Protein 3K3P (pdb70)

Secondary structure (DSSP, 8-state):
-EEEEEEEE-SSTTHHHHHHHHHHHHHHS-TTTEEEEEEEEPTTS-EEEEEEESS----PPP-TTS--GGGEE-GGGG--TT-EEEEE--STTTSSSHHHHHHHHTT--BSS--HHHHHHHH-HHHHHHHHHHH----B--EEEEETTS-HHHHHHHHHHH--SSEEEEE---EEESSHHHHHHHHHHHHHH-SEEEEEE---SEEEEEEEEESSS-EEPPPEEE--EESS----HHHHHHHHHHHHHHHHHTT--EEEEEEEEE-TT--EEEEEEESS-----HHHHHHHHTT--HHHHHHHHHHHHHHHHHHHH-/-EEEEEEEE-SSTTHHHHHHHHHHHHHHS-TTTEEEEEEEEPTTS-EEEEEEESS----PPP-TTS--GGGEE-GGGG--TT-EEEEE--STTTSSSHHHHHHHHTT--BSS--HHHHHHHH-HHHHHHHHHHH----B--EEEEETTS-HHHHHHHHHHH--S-EEEEE----EEESSHHHHHHHHHHHHHH-SEEEEEE---SEEEEEEEEESSS-EEPPPEEE--EESS----HHHHHHHHHHHHHHHHHHT--EEEEEEEEE-TT--EEEEEEESS-----HHHHHHHHTT--HHHHHHHHHHHHHHHHHHHH-

Organism: Streptococcus mutans serotype c (strain ATCC 700610 / UA159) (NCBI:txid210007)

B-factor: mean 29.11, std 8.46, range [9.97, 63.52]

Nearest PDB structures (foldseek):
  3k3p-assembly1_A  TM=1.003E+00  e=4.060E-70  Streptococcus mutans
  3k3p-assembly1_B  TM=1.003E+00  e=1.455E-66  Streptococcus mutans
  7u56-assembly1_B  TM=8.523E-01  e=1.657E-36  Klebsiella pneumoniae subsp. pneumoniae HS11286
  4me6-assembly1_A-2  TM=8.414E-01  e=1.488E-33  Xanthomonas oryzae pv. oryzae KACC 10331
  4eg0-assembly1_A  TM=8.359E-01  e=5.388E-23  Burkholderia ambifaria MC40-6

Solvent-accessible surface area: 26352 Å² total; per-residue (Å²): 222,50,22,0,0,0,0,0,2,5,62,11,88,73,46,97,66,0,11,103,0,0,16,26,0,0,99,26,7,51,25,118,60,5,60,0,36,0,9,3,10,5,88,51,7,50,1,3,63,9,64,80,18,114,71,122,4,122,90,170,4,17,48,54,141,75,68,83,83,107,70,119,36,90,28,6,54,2,96,55,139,155,0,1,0,0,1,0,2,13,9,60,32,2,17,22,0,0,1,9,0,0,0,15,13,10,66,2,11,6,2,9,4,44,7,31,0,1,4,4,8,50,1,26,4,5,7,3,10,5,0,89,64,52,22,122,6,48,13,6,44,34,2,21,3,26,69,68,62,100,80,149,70,22,11,57,44,1,62,148,119,8,138,60,46,1,68,1,42,34,20,94,158,40,106,0,86,69,123,75,43,0,89,119,7,3,61,101,5,44,170,122,26,42,11,0,7,0,15,33,25,54,155,27,92,74,0,15,0,0,0,12,6,19,100,90,23,112,16,0,59,1,0,15,48,129,137,83,48,48,66,8,159,26,82,105,97,25,26,130,79,0,70,77,27,0,11,36,0,0,82,9,8,15,7,6,4,0,0,31,0,16,2,24,7,34,191,118,33,118,6,63,2,29,77,7,34,7,8,0,15,0,72,35,4,0,5,77,0,14,80,62,72,70,37,44,36,28,70,0,0,42,71,2,2,59,15,3,74,72,29,37,92,90,79,58,131,231,49,21,0,0,0,0,0,1,5,54,10,90,72,48,98,68,0,13,98,0,0,17,24,0,0,102,28,7,51,26,119,61,7,62,0,33,0,11,2,11,6,92,50,6,55,1,3,68,9,62,78,18,110,68,125,9,114,84,163,7,19,51,55,143,76,68,84,83,107,66,119,35,91,27,6,54,2,91,53,130,155,0,1,0,0,1,0,2,12,6,59,32,3,20,30,0,0,1,9,0,0,0,14,11,10,67,1,11,4,0,7,3,46,8,22,0,0,4,4,11,61,7,18,4,5,8,2,10,5,0,88,66,51,22,121,5,49,13,6,43,32,2,21,4,25,74,66,65,99,80,148,71,18,10,58,47,2,60,148,121,9,139,61,49,0,80,0,59,14,19,112,39,126,36,100,0,84,68,125,77,44,0,93,118,6,2,60,87,0,42,167,108,22,41,12,0,1,0,26,37,23,53,156,27,97,70,0,15,0,0,0,10,5,17,87,104,25,127,16,0,59,2,0,15,44,135,137,78,50,45,67,9,157,27,84,106,102,25,23,110,71,0,67,65,26,0,10,36,0,0,86,10,7,16,7,6,4,0,0,34,0,11,2,23,6,36,193,101,33,112,4,63,2,32,65,8,28,6,10,1,14,1,85,34,5,0,8,79,1,14,79,64,72,73,37,44,38,28,69,0,0,46,72,2,4,57,14,3,85,68,28,37,91,93,74,57,121

Radius of gyration: 24.54 Å; Cα contacts (8 Å, |Δi|>4): 1480; chains: 2; bounding box: 57×68×54 Å

CATH classification: 3.40.50.20 (+2 more: 3.30.470.20, 3.30.1490.20)

InterPro domains:
  IPR000291 D-alanine--D-alanine ligase/VANA/B/C, conserved site [PS00843] (94-105)
  IPR000291 D-alanine--D-alanine ligase/VANA/B/C, conserved site [PS00844] (280-308)
  IPR005905 D-alanine--D-alanine ligase [MF_00047] (4-338)
  IPR005905 D-alanine--D-alanine ligase [PIRSF039102] (2-343)
  IPR005905 D-alanine--D-alanine ligase [TIGR01205] (6-337)
  IPR011095 D-alanine--D-alanine ligase, C-terminal [PF07478] (138-334)
  IPR011127 D-alanine--D-alanine ligase, N-terminal domain [PF01820] (6-116)
  IPR011761 ATP-grasp fold [PS50975] (133-335)
  IPR013815 ATP-grasp fold, subdomain 1 [G3DSA:3.30.1490.20] (143-212)
  IPR016185 Pre-ATP-grasp domain superfamily [SSF52440] (3-126)

Foldseek 3Di:
DAEEEEEAAEQDPCRVLLQLLSLLLQQQADLVVYWYWYWYQYNVGWIFGDDIDSHHDPDGDDYNVRGDVVRTDDVLVSDDPRYEYEYSYFAPPRQQQPVLVVVVVSLHQYFWWHNQLSNCQLQLVNLQVLDVVPHDAAAQFKQKAAQPPDDPVSLVVCVVGEAPFKFKAQRNTFTDRDSVSVVVGVVVSCVVHRMMMIGHDDDFWKKKWKWAFQPDIDIFQIWTDPVIRVRDPDDPVLSVVQRVSLRVSCVSSNIGHIWMWIWGAHPVGDIHTYGIGTNDRNSDPHQVRVVSVVQHSNNSVVRSRVRSVVVSVVVVD/DAEEEEEAAEQDPCRVLRQLLSLLLLQQADLVVYFYWYWYQYNVGWIFGDDTDSHHDPDGDDDNVRDDVVRTDDVLVSDDPRHEYEYSYFPPVRQQQVVLVVVVVSLHQYFWWHRQLSNCQLQLVNLQVLDVVPHDAAAFFKDKAAQPPDDPVSLVVCVVGEAPFKWKAQRSQIDTDRDSVSVVVSVVVRVVVHRMMMIGYDDDAWKKKKKWAFQVPIDIFFIWTDPVIRVNDDDDPVLRVVVRVSVSVSCVSSNIGRIWMWIWGAHPVGDIHTHGIGTNDRNSDPHQVRVVSVVQHSNNSVVRSRVRSVVVSVVVVD

Structure (mmCIF, N/CA/C/O backbone):
data_3K3P
#
_entry.id   3K3P
#
_cell.length_a   79.502
_cell.length_b   79.502
_cell.length_c   109.400
_cell.angle_alpha   90.000
_cell.angle_beta   90.000
_cell.angle_gamma   120.000
#
_symmetry.space_group_name_H-M   'P 32'
#
loop_
_entity.id
_entity.type
_entity.pdbx_description
1 polymer 'D-alanine--D-alanine ligase'
2 water water
#
loop_
_atom_site.group_PDB
_atom_site.id
_atom_site.type_symbol
_atom_site.label_atom_id
_atom_site.label_alt_id
_atom_site.label_comp_id
_atom_site.label_asym_id
_atom_site.label_entity_id
_atom_site.label_seq_id
_atom_site.pdbx_PDB_ins_code
_atom_site.Cartn_x
_atom_site.Cartn_y
_atom_site.Cartn_z
_atom_site.occupancy
_atom_site.B_iso_or_equiv
_atom_site.auth_seq_id
_atom_site.auth_comp_id
_atom_site.auth_asym_id
_atom_site.auth_atom_id
_atom_site.pdbx_PDB_model_num
ATOM 1 N N . LYS A 1 37 ? 16.118 62.555 17.213 1.00 50.12 3 LYS A N 1
ATOM 2 C CA . LYS A 1 37 ? 16.019 61.183 16.581 1.00 49.97 3 LYS A CA 1
ATOM 3 C C . LYS A 1 37 ? 16.728 60.042 17.359 1.00 49.84 3 LYS A C 1
ATOM 4 O O . LYS A 1 37 ? 16.430 58.845 17.144 1.00 50.22 3 LYS A O 1
ATOM 10 N N . GLU A 1 38 ? 17.664 60.377 18.251 1.00 48.61 4 GLU A N 1
ATOM 11 C CA . GLU A 1 38 ? 18.187 59.347 19.196 1.00 46.61 4 GLU A CA 1
ATOM 12 C C . GLU A 1 38 ? 17.785 59.515 20.657 1.00 44.11 4 GLU A C 1
ATOM 13 O O . GLU A 1 38 ? 17.777 60.647 21.143 1.00 43.16 4 GLU A O 1
ATOM 19 N N . THR A 1 39 ? 17.449 58.401 21.339 1.00 42.00 5 THR A N 1
ATOM 20 C CA . THR A 1 39 ? 17.309 58.421 22.832 1.00 40.44 5 THR A CA 1
ATOM 21 C C . THR A 1 39 ? 18.609 58.301 23.627 1.00 37.96 5 THR A C 1
ATOM 22 O O . THR A 1 39 ? 19.266 57.250 23.600 1.00 37.75 5 THR A O 1
ATOM 26 N N . LEU A 1 40 ? 18.933 59.379 24.343 1.00 34.94 6 LEU A N 1
ATOM 27 C CA . LEU A 1 40 ? 19.970 59.400 25.340 1.00 32.47 6 LEU A CA 1
ATOM 28 C C . LEU A 1 40 ? 19.393 59.204 26.745 1.00 30.49 6 LEU A C 1
ATOM 29 O O . LEU A 1 40 ? 18.526 59.965 27.152 1.00 30.63 6 LEU A O 1
ATOM 34 N N . VAL A 1 41 ? 19.905 58.232 27.507 1.00 28.13 7 VAL A N 1
ATOM 35 C CA . VAL A 1 41 ? 19.497 58.042 28.915 1.00 25.44 7 VAL A CA 1
ATOM 36 C C . VAL A 1 41 ? 20.593 58.673 29.740 1.00 25.64 7 VAL A C 1
ATOM 37 O O . VAL A 1 41 ? 21.738 58.298 29.659 1.00 25.39 7 VAL A O 1
ATOM 41 N N . LEU A 1 42 ? 20.254 59.699 30.505 1.00 26.01 8 LEU A N 1
ATOM 42 C CA . LEU A 1 42 ? 21.268 60.452 31.210 1.00 25.63 8 LEU A CA 1
ATOM 43 C C . LEU A 1 42 ? 21.097 60.110 32.704 1.00 24.39 8 LEU A C 1
ATOM 44 O O . LEU A 1 42 ? 20.143 60.570 33.326 1.00 26.81 8 LEU A O 1
ATOM 49 N N . LEU A 1 43 ? 21.988 59.267 33.235 1.00 24.13 9 LEU A N 1
ATOM 50 C CA . LEU A 1 43 ? 21.992 58.847 34.649 1.00 23.59 9 LEU A CA 1
ATOM 51 C C . LEU A 1 43 ? 22.867 59.804 35.349 1.00 22.97 9 LEU A C 1
ATOM 52 O O . LEU A 1 43 ? 23.998 60.069 34.904 1.00 25.40 9 LEU A O 1
ATOM 57 N N . TYR A 1 44 ? 22.402 60.275 36.469 1.00 22.94 10 TYR A N 1
ATOM 58 C CA . TYR A 1 44 ? 23.093 61.290 37.226 1.00 23.36 10 TYR A CA 1
ATOM 59 C C . TYR A 1 44 ? 22.820 61.074 38.696 1.00 23.26 10 TYR A C 1
ATOM 60 O O . TYR A 1 44 ? 21.873 60.369 39.088 1.00 24.46 10 TYR A O 1
ATOM 69 N N . GLY A 1 45 ? 23.635 61.703 39.514 1.00 24.07 11 GLY A N 1
ATOM 70 C CA . GLY A 1 45 ? 23.525 61.541 40.944 1.00 24.80 11 GLY A CA 1
ATOM 71 C C . GLY A 1 45 ? 24.558 60.576 41.458 1.00 24.63 11 GLY A C 1
ATOM 72 O O . GLY A 1 45 ? 25.767 60.894 41.455 1.00 24.88 11 GLY A O 1
ATOM 73 N N . GLY A 1 46 ? 24.092 59.415 41.907 1.00 25.06 12 GLY A N 1
ATOM 74 C CA . GLY A 1 46 ? 24.981 58.352 42.419 1.00 24.94 12 GLY A CA 1
ATOM 75 C C . GLY A 1 46 ? 25.191 58.308 43.926 1.00 27.04 12 GLY A C 1
ATOM 76 O O . GLY A 1 46 ? 24.624 59.087 44.675 1.00 27.32 12 GLY A O 1
ATOM 77 N N . ARG A 1 47 ? 26.026 57.382 44.386 1.00 29.35 13 ARG A N 1
ATOM 78 C CA . ARG A 1 47 ? 26.127 57.095 45.797 1.00 31.79 13 ARG A CA 1
ATOM 79 C C . ARG A 1 47 ? 27.412 57.620 46.381 1.00 33.78 13 ARG A C 1
ATOM 80 O O . ARG A 1 47 ? 27.490 57.786 47.603 1.00 35.30 13 ARG A O 1
ATOM 88 N N . SER A 1 48 ? 28.387 57.936 45.502 1.00 36.09 14 SER A N 1
ATOM 89 C CA . SER A 1 48 ? 29.725 58.474 45.877 1.00 37.33 14 SER A CA 1
ATOM 90 C C . SER A 1 48 ? 29.713 59.892 46.549 1.00 37.96 14 SER A C 1
ATOM 91 O O . SER A 1 48 ? 28.704 60.598 46.558 1.00 37.94 14 SER A O 1
ATOM 94 N N . ALA A 1 49 ? 30.855 60.313 47.089 1.00 39.98 15 ALA A N 1
ATOM 95 C CA . ALA A 1 49 ? 30.968 61.655 47.662 1.00 40.77 15 ALA A CA 1
ATOM 96 C C . ALA A 1 49 ? 30.865 62.733 46.561 1.00 41.24 15 ALA A C 1
ATOM 97 O O . ALA A 1 49 ? 30.570 63.883 46.860 1.00 42.06 15 ALA A O 1
ATOM 99 N N . GLU A 1 50 ? 31.040 62.324 45.290 1.00 41.68 16 GLU A N 1
ATOM 100 C CA . GLU A 1 50 ? 31.146 63.244 44.121 1.00 40.59 16 GLU A CA 1
ATOM 101 C C . GLU A 1 50 ? 29.797 63.468 43.418 1.00 40.28 16 GLU A C 1
ATOM 102 O O . GLU A 1 50 ? 29.729 64.035 42.312 1.00 39.42 16 GLU A O 1
ATOM 108 N N . ARG A 1 51 ? 28.740 63.037 44.110 1.00 39.66 17 ARG A N 1
ATOM 109 C CA . ARG A 1 51 ? 27.379 62.945 43.610 1.00 39.17 17 ARG A CA 1
ATOM 110 C C . ARG A 1 51 ? 26.663 64.309 43.412 1.00 39.83 17 ARG A C 1
ATOM 111 O O . ARG A 1 51 ? 25.767 64.413 42.562 1.00 39.38 17 ARG A O 1
ATOM 119 N N . ASP A 1 52 ? 27.056 65.345 44.171 1.00 39.51 18 ASP A N 1
ATOM 120 C CA . ASP A 1 52 ? 26.466 66.686 43.999 1.00 39.97 18 ASP A CA 1
ATOM 121 C C . ASP A 1 52 ? 27.024 67.374 42.737 1.00 39.88 18 ASP A C 1
ATOM 122 O O . ASP A 1 52 ? 26.255 67.973 41.966 1.00 40.70 18 ASP A O 1
ATOM 127 N N . VAL A 1 53 ? 28.353 67.255 42.533 1.00 39.36 19 VAL A N 1
ATOM 128 C CA . VAL A 1 53 ? 29.056 67.557 41.244 1.00 37.47 19 VAL A CA 1
ATOM 129 C C . VAL A 1 53 ? 28.439 66.811 40.029 1.00 37.17 19 VAL A C 1
ATOM 130 O O . VAL A 1 53 ? 28.333 67.376 38.894 1.00 37.66 19 VAL A O 1
ATOM 134 N N . SER A 1 54 ? 28.019 65.552 40.248 1.00 35.23 20 SER A N 1
ATOM 135 C CA . SER A 1 54 ? 27.422 64.769 39.164 1.00 33.14 20 SER A CA 1
ATOM 136 C C . SER A 1 54 ? 26.149 65.451 38.624 1.00 32.45 20 SER A C 1
ATOM 137 O O . SER A 1 54 ? 25.972 65.516 37.413 1.00 29.99 20 SER A O 1
ATOM 140 N N . VAL A 1 55 ? 25.299 65.955 39.537 1.00 31.35 21 VAL A N 1
ATOM 141 C CA . VAL A 1 55 ? 24.060 66.663 39.188 1.00 31.75 21 VAL A CA 1
ATOM 142 C C . VAL A 1 55 ? 24.399 67.925 38.374 1.00 32.67 21 VAL A C 1
ATOM 143 O O . VAL A 1 55 ? 23.792 68.168 37.328 1.00 32.64 21 VAL A O 1
ATOM 147 N N . LEU A 1 56 ? 25.429 68.660 38.812 1.00 32.93 22 LEU A N 1
ATOM 148 C CA . LEU A 1 56 ? 25.925 69.801 38.057 1.00 33.57 22 LEU A CA 1
ATOM 149 C C . LEU A 1 56 ? 26.397 69.437 36.643 1.00 33.65 22 LEU A C 1
ATOM 150 O O . LEU A 1 56 ? 25.965 70.032 35.709 1.00 34.86 22 LEU A O 1
ATOM 155 N N . SER A 1 57 ? 27.251 68.432 36.479 1.00 34.09 23 SER A N 1
ATOM 156 C CA . SER A 1 57 ? 27.628 67.951 35.114 1.00 33.14 23 SER A CA 1
ATOM 157 C C . SER A 1 57 ? 26.455 67.520 34.253 1.00 32.47 23 SER A C 1
ATOM 158 O O . SER A 1 57 ? 26.464 67.733 33.020 1.00 32.25 23 SER A O 1
ATOM 161 N N . ALA A 1 58 ? 25.461 66.879 34.881 1.00 31.54 24 ALA A N 1
ATOM 162 C CA . ALA A 1 58 ? 24.338 66.350 34.134 1.00 31.37 24 ALA A CA 1
ATOM 163 C C . ALA A 1 58 ? 23.431 67.473 33.643 1.00 31.52 24 ALA A C 1
ATOM 164 O O . ALA A 1 58 ? 22.830 67.396 32.574 1.00 32.08 24 ALA A O 1
ATOM 166 N N . GLU A 1 59 ? 23.311 68.496 34.482 1.00 33.05 25 GLU A N 1
ATOM 167 C CA . GLU A 1 59 ? 22.644 69.766 34.141 1.00 34.15 25 GLU A CA 1
ATOM 168 C C . GLU A 1 59 ? 23.394 70.506 33.006 1.00 34.13 25 GLU A C 1
ATOM 169 O O . GLU A 1 59 ? 22.769 70.959 32.051 1.00 33.93 25 GLU A O 1
ATOM 175 N N . SER A 1 60 ? 24.718 70.561 33.076 1.00 34.32 26 SER A N 1
ATOM 176 C CA . SER A 1 60 ? 25.459 71.200 31.993 1.00 35.07 26 SER A CA 1
ATOM 177 C C . SER A 1 60 ? 25.362 70.329 30.711 1.00 36.35 26 SER A C 1
ATOM 178 O O . SER A 1 60 ? 25.160 70.854 29.621 1.00 36.75 26 SER A O 1
ATOM 181 N N . VAL A 1 61 ? 25.444 68.994 30.831 1.00 37.49 27 VAL A N 1
ATOM 182 C CA . VAL A 1 61 ? 25.297 68.117 29.649 1.00 37.66 27 VAL A CA 1
ATOM 183 C C . VAL A 1 61 ? 23.932 68.299 29.010 1.00 38.69 27 VAL A C 1
ATOM 184 O O . VAL A 1 61 ? 23.809 68.246 27.774 1.00 39.12 27 VAL A O 1
ATOM 188 N N . MET A 1 62 ? 22.889 68.468 29.833 1.00 39.97 28 MET A N 1
ATOM 189 C CA . MET A 1 62 ? 21.517 68.509 29.267 1.00 40.94 28 MET A CA 1
ATOM 190 C C . MET A 1 62 ? 21.188 69.856 28.593 1.00 41.26 28 MET A C 1
ATOM 191 O O . MET A 1 62 ? 20.366 69.904 27.698 1.00 42.35 28 MET A O 1
ATOM 196 N N . ARG A 1 63 ? 21.843 70.930 29.023 1.00 42.11 29 ARG A N 1
ATOM 197 C CA . ARG A 1 63 ? 21.706 72.229 28.367 1.00 42.37 29 ARG A CA 1
ATOM 198 C C . ARG A 1 63 ? 22.639 72.370 27.150 1.00 41.96 29 ARG A C 1
ATOM 199 O O . ARG A 1 63 ? 22.370 73.180 26.270 1.00 43.81 29 ARG A O 1
ATOM 207 N N . ALA A 1 64 ? 23.724 71.598 27.083 1.00 41.28 30 ALA A N 1
ATOM 208 C CA . ALA A 1 64 ? 24.673 71.660 25.946 1.00 39.24 30 ALA A CA 1
ATOM 209 C C . ALA A 1 64 ? 24.290 70.717 24.820 1.00 38.38 30 ALA A C 1
ATOM 210 O O . ALA A 1 64 ? 24.731 70.891 23.707 1.00 37.22 30 ALA A O 1
ATOM 212 N N . ILE A 1 65 ? 23.470 69.721 25.091 1.00 37.21 31 ILE A N 1
ATOM 213 C CA . ILE A 1 65 ? 23.168 68.794 24.047 1.00 38.68 31 ILE A CA 1
ATOM 214 C C . ILE A 1 65 ? 22.373 69.431 22.881 1.00 38.70 31 ILE A C 1
ATOM 215 O O . ILE A 1 65 ? 21.524 70.310 23.081 1.00 38.55 31 ILE A O 1
ATOM 220 N N . ASN A 1 66 ? 22.663 69.009 21.665 1.00 38.45 32 ASN A N 1
ATOM 221 C CA . ASN A 1 66 ? 21.778 69.380 20.555 1.00 38.92 32 ASN A CA 1
ATOM 222 C C . ASN A 1 66 ? 20.541 68.481 20.511 1.00 38.05 32 ASN A C 1
ATOM 223 O O . ASN A 1 66 ? 20.614 67.336 20.067 1.00 35.96 32 ASN A O 1
ATOM 228 N N . TYR A 1 67 ? 19.393 69.052 20.843 1.00 38.43 33 TYR A N 1
ATOM 229 C CA . TYR A 1 67 ? 18.146 68.315 20.737 1.00 39.22 33 TYR A CA 1
ATOM 230 C C . TYR A 1 67 ? 17.697 68.017 19.302 1.00 39.32 33 TYR A C 1
ATOM 231 O O . TYR A 1 67 ? 16.909 67.094 19.094 1.00 39.10 33 TYR A O 1
ATOM 240 N N . ASP A 1 68 ? 18.193 68.755 18.307 1.00 39.17 34 ASP A N 1
ATOM 241 C CA . ASP A 1 68 ? 17.944 68.304 16.925 1.00 40.02 34 ASP A CA 1
ATOM 242 C C . ASP A 1 68 ? 18.174 66.798 16.816 1.00 40.14 34 ASP A C 1
ATOM 243 O O . ASP A 1 68 ? 17.510 66.087 16.039 1.00 39.53 34 ASP A O 1
ATOM 248 N N . ASN A 1 69 ? 19.157 66.306 17.577 1.00 40.31 35 ASN A N 1
ATOM 249 C CA . ASN A 1 69 ? 19.631 64.944 17.346 1.00 39.45 35 ASN A CA 1
ATOM 250 C C . ASN A 1 69 ? 19.202 63.979 18.451 1.00 38.12 35 ASN A C 1
ATOM 251 O O . ASN A 1 69 ? 19.227 62.760 18.238 1.00 37.53 35 ASN A O 1
ATOM 256 N N . PHE A 1 70 ? 18.782 64.522 19.607 1.00 36.46 36 PHE A N 1
ATOM 257 C CA . PHE A 1 70 ? 18.434 63.650 20.746 1.00 36.23 36 PHE A CA 1
ATOM 258 C C . PHE A 1 70 ? 17.102 63.973 21.442 1.00 36.33 36 PHE A C 1
ATOM 259 O O . PHE A 1 70 ? 16.771 65.129 21.629 1.00 36.17 36 PHE A O 1
ATOM 267 N N . LEU A 1 71 ? 16.372 62.916 21.817 1.00 36.54 37 LEU A N 1
ATOM 268 C CA . LEU A 1 71 ? 15.452 62.912 22.966 1.00 36.76 37 LEU A CA 1
ATOM 269 C C . LEU A 1 71 ? 16.270 62.484 24.221 1.00 36.96 37 LEU A C 1
ATOM 270 O O . LEU A 1 71 ? 16.968 61.485 24.162 1.00 38.44 37 LEU A O 1
ATOM 275 N N . VAL A 1 72 ? 16.223 63.252 25.313 1.00 36.09 38 VAL A N 1
ATOM 276 C CA . VAL A 1 72 ? 16.997 62.972 26.531 1.00 34.76 38 VAL A CA 1
ATOM 277 C C . VAL A 1 72 ? 16.093 62.508 27.675 1.00 33.80 38 VAL A C 1
ATOM 278 O O . VAL A 1 72 ? 15.261 63.271 28.125 1.00 34.80 38 VAL A O 1
ATOM 282 N N . LYS A 1 73 ? 16.222 61.261 28.128 1.00 31.91 39 LYS A N 1
ATOM 283 C CA . LYS A 1 73 ? 15.473 60.770 29.321 1.00 29.65 39 LYS A CA 1
ATOM 284 C C . LYS A 1 73 ? 16.391 60.741 30.560 1.00 28.33 39 LYS A C 1
ATOM 285 O O . LYS A 1 73 ? 17.401 60.116 30.527 1.00 29.86 39 LYS A O 1
ATOM 291 N N . THR A 1 74 ? 16.079 61.471 31.613 1.00 27.52 40 THR A N 1
ATOM 292 C CA . THR A 1 74 ? 16.937 61.536 32.758 1.00 27.13 40 THR A CA 1
ATOM 293 C C . THR A 1 74 ? 16.434 60.657 33.911 1.00 27.24 40 THR A C 1
ATOM 294 O O . THR A 1 74 ? 15.213 60.401 34.053 1.00 27.83 40 THR A O 1
ATOM 298 N N . TYR A 1 75 ? 17.381 60.143 34.699 1.00 25.82 41 TYR A N 1
ATOM 299 C CA . TYR A 1 75 ? 17.117 59.271 35.830 1.00 23.13 41 TYR A CA 1
ATOM 300 C C . TYR A 1 75 ? 18.117 59.637 36.910 1.00 23.23 41 TYR A C 1
ATOM 301 O O . TYR A 1 75 ? 19.347 59.700 36.672 1.00 21.22 41 TYR A O 1
ATOM 310 N N . PHE A 1 76 ? 17.580 59.923 38.090 1.00 21.29 42 PHE A N 1
ATOM 311 C CA . PHE A 1 76 ? 18.407 60.271 39.256 1.00 21.63 42 PHE A CA 1
ATOM 312 C C . PHE A 1 76 ? 18.674 58.992 40.005 1.00 21.39 42 PHE A C 1
ATOM 313 O O . PHE A 1 76 ? 17.735 58.203 40.254 1.00 22.39 42 PHE A O 1
ATOM 321 N N . ILE A 1 77 ? 19.935 58.748 40.343 1.00 21.85 43 ILE A N 1
ATOM 322 C CA . ILE A 1 77 ? 20.236 57.626 41.251 1.00 21.38 43 ILE A CA 1
ATOM 323 C C . ILE A 1 77 ? 20.430 58.313 42.579 1.00 21.65 43 ILE A C 1
ATOM 324 O O . ILE A 1 77 ? 21.285 59.197 42.714 1.00 22.51 43 ILE A O 1
ATOM 329 N N . THR A 1 78 ? 19.675 57.899 43.572 1.00 21.13 44 THR A N 1
ATOM 330 C CA . THR A 1 78 ? 19.791 58.524 44.864 1.00 22.66 44 THR A CA 1
ATOM 331 C C . THR A 1 78 ? 21.022 57.970 45.631 1.00 24.12 44 THR A C 1
ATOM 332 O O . THR A 1 78 ? 21.650 56.976 45.214 1.00 23.68 44 THR A O 1
ATOM 336 N N . GLN A 1 79 ? 21.297 58.603 46.768 1.00 24.71 45 GLN A N 1
ATOM 337 C CA . GLN A 1 79 ? 22.425 58.335 47.616 1.00 26.70 45 GLN A CA 1
ATOM 338 C C . GLN A 1 79 ? 22.336 56.926 48.205 1.00 26.50 45 GLN A C 1
ATOM 339 O O . GLN A 1 79 ? 23.348 56.329 48.473 1.00 27.31 45 GLN A O 1
ATOM 345 N N . ALA A 1 80 ? 21.120 56.417 48.374 1.00 26.44 46 ALA A N 1
ATOM 346 C CA . ALA A 1 80 ? 20.851 55.035 48.820 1.00 26.28 46 ALA A CA 1
ATOM 347 C C . ALA A 1 80 ? 20.782 54.037 47.636 1.00 26.20 46 ALA A C 1
ATOM 348 O O . ALA A 1 80 ? 20.581 52.871 47.830 1.00 26.13 46 ALA A O 1
ATOM 350 N N . GLY A 1 81 ? 20.898 54.528 46.400 1.00 27.34 47 GLY A N 1
ATOM 351 C CA . GLY A 1 81 ? 21.066 53.655 45.253 1.00 25.98 47 GLY A CA 1
ATOM 352 C C . GLY A 1 81 ? 19.769 53.497 44.505 1.00 26.65 47 GLY A C 1
ATOM 353 O O . GLY A 1 81 ? 19.706 52.684 43.600 1.00 25.65 47 GLY A O 1
ATOM 354 N N . ASP A 1 82 ? 18.722 54.252 44.875 1.00 25.46 48 ASP A N 1
ATOM 355 C CA . ASP A 1 82 ? 17.453 54.055 44.205 1.00 26.29 48 ASP A CA 1
ATOM 356 C C . ASP A 1 82 ? 17.440 54.798 42.897 1.00 25.47 48 ASP A C 1
ATOM 357 O O . ASP A 1 82 ? 18.140 55.780 42.760 1.00 24.24 48 ASP A O 1
ATOM 362 N N . PHE A 1 83 ? 16.667 54.296 41.945 1.00 25.89 49 PHE A N 1
ATOM 363 C CA . PHE A 1 83 ? 16.549 54.908 40.631 1.00 26.19 49 PHE A CA 1
ATOM 364 C C . PHE A 1 83 ? 15.246 55.743 40.541 1.00 26.83 49 PHE A C 1
ATOM 365 O O . PHE A 1 83 ? 14.132 55.205 40.724 1.00 27.51 49 PHE A O 1
ATOM 373 N N . ILE A 1 84 ? 15.375 57.039 40.268 1.00 25.89 50 ILE A N 1
ATOM 374 C CA . ILE A 1 84 ? 14.165 57.858 40.160 1.00 26.38 50 ILE A CA 1
ATOM 375 C C . ILE A 1 84 ? 13.989 58.359 38.717 1.00 26.79 50 ILE A C 1
ATOM 376 O O . ILE A 1 84 ? 14.854 59.096 38.249 1.00 28.58 50 ILE A O 1
ATOM 381 N N . LYS A 1 85 ? 12.846 58.076 38.100 1.00 25.93 51 LYS A N 1
ATOM 382 C CA . LYS A 1 85 ? 12.486 58.703 36.833 1.00 27.11 51 LYS A CA 1
ATOM 383 C C . LYS A 1 85 ? 12.147 60.188 37.026 1.00 28.18 51 LYS A C 1
ATOM 384 O O . LYS A 1 85 ? 11.245 60.540 37.786 1.00 28.48 51 LYS A O 1
ATOM 390 N N . THR A 1 86 ? 12.886 61.045 36.327 1.00 30.01 52 THR A N 1
ATOM 391 C CA . THR A 1 86 ? 12.727 62.502 36.376 1.00 31.50 52 THR A CA 1
ATOM 392 C C . THR A 1 86 ? 12.636 62.982 34.923 1.00 31.74 52 THR A C 1
ATOM 393 O O . THR A 1 86 ? 12.625 62.162 34.005 1.00 33.14 52 THR A O 1
ATOM 397 N N . GLN A 1 87 ? 12.610 64.290 34.694 1.00 33.09 53 GLN A N 1
ATOM 398 C CA . GLN A 1 87 ? 12.349 64.858 33.356 1.00 33.88 53 GLN A CA 1
ATOM 399 C C . GLN A 1 87 ? 12.986 64.267 32.071 1.00 35.41 53 GLN A C 1
ATOM 400 O O . GLN A 1 87 ? 14.196 64.053 31.994 1.00 35.28 53 GLN A O 1
ATOM 406 N N . GLU A 1 88 ? 12.128 64.029 31.075 1.00 35.35 54 GLU A N 1
ATOM 407 C CA . GLU A 1 88 ? 12.456 63.829 29.670 1.00 36.11 54 GLU A CA 1
ATOM 408 C C . GLU A 1 88 ? 12.444 65.159 28.988 1.00 36.97 54 GLU A C 1
ATOM 409 O O . GLU A 1 88 ? 11.537 65.934 29.206 1.00 37.11 54 GLU A O 1
ATOM 415 N N . PHE A 1 89 ? 13.437 65.447 28.158 1.00 38.48 55 PHE A N 1
ATOM 416 C CA . PHE A 1 89 ? 13.411 66.663 27.386 1.00 39.98 55 PHE A CA 1
ATOM 417 C C . PHE A 1 89 ? 13.504 66.319 25.907 1.00 41.63 55 PHE A C 1
ATOM 418 O O . PHE A 1 89 ? 14.409 65.581 25.512 1.00 43.24 55 PHE A O 1
ATOM 426 N N . ASP A 1 90 ? 12.556 66.814 25.100 1.00 42.80 56 ASP A N 1
ATOM 427 C CA . ASP A 1 90 ? 12.677 66.816 23.633 1.00 43.76 56 ASP A CA 1
ATOM 428 C C . ASP A 1 90 ? 13.222 68.135 23.090 1.00 43.43 56 ASP A C 1
ATOM 429 O O . ASP A 1 90 ? 13.473 68.233 21.908 1.00 44.15 56 ASP A O 1
ATOM 434 N N . SER A 1 91 ? 13.448 69.126 23.946 1.00 43.72 57 SER A N 1
ATOM 435 C CA . SER A 1 91 ? 13.950 70.380 23.481 1.00 45.07 57 SER A CA 1
ATOM 436 C C . SER A 1 91 ? 14.804 71.057 24.564 1.00 46.22 57 SER A C 1
ATOM 437 O O . SER A 1 91 ? 14.780 70.651 25.722 1.00 46.63 57 SER A O 1
ATOM 440 N N . GLN A 1 92 ? 15.597 72.063 24.211 1.00 48.02 58 GLN A N 1
ATOM 441 C CA . GLN A 1 92 ? 16.521 72.602 25.212 1.00 50.66 58 GLN A CA 1
ATOM 442 C C . GLN A 1 92 ? 15.784 73.151 26.487 1.00 52.52 58 GLN A C 1
ATOM 443 O O . GLN A 1 92 ? 14.829 73.923 26.344 1.00 53.72 58 GLN A O 1
ATOM 449 N N . PRO A 1 93 ? 16.181 72.704 27.716 1.00 53.53 59 PRO A N 1
ATOM 450 C CA . PRO A 1 93 ? 15.723 73.317 28.992 1.00 54.22 59 PRO A CA 1
ATOM 451 C C . PRO A 1 93 ? 16.458 74.634 29.315 1.00 55.18 59 PRO A C 1
ATOM 452 O O . PRO A 1 93 ? 17.494 74.906 28.683 1.00 55.92 59 PRO A O 1
ATOM 456 N N . SER A 1 94 ? 16.026 75.349 30.243 1.00 55.84 60 SER A N 1
ATOM 457 C CA . SER A 1 94 ? 16.765 76.603 30.614 1.00 56.12 60 SER A CA 1
ATOM 458 C C . SER A 1 94 ? 16.578 77.013 32.067 1.00 56.20 60 SER A C 1
ATOM 459 O O . SER A 1 94 ? 15.428 77.148 32.517 1.00 55.64 60 SER A O 1
ATOM 462 N N . ASP A 1 97 ? 14.800 75.061 35.198 1.00 45.52 63 ASP A N 1
ATOM 463 C CA . ASP A 1 97 ? 14.758 73.606 34.890 1.00 45.98 63 ASP A CA 1
ATOM 464 C C . ASP A 1 97 ? 15.912 72.912 35.646 1.00 45.18 63 ASP A C 1
ATOM 465 O O . ASP A 1 97 ? 17.059 72.889 35.170 1.00 46.64 63 ASP A O 1
ATOM 470 N N . LYS A 1 98 ? 15.618 72.457 36.865 1.00 43.11 64 LYS A N 1
ATOM 471 C CA . LYS A 1 98 ? 16.617 71.841 37.761 1.00 41.79 64 LYS A CA 1
ATOM 472 C C . LYS A 1 98 ? 16.494 70.308 37.713 1.00 40.12 64 LYS A C 1
ATOM 473 O O . LYS A 1 98 ? 15.367 69.781 37.550 1.00 39.40 64 LYS A O 1
ATOM 479 N N . LEU A 1 99 ? 17.637 69.606 37.797 1.00 38.26 65 LEU A N 1
ATOM 480 C CA . LEU A 1 99 ? 17.613 68.111 37.928 1.00 36.62 65 LEU A CA 1
ATOM 481 C C . LEU A 1 99 ? 17.362 67.771 39.419 1.00 34.66 65 LEU A C 1
ATOM 482 O O . LEU A 1 99 ? 17.544 68.656 40.285 1.00 35.12 65 LEU A O 1
ATOM 487 N N . MET A 1 100 ? 16.962 66.534 39.712 1.00 32.17 66 MET A N 1
ATOM 488 C CA . MET A 1 100 ? 16.641 66.108 41.085 1.00 30.33 66 MET A CA 1
ATOM 489 C C . MET A 1 100 ? 17.881 66.027 41.961 1.00 30.62 66 MET A C 1
ATOM 490 O O . MET A 1 100 ? 18.998 65.821 41.493 1.00 31.39 66 MET A O 1
ATOM 495 N N . THR A 1 101 ? 17.676 66.196 43.243 1.00 30.34 67 THR A N 1
ATOM 496 C CA . THR A 1 101 ? 18.740 66.145 44.213 1.00 31.23 67 THR A CA 1
ATOM 497 C C . THR A 1 101 ? 18.232 65.261 45.359 1.00 30.46 67 THR A C 1
ATOM 498 O O . THR A 1 101 ? 17.089 64.842 45.366 1.00 28.59 67 THR A O 1
ATOM 502 N N . ASN A 1 102 ? 19.091 64.935 46.297 1.00 31.87 68 ASN A N 1
ATOM 503 C CA . ASN A 1 102 ? 18.691 64.043 47.383 1.00 34.28 68 ASN A CA 1
ATOM 504 C C . ASN A 1 102 ? 17.705 64.677 48.398 1.00 36.13 68 ASN A C 1
ATOM 505 O O . ASN A 1 102 ? 17.134 63.977 49.234 1.00 36.53 68 ASN A O 1
ATOM 510 N N . ASP A 1 103 ? 17.536 66.002 48.295 1.00 37.86 69 ASP A N 1
ATOM 511 C CA . ASP A 1 103 ? 16.614 66.825 49.097 1.00 38.36 69 ASP A CA 1
ATOM 512 C C . ASP A 1 103 ? 15.271 66.876 48.431 1.00 36.85 69 ASP A C 1
ATOM 513 O O . ASP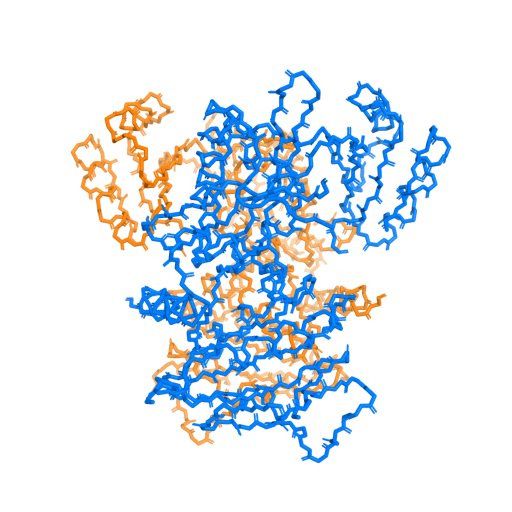 A 1 103 ? 14.300 67.268 49.046 1.00 36.91 69 ASP A O 1
ATOM 518 N N . THR A 1 104 ? 15.228 66.568 47.141 1.00 36.50 70 THR A N 1
ATOM 519 C CA . THR A 1 104 ? 14.015 66.689 46.339 1.00 35.75 70 THR A CA 1
ATOM 520 C C . THR A 1 104 ? 13.476 65.407 45.659 1.00 35.56 70 THR A C 1
ATOM 521 O O . THR A 1 104 ? 12.769 65.470 44.648 1.00 36.01 70 THR A O 1
ATOM 525 N N . ILE A 1 105 ? 13.726 64.246 46.257 1.00 35.70 71 ILE A N 1
ATOM 526 C CA . ILE A 1 105 ? 13.241 62.979 45.699 1.00 34.45 71 ILE A CA 1
ATOM 527 C C . ILE A 1 105 ? 11.702 62.997 45.655 1.00 35.02 71 ILE A C 1
ATOM 528 O O . ILE A 1 105 ? 11.103 63.576 46.533 1.00 35.83 71 ILE A O 1
ATOM 533 N N . ILE A 1 106 ? 11.101 62.497 44.567 1.00 34.18 72 ILE A N 1
ATOM 534 C CA . ILE A 1 106 ? 9.689 62.257 44.477 1.00 33.43 72 ILE A CA 1
ATOM 535 C C . ILE A 1 106 ? 9.484 60.740 44.447 1.00 33.92 72 ILE A C 1
ATOM 536 O O . ILE A 1 106 ? 9.750 60.100 43.439 1.00 33.44 72 ILE A O 1
ATOM 541 N N . ALA A 1 107 ? 9.004 60.199 45.561 1.00 33.50 73 ALA A N 1
ATOM 542 C CA . ALA A 1 107 ? 8.985 58.767 45.781 1.00 34.90 73 ALA A CA 1
ATOM 543 C C . ALA A 1 107 ? 8.126 58.038 44.788 1.00 34.10 73 ALA A C 1
ATOM 544 O O . ALA A 1 107 ? 8.473 56.937 44.404 1.00 35.19 73 ALA A O 1
ATOM 546 N N . SER A 1 108 ? 7.044 58.647 44.310 1.00 34.07 74 SER A N 1
ATOM 547 C CA . SER A 1 108 ? 6.187 57.963 43.322 1.00 33.89 74 SER A CA 1
ATOM 548 C C . SER A 1 108 ? 6.866 57.818 41.968 1.00 33.37 74 SER A C 1
ATOM 549 O O . SER A 1 108 ? 6.400 57.064 41.088 1.00 32.74 74 SER A O 1
ATOM 552 N N . GLN A 1 109 ? 7.945 58.580 41.784 1.00 33.58 75 GLN A N 1
ATOM 553 C CA . GLN A 1 109 ? 8.710 58.554 40.533 1.00 33.36 75 GLN A CA 1
ATOM 554 C C . GLN A 1 109 ? 9.847 57.487 40.565 1.00 32.19 75 GLN A C 1
ATOM 555 O O . GLN A 1 109 ? 10.616 57.375 39.604 1.00 31.71 75 GLN A O 1
ATOM 561 N N . LYS A 1 110 ? 9.940 56.716 41.657 1.00 30.34 76 LYS A N 1
ATOM 562 C CA . LYS A 1 110 ? 10.891 55.616 41.719 1.00 30.26 76 LYS A CA 1
ATOM 563 C C . LYS A 1 110 ? 10.546 54.503 40.717 1.00 30.22 76 LYS A C 1
ATOM 564 O O . LYS A 1 110 ? 9.379 54.171 40.525 1.00 29.39 76 LYS A O 1
ATOM 570 N N . ILE A 1 111 ? 11.566 53.964 40.038 1.00 30.27 77 ILE A N 1
ATOM 571 C CA . ILE A 1 111 ? 11.382 52.858 39.104 1.00 29.81 77 ILE A CA 1
ATOM 572 C C . ILE A 1 111 ? 12.234 51.652 39.527 1.00 29.04 77 ILE A C 1
ATOM 573 O O . ILE A 1 111 ? 13.130 51.770 40.384 1.00 28.58 77 ILE A O 1
ATOM 578 N N . LYS A 1 112 ? 11.917 50.499 38.941 1.00 28.49 78 LYS A N 1
ATOM 579 C CA . LYS A 1 112 ? 12.814 49.365 38.908 1.00 29.39 78 LYS A CA 1
ATOM 580 C C . LYS A 1 112 ? 14.040 49.766 38.062 1.00 28.32 78 LYS A C 1
ATOM 581 O O . LYS A 1 112 ? 13.890 50.253 36.917 1.00 28.48 78 LYS A O 1
ATOM 587 N N . PRO A 1 113 ? 15.247 49.634 38.655 1.00 27.21 79 PRO A N 1
ATOM 588 C CA . PRO A 1 113 ? 16.482 50.012 37.975 1.00 26.72 79 PRO A CA 1
ATOM 589 C C . PRO A 1 113 ? 16.585 49.503 36.505 1.00 26.41 79 PRO A C 1
ATOM 590 O O . PRO A 1 113 ? 17.096 50.218 35.666 1.00 26.64 79 PRO A O 1
ATOM 594 N N . SER A 1 114 ? 16.086 48.309 36.181 1.00 26.56 80 SER A N 1
ATOM 595 C CA . SER A 1 114 ? 16.264 47.798 34.784 1.00 26.37 80 SER A CA 1
ATOM 596 C C . SER A 1 114 ? 15.307 48.483 33.824 1.00 26.27 80 SER A C 1
ATOM 597 O O . SER A 1 114 ? 15.449 48.354 32.613 1.00 25.27 80 SER A O 1
ATOM 600 N N . ASP A 1 115 ? 14.336 49.224 34.378 1.00 27.34 81 ASP A N 1
ATOM 601 C CA . ASP A 1 115 ? 13.357 49.970 33.563 1.00 28.07 81 ASP A CA 1
ATOM 602 C C . ASP A 1 115 ? 13.930 51.205 32.961 1.00 27.92 81 ASP A C 1
ATOM 603 O O . ASP A 1 115 ? 13.242 51.864 32.222 1.00 29.95 81 ASP A O 1
ATOM 608 N N . ILE A 1 116 ? 15.199 51.524 33.215 1.00 27.12 82 ILE A N 1
ATOM 609 C CA . ILE A 1 116 ? 15.862 52.480 32.334 1.00 25.68 82 ILE A CA 1
ATOM 610 C C . ILE A 1 116 ? 16.001 51.962 30.862 1.00 25.53 82 ILE A C 1
ATOM 611 O O . ILE A 1 116 ? 16.183 52.723 29.909 1.00 24.66 82 ILE A O 1
ATOM 616 N N . TYR A 1 117 ? 15.855 50.665 30.702 1.00 26.38 83 TYR A N 1
ATOM 617 C CA . TYR A 1 117 ? 16.126 49.984 29.453 1.00 28.30 83 TYR A CA 1
ATOM 618 C C . TYR A 1 117 ? 15.134 50.347 28.360 1.00 29.45 83 TYR A C 1
ATOM 619 O O . TYR A 1 117 ? 13.933 50.275 28.590 1.00 30.83 83 TYR A O 1
ATOM 628 N N . GLU A 1 118 ? 15.664 50.655 27.177 1.00 31.02 84 GLU A N 1
ATOM 629 C CA . GLU A 1 118 ? 14.909 50.944 25.949 1.00 33.37 84 GLU A CA 1
ATOM 630 C C . GLU A 1 118 ? 15.798 50.525 24.809 1.00 34.61 84 GLU A C 1
ATOM 631 O O . GLU A 1 118 ? 16.976 50.897 24.801 1.00 35.08 84 GLU A O 1
ATOM 637 N N . GLU A 1 119 ? 15.277 49.761 23.869 1.00 36.71 85 GLU A N 1
ATOM 638 C CA . GLU A 1 119 ? 16.026 49.319 22.716 1.00 38.18 85 GLU A CA 1
ATOM 639 C C . GLU A 1 119 ? 16.651 50.520 22.048 1.00 37.44 85 GLU A C 1
ATOM 640 O O . GLU A 1 119 ? 16.022 51.514 21.854 1.00 37.69 85 GLU A O 1
ATOM 646 N N . GLU A 1 120 ? 17.921 50.410 21.741 1.00 37.04 86 GLU A N 1
ATOM 647 C CA . GLU A 1 120 ? 18.646 51.411 20.992 1.00 36.83 86 GLU A CA 1
ATOM 648 C C . GLU A 1 120 ? 18.919 52.751 21.667 1.00 35.73 86 GLU A C 1
ATOM 649 O O . GLU A 1 120 ? 19.536 53.587 21.086 1.00 36.97 86 GLU A O 1
ATOM 655 N N . ALA A 1 121 ? 18.618 52.883 22.939 1.00 33.62 87 ALA A N 1
ATOM 656 C CA . ALA A 1 121 ? 18.981 54.055 23.686 1.00 32.38 87 ALA A CA 1
ATOM 657 C C . ALA A 1 121 ? 20.413 53.959 24.105 1.00 31.50 87 ALA A C 1
ATOM 658 O O . ALA A 1 121 ? 20.913 52.928 24.340 1.00 31.23 87 ALA A O 1
ATOM 660 N N . VAL A 1 122 ? 21.075 55.074 24.188 1.00 30.32 88 VAL A N 1
ATOM 661 C CA . VAL A 1 122 ? 22.466 55.090 24.625 1.00 28.69 88 VAL A CA 1
ATOM 662 C C . VAL A 1 122 ? 22.580 55.782 26.000 1.00 28.03 88 VAL A C 1
ATOM 663 O O . VAL A 1 122 ? 22.121 56.905 26.164 1.00 28.04 88 VAL A O 1
ATOM 667 N N . VAL A 1 123 ? 23.214 55.126 26.969 1.00 26.26 89 VAL A N 1
ATOM 668 C CA . VAL A 1 123 ? 23.350 55.720 28.291 1.00 24.24 89 VAL A CA 1
ATOM 669 C C . VAL A 1 123 ? 24.592 56.570 28.350 1.00 24.42 89 VAL A C 1
ATOM 670 O O . VAL A 1 123 ? 25.642 56.164 27.903 1.00 21.92 89 VAL A O 1
ATOM 674 N N . PHE A 1 124 ? 24.407 57.776 28.889 1.00 24.70 90 PHE A N 1
ATOM 675 C CA . PHE A 1 124 ? 25.455 58.663 29.308 1.00 25.57 90 PHE A CA 1
ATOM 676 C C . PHE A 1 124 ? 25.443 58.699 30.856 1.00 26.34 90 PHE A C 1
ATOM 677 O O . PHE A 1 124 ? 24.671 59.449 31.450 1.00 27.11 90 PHE A O 1
ATOM 685 N N . PRO A 1 125 ? 26.330 57.913 31.503 1.00 26.31 91 PRO A N 1
ATOM 686 C CA . PRO A 1 125 ? 26.362 57.861 32.965 1.00 26.31 91 PRO A CA 1
ATOM 687 C C . PRO A 1 125 ? 27.181 59.037 33.442 1.00 28.69 91 PRO A C 1
ATOM 688 O O . PRO A 1 125 ? 28.393 58.976 33.339 1.00 28.90 91 PRO A O 1
ATOM 692 N N . VAL A 1 126 ? 26.544 60.091 33.951 1.00 29.50 92 VAL A N 1
ATOM 693 C CA . VAL A 1 126 ? 27.275 61.243 34.431 1.00 32.22 92 VAL A CA 1
ATOM 694 C C . VAL A 1 126 ? 27.464 61.050 35.922 1.00 33.27 92 VAL A C 1
ATOM 695 O O . VAL A 1 126 ? 26.837 61.719 36.751 1.00 34.00 92 VAL A O 1
ATOM 699 N N . LEU A 1 127 ? 28.316 60.088 36.240 1.00 34.57 93 LEU A N 1
ATOM 700 C CA . LEU A 1 127 ? 28.515 59.651 37.612 1.00 37.32 93 LEU A CA 1
ATOM 701 C C . LEU A 1 127 ? 30.031 59.672 37.826 1.00 38.29 93 LEU A C 1
ATOM 702 O O . LEU A 1 127 ? 30.798 59.198 36.953 1.00 38.26 93 LEU A O 1
ATOM 707 N N . HIS A 1 128 ? 30.433 60.284 38.950 1.00 39.34 94 HIS A N 1
ATOM 708 C CA . HIS A 1 128 ? 31.861 60.486 39.300 1.00 41.14 94 HIS A CA 1
ATOM 709 C C . HIS A 1 128 ? 32.255 59.736 40.616 1.00 42.71 94 HIS A C 1
ATOM 710 O O . HIS A 1 128 ? 31.420 59.495 41.506 1.00 42.60 94 HIS A O 1
ATOM 717 N N . GLY A 1 129 ? 33.525 59.358 40.734 1.00 44.70 95 GLY A N 1
ATOM 718 C CA . GLY A 1 129 ? 33.999 58.532 41.865 0.50 46.72 95 GLY A CA 1
ATOM 719 C C . GLY A 1 129 ? 33.394 57.124 41.950 1.00 48.33 95 GLY A C 1
ATOM 720 O O . GLY A 1 129 ? 32.800 56.617 40.978 1.00 48.34 95 GLY A O 1
ATOM 721 N N . PRO A 1 130 ? 33.450 56.497 43.115 1.00 49.79 96 PRO A N 1
ATOM 722 C CA . PRO A 1 130 ? 32.917 55.140 43.288 1.00 51.05 96 PRO A CA 1
ATOM 723 C C . PRO A 1 130 ? 31.474 54.869 42.912 1.00 51.70 96 PRO A C 1
ATOM 724 O O . PRO A 1 130 ? 30.598 55.546 43.320 1.00 53.02 96 PRO A O 1
ATOM 728 N N . MET A 1 131 ? 31.279 53.835 42.146 1.00 52.40 97 MET A N 1
ATOM 729 C CA . MET A 1 131 ? 29.980 53.540 41.619 1.00 52.88 97 MET A CA 1
ATOM 730 C C . MET A 1 131 ? 29.492 54.435 40.502 1.00 52.57 97 MET A C 1
ATOM 731 O O . MET A 1 131 ? 28.342 54.412 40.131 1.00 54.07 97 MET A O 1
ATOM 736 N N . GLY A 1 132 ? 30.413 55.236 40.011 1.00 51.28 98 GLY A N 1
ATOM 737 C CA . GLY A 1 132 ? 30.308 55.944 38.750 1.00 49.30 98 GLY A CA 1
ATOM 738 C C . GLY A 1 132 ? 31.536 55.704 37.894 1.00 47.95 98 GLY A C 1
ATOM 739 O O . GLY A 1 132 ? 31.455 55.686 36.666 1.00 49.26 98 GLY A O 1
ATOM 740 N N . GLU A 1 133 ? 32.678 55.516 38.548 1.00 45.63 99 GLU A N 1
ATOM 741 C CA . GLU A 1 133 ? 33.928 55.248 37.844 1.00 42.98 99 GLU A CA 1
ATOM 742 C C . GLU A 1 133 ? 34.654 53.913 38.180 1.00 40.75 99 GLU A C 1
ATOM 743 O O . GLU A 1 133 ? 35.663 53.601 37.628 1.00 41.87 99 GLU A O 1
ATOM 749 N N . ASP A 1 134 ? 34.098 53.103 39.034 1.00 37.01 100 ASP A N 1
ATOM 750 C CA . ASP A 1 134 ? 34.803 51.944 39.441 1.00 32.76 100 ASP A CA 1
ATOM 751 C C . ASP A 1 134 ? 34.366 50.692 38.704 1.00 30.42 100 ASP A C 1
ATOM 752 O O . ASP A 1 134 ? 34.688 49.608 39.129 1.00 29.88 100 ASP A O 1
ATOM 757 N N . GLY A 1 135 ? 33.642 50.872 37.604 1.00 26.73 101 GLY A N 1
ATOM 758 C CA . GLY A 1 135 ? 33.143 49.808 36.740 1.00 24.03 101 GLY A CA 1
ATOM 759 C C . GLY A 1 135 ? 31.829 49.130 37.156 1.00 22.40 101 GLY A C 1
ATOM 760 O O . GLY A 1 135 ? 31.391 48.235 36.462 1.00 21.04 101 GLY A O 1
ATOM 761 N N . SER A 1 136 ? 31.190 49.576 38.241 1.00 21.43 102 SER A N 1
ATOM 762 C CA . SER A 1 136 ? 29.942 48.958 38.670 1.00 22.28 102 SER A CA 1
ATOM 763 C C . SER A 1 136 ? 28.754 49.400 37.805 1.00 21.28 102 SER A C 1
ATOM 764 O O . SER A 1 136 ? 27.970 48.559 37.351 1.00 21.49 102 SER A O 1
ATOM 767 N N . ILE A 1 137 ? 28.635 50.694 37.529 1.00 19.95 103 ILE A N 1
ATOM 768 C CA . ILE A 1 137 ? 27.640 51.128 36.559 1.00 21.07 103 ILE A CA 1
ATOM 769 C C . ILE A 1 137 ? 27.848 50.556 35.135 1.00 22.21 103 ILE A C 1
ATOM 770 O O . ILE A 1 137 ? 26.875 50.270 34.400 1.00 24.49 103 ILE A O 1
ATOM 775 N N . GLN A 1 138 ? 29.086 50.407 34.718 1.00 20.95 104 GLN A N 1
ATOM 776 C CA . GLN A 1 138 ? 29.357 49.845 33.414 1.00 21.10 104 GLN A CA 1
ATOM 777 C C . GLN A 1 138 ? 28.899 48.401 33.352 1.00 21.32 104 GLN A C 1
ATOM 778 O O . GLN A 1 138 ? 28.347 47.959 32.330 1.00 23.20 104 GLN A O 1
ATOM 784 N N . GLY A 1 139 ? 29.105 47.661 34.436 1.00 20.31 105 GLY A N 1
ATOM 785 C CA . GLY A 1 139 ? 28.754 46.239 34.490 1.00 20.13 105 GLY A CA 1
ATOM 786 C C . GLY A 1 139 ? 27.260 46.079 34.482 1.00 19.57 105 GLY A C 1
ATOM 787 O O . GLY A 1 139 ? 26.733 45.193 33.856 1.00 20.80 105 GLY A O 1
ATOM 788 N N . PHE A 1 140 ? 26.583 46.957 35.205 1.00 19.20 106 PHE A N 1
ATOM 789 C CA . PHE A 1 140 ? 25.141 46.974 35.289 1.00 17.69 106 PHE A CA 1
ATOM 790 C C . PHE A 1 140 ? 24.549 47.181 33.915 1.00 17.83 106 PHE A C 1
ATOM 791 O O . PHE A 1 140 ? 23.617 46.480 33.521 1.00 17.10 106 PHE A O 1
ATOM 799 N N . LEU A 1 141 ? 25.068 48.148 33.179 1.00 19.15 107 LEU A N 1
ATOM 800 C CA . LEU A 1 141 ? 24.570 48.459 31.821 1.00 19.66 107 LEU A CA 1
ATOM 801 C C . LEU A 1 141 ? 24.950 47.393 30.771 1.00 20.44 107 LEU A C 1
ATOM 802 O O . LEU A 1 141 ? 24.218 47.143 29.811 1.00 21.63 107 LEU A O 1
ATOM 807 N N . GLU A 1 142 ? 26.113 46.768 30.927 1.00 20.78 108 GLU A N 1
ATOM 808 C CA . GLU A 1 142 ? 26.443 45.597 30.114 1.00 21.38 108 GLU A CA 1
ATOM 809 C C . GLU A 1 142 ? 25.453 44.484 30.320 1.00 20.78 108 GLU A C 1
ATOM 810 O O . GLU A 1 142 ? 25.006 43.871 29.370 1.00 21.31 108 GLU A O 1
ATOM 816 N N . VAL A 1 143 ? 25.085 44.246 31.572 1.00 21.99 109 VAL A N 1
ATOM 817 C CA . VAL A 1 143 ? 24.123 43.179 31.907 1.00 21.24 109 VAL A CA 1
ATOM 818 C C . VAL A 1 143 ? 22.720 43.508 31.352 1.00 22.56 109 VAL A C 1
ATOM 819 O O . VAL A 1 143 ? 22.063 42.618 30.793 1.00 21.50 109 VAL A O 1
ATOM 823 N N . LEU A 1 144 ? 22.293 44.775 31.502 1.00 23.08 110 LEU A N 1
ATOM 824 C CA . LEU A 1 144 ? 21.098 45.359 30.787 1.00 24.68 110 LEU A CA 1
ATOM 825 C C . LEU A 1 144 ? 21.235 45.471 29.268 1.00 25.99 110 LEU A C 1
ATOM 826 O O . LEU A 1 144 ? 20.271 45.820 28.610 1.00 27.80 110 LEU A O 1
ATOM 831 N N . LYS A 1 145 ? 22.417 45.237 28.697 1.00 27.17 111 LYS A N 1
ATOM 832 C CA . LYS A 1 145 ? 22.574 45.225 27.254 1.00 27.12 111 LYS A CA 1
ATOM 833 C C . LYS A 1 145 ? 22.350 46.584 26.645 1.00 26.63 111 LYS A C 1
ATOM 834 O O . LYS A 1 145 ? 21.692 46.738 25.613 1.00 26.05 111 LYS A O 1
ATOM 840 N N . MET A 1 146 ? 22.946 47.593 27.245 1.00 26.39 112 MET A N 1
ATOM 841 C CA . MET A 1 146 ? 22.791 48.933 26.680 1.00 25.61 112 MET A CA 1
ATOM 842 C C . MET A 1 146 ? 24.137 49.575 26.309 1.00 25.11 112 MET A C 1
ATOM 843 O O . MET A 1 146 ? 25.101 49.504 27.098 1.00 25.33 112 MET A O 1
ATOM 848 N N . PRO A 1 147 ? 24.192 50.256 25.141 1.00 23.42 113 PRO A N 1
ATOM 849 C CA . PRO A 1 147 ? 25.392 51.049 24.854 1.00 21.49 113 PRO A CA 1
ATOM 850 C C . PRO A 1 147 ? 25.591 52.142 25.898 1.00 20.59 113 PRO A C 1
ATOM 851 O O . PRO A 1 147 ? 24.627 52.759 26.367 1.00 19.59 113 PRO A O 1
ATOM 855 N N . TYR A 1 148 ? 26.833 52.455 26.238 1.00 19.20 114 TYR A N 1
ATOM 856 C CA . TYR A 1 148 ? 27.005 53.513 27.242 1.00 17.52 114 TYR A CA 1
ATOM 857 C C . TYR A 1 148 ? 28.256 54.246 26.869 1.00 18.40 114 TYR A C 1
ATOM 858 O O . TYR A 1 148 ? 29.178 53.688 26.272 1.00 20.02 114 TYR A O 1
ATOM 867 N N . VAL A 1 149 ? 28.270 55.506 27.214 1.00 19.38 115 VAL A N 1
ATOM 868 C CA . VAL A 1 149 ? 29.362 56.367 27.000 1.00 19.47 115 VAL A CA 1
ATOM 869 C C . VAL A 1 149 ? 30.477 56.025 28.030 1.00 20.61 115 VAL A C 1
ATOM 870 O O . VAL A 1 149 ? 30.225 55.894 29.221 1.00 22.17 115 VAL A O 1
ATOM 874 N N . GLY A 1 150 ? 31.700 55.901 27.546 1.00 20.39 116 GLY A N 1
ATOM 875 C CA . GLY A 1 150 ? 32.878 56.006 28.394 1.00 21.13 116 GLY A CA 1
ATOM 876 C C . GLY A 1 150 ? 33.660 54.729 28.439 1.00 20.56 116 GLY A C 1
ATOM 877 O O . GLY A 1 150 ? 33.452 53.846 27.649 1.00 19.65 116 GLY A O 1
ATOM 878 N N . THR A 1 151 ? 34.563 54.599 29.372 1.00 22.44 117 THR A N 1
ATOM 879 C CA . THR A 1 151 ? 35.412 53.401 29.318 1.00 25.04 117 THR A CA 1
ATOM 880 C C . THR A 1 151 ? 34.684 52.140 29.809 1.00 23.91 117 THR A C 1
ATOM 881 O O . THR A 1 151 ? 33.720 52.265 30.549 1.00 25.28 117 THR A O 1
ATOM 885 N N . ASN A 1 152 ? 35.188 50.962 29.427 1.00 23.85 118 ASN A N 1
ATOM 886 C CA . ASN A 1 152 ? 34.642 49.687 29.854 1.00 23.96 118 ASN A CA 1
ATOM 887 C C . ASN A 1 152 ? 34.928 49.290 31.298 1.00 22.75 118 ASN A C 1
ATOM 888 O O . ASN A 1 152 ? 35.407 50.097 32.113 1.00 23.07 118 ASN A O 1
ATOM 893 N N . ILE A 1 153 ? 34.604 48.053 31.646 1.00 22.61 119 ILE A N 1
ATOM 894 C CA . ILE A 1 153 ? 34.689 47.627 33.071 1.00 21.61 119 ILE A CA 1
ATOM 895 C C . ILE A 1 153 ? 36.129 47.506 33.536 1.00 20.55 119 ILE A C 1
ATOM 896 O O . ILE A 1 153 ? 36.475 48.076 34.532 1.00 20.30 119 ILE A O 1
ATOM 901 N N . LEU A 1 154 ? 36.961 46.767 32.806 1.00 20.79 120 LEU A N 1
ATOM 902 C CA . LEU A 1 154 ? 38.417 46.685 33.166 1.00 19.70 120 LEU A CA 1
ATOM 903 C C . LEU A 1 154 ? 39.148 48.008 33.242 1.00 19.74 120 LEU A C 1
ATOM 904 O O . LEU A 1 154 ? 39.847 48.294 34.221 1.00 19.21 120 LEU A O 1
ATOM 909 N N . SER A 1 155 ? 39.007 48.827 32.223 1.00 19.44 121 SER A N 1
ATOM 910 C CA . SER A 1 155 ? 39.763 50.050 32.225 1.00 20.40 121 SER A CA 1
ATOM 911 C C . SER A 1 155 ? 39.208 51.061 33.266 1.00 20.35 121 SER A C 1
ATOM 912 O O . SER A 1 155 ? 39.950 51.787 33.844 1.00 18.96 121 SER A O 1
ATOM 915 N N . SER A 1 156 ? 37.912 51.017 33.580 1.00 21.54 122 SER A N 1
ATOM 916 C CA . SER A 1 156 ? 37.357 51.787 34.690 1.00 21.91 122 SER A CA 1
ATOM 917 C C . SER A 1 156 ? 37.905 51.416 36.071 1.00 21.67 122 SER A C 1
ATOM 918 O O . SER A 1 156 ? 38.273 52.306 36.827 1.00 22.17 122 SER A O 1
ATOM 921 N N . SER A 1 157 ? 37.875 50.120 36.439 1.00 22.84 123 SER A N 1
ATOM 922 C CA . SER A 1 157 ? 38.351 49.702 37.756 1.00 22.29 123 SER A CA 1
ATOM 923 C C . SER A 1 157 ? 39.845 49.888 37.878 1.00 22.15 123 SER A C 1
ATOM 924 O O . SER A 1 157 ? 40.313 50.333 38.922 1.00 21.77 123 SER A O 1
ATOM 927 N N . VAL A 1 158 ? 40.594 49.555 36.827 1.00 20.16 124 VAL A N 1
ATOM 928 C CA . VAL A 1 158 ? 42.001 49.744 36.882 1.00 19.99 124 VAL A CA 1
ATOM 929 C C . VAL A 1 158 ? 42.277 51.244 37.054 1.00 21.12 124 VAL A C 1
ATOM 930 O O . VAL A 1 158 ? 42.989 51.603 37.953 1.00 19.85 124 VAL A O 1
ATOM 934 N N . ALA A 1 159 ? 41.646 52.105 36.241 1.00 21.85 125 ALA A N 1
ATOM 935 C CA . ALA A 1 159 ? 41.951 53.522 36.243 1.00 23.73 125 ALA A CA 1
ATOM 936 C C . ALA A 1 159 ? 41.585 54.129 37.584 1.00 24.99 125 ALA A C 1
ATOM 937 O O . ALA A 1 159 ? 42.258 55.035 38.048 1.00 24.94 125 ALA A O 1
ATOM 939 N N . MET A 1 160 ? 40.568 53.568 38.229 1.00 26.26 126 MET A N 1
ATOM 940 C CA . MET A 1 160 ? 40.133 54.020 39.563 1.00 27.14 126 MET A CA 1
ATOM 941 C C . MET A 1 160 ? 41.077 53.593 40.681 1.00 26.15 126 MET A C 1
ATOM 942 O O . MET A 1 160 ? 41.036 54.204 41.731 1.00 25.18 126 MET A O 1
ATOM 947 N N . ASP A 1 161 ? 41.820 52.479 40.472 1.00 24.06 127 ASP A N 1
ATOM 948 C CA . ASP A 1 161 ? 42.750 51.902 41.452 1.00 23.50 127 ASP A CA 1
ATOM 949 C C . ASP A 1 161 ? 44.137 52.372 41.058 1.00 23.06 127 ASP A C 1
ATOM 950 O O . ASP A 1 161 ? 44.749 51.871 40.135 1.00 24.46 127 ASP A O 1
ATOM 955 N N . LYS A 1 162 ? 44.618 53.359 41.755 1.00 22.35 128 LYS A N 1
ATOM 956 C CA . LYS A 1 162 ? 45.889 53.937 41.490 1.00 22.01 128 LYS A CA 1
ATOM 957 C C . LYS A 1 162 ? 47.014 52.914 41.668 1.00 20.52 128 LYS A C 1
ATOM 958 O O . LYS A 1 162 ? 47.938 52.911 40.921 1.00 20.88 128 LYS A O 1
ATOM 964 N N . ILE A 1 163 ? 46.960 52.045 42.660 1.00 20.03 129 ILE A N 1
ATOM 965 C CA . ILE A 1 163 ? 48.051 50.999 42.771 1.00 18.87 129 ILE A CA 1
ATOM 966 C C . ILE A 1 163 ? 48.198 50.169 41.490 1.00 18.29 129 ILE A C 1
ATOM 967 O O . ILE A 1 163 ? 49.312 50.022 40.944 1.00 17.51 129 ILE A O 1
ATOM 972 N N . THR A 1 164 ? 47.066 49.716 40.943 1.00 17.66 130 THR A N 1
ATOM 973 C CA . THR A 1 164 ? 47.082 48.882 39.744 1.00 18.47 130 THR A CA 1
ATOM 974 C C . THR A 1 164 ? 47.496 49.650 38.531 1.00 20.70 130 THR A C 1
ATOM 975 O O . THR A 1 164 ? 48.308 49.177 37.721 1.00 20.56 130 THR A O 1
ATOM 979 N N . THR A 1 165 ? 46.889 50.827 38.362 1.00 21.69 131 THR A N 1
ATOM 980 C CA . THR A 1 165 ? 47.333 51.775 37.304 1.00 21.30 131 THR A CA 1
ATOM 981 C C . THR A 1 165 ? 48.858 52.024 37.272 1.00 20.09 131 THR A C 1
ATOM 982 O O . THR A 1 165 ? 49.474 51.957 36.217 1.00 19.19 131 THR A O 1
ATOM 986 N N . ASN A 1 166 ? 49.442 52.363 38.425 1.00 20.54 132 ASN A N 1
ATOM 987 C CA . ASN A 1 166 ? 50.872 52.629 38.535 1.00 19.03 132 ASN A CA 1
ATOM 988 C C . ASN A 1 166 ? 51.657 51.395 38.159 1.00 20.84 132 ASN A C 1
ATOM 989 O O . ASN A 1 166 ? 52.655 51.492 37.401 1.00 22.55 132 ASN A O 1
ATOM 994 N N . GLN A 1 167 ? 51.246 50.216 38.650 1.00 20.73 133 GLN A N 1
ATOM 995 C CA . GLN A 1 167 ? 51.977 48.965 38.346 1.00 20.58 133 GLN A CA 1
ATOM 996 C C . GLN A 1 167 ? 51.920 48.633 36.873 1.00 21.41 133 GLN A C 1
ATOM 997 O O . GLN A 1 167 ? 52.897 48.171 36.308 1.00 22.25 133 GLN A O 1
ATOM 1003 N N . VAL A 1 168 ? 50.770 48.827 36.253 1.00 21.41 134 VAL A N 1
ATOM 1004 C CA . VAL A 1 168 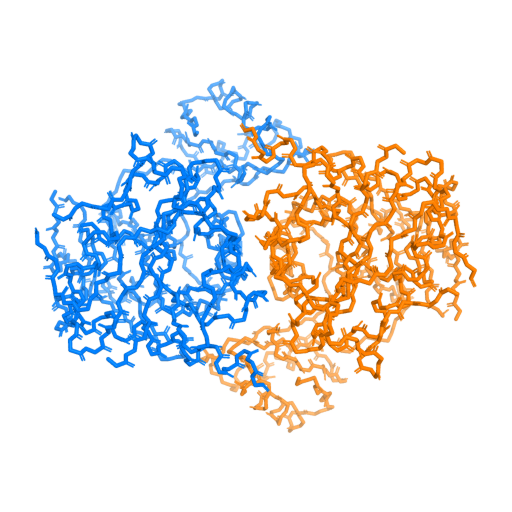? 50.585 48.520 34.809 1.00 21.16 134 VAL A CA 1
ATOM 1005 C C . VAL A 1 168 ? 51.458 49.459 34.004 1.00 22.73 134 VAL A C 1
ATOM 1006 O O . VAL A 1 168 ? 52.265 49.004 33.184 1.00 22.28 134 VAL A O 1
ATOM 1010 N N . LEU A 1 169 ? 51.394 50.757 34.336 1.00 23.11 135 LEU A N 1
ATOM 1011 C CA . LEU A 1 169 ? 52.107 51.790 33.578 1.00 22.97 135 LEU A CA 1
ATOM 1012 C C . LEU A 1 169 ? 53.617 51.757 33.702 1.00 24.48 135 LEU A C 1
ATOM 1013 O O . LEU A 1 169 ? 54.307 52.007 32.730 1.00 26.05 135 LEU A O 1
ATOM 1018 N N . GLU A 1 170 ? 54.127 51.547 34.905 1.00 24.52 136 GLU A N 1
ATOM 1019 C CA . GLU A 1 170 ? 55.547 51.297 35.143 1.00 24.99 136 GLU A CA 1
ATOM 1020 C C . GLU A 1 170 ? 56.045 50.014 34.471 1.00 25.27 136 GLU A C 1
ATOM 1021 O O . GLU A 1 170 ? 57.158 49.939 33.974 1.00 24.49 136 GLU A O 1
ATOM 1027 N N . SER A 1 171 ? 55.210 48.994 34.449 1.00 25.29 137 SER A N 1
ATOM 1028 C CA . SER A 1 171 ? 55.522 47.809 33.653 1.00 26.03 137 SER A CA 1
ATOM 1029 C C . SER A 1 171 ? 55.486 47.974 32.143 1.00 26.67 137 SER A C 1
ATOM 1030 O O . SER A 1 171 ? 56.476 47.709 31.464 1.00 27.20 137 SER A O 1
ATOM 1033 N N . ALA A 1 172 ? 54.366 48.430 31.600 1.00 26.68 138 ALA A N 1
ATOM 1034 C CA . ALA A 1 172 ? 54.218 48.537 30.150 1.00 26.73 138 ALA A CA 1
ATOM 1035 C C . ALA A 1 172 ? 54.673 49.852 29.461 1.00 26.27 138 ALA A C 1
ATOM 1036 O O . ALA A 1 172 ? 54.702 49.958 28.206 1.00 25.40 138 ALA A O 1
ATOM 1038 N N . THR A 1 173 ? 54.968 50.887 30.241 1.00 26.49 139 THR A N 1
ATOM 1039 C CA . THR A 1 173 ? 55.281 52.190 29.589 1.00 25.78 139 THR A CA 1
ATOM 1040 C C . THR A 1 173 ? 56.451 52.860 30.260 1.00 26.26 139 THR A C 1
ATOM 1041 O O . THR A 1 173 ? 56.982 52.335 31.236 1.00 25.61 139 THR A O 1
ATOM 1045 N N . THR A 1 174 ? 56.810 54.052 29.766 1.00 26.51 140 THR A N 1
ATOM 1046 C CA . THR A 1 174 ? 57.794 54.900 30.430 1.00 27.27 140 THR A CA 1
ATOM 1047 C C . THR A 1 174 ? 57.160 56.129 31.045 1.00 26.87 140 THR A C 1
ATOM 1048 O O . THR A 1 174 ? 57.854 57.069 31.320 1.00 27.70 140 THR A O 1
ATOM 1052 N N . ILE A 1 175 ? 55.848 56.128 31.261 1.00 25.92 141 ILE A N 1
ATOM 1053 C CA . ILE A 1 175 ? 55.201 57.250 31.823 1.00 24.91 141 ILE A CA 1
ATOM 1054 C C . ILE A 1 175 ? 55.585 57.335 33.324 1.00 25.36 141 ILE A C 1
ATOM 1055 O O . ILE A 1 175 ? 55.431 56.333 34.030 1.00 26.48 141 ILE A O 1
ATOM 1060 N N . PRO A 1 176 ? 56.135 58.498 33.808 1.00 23.87 142 PRO A N 1
ATOM 1061 C CA . PRO A 1 176 ? 56.458 58.561 35.243 1.00 23.28 142 PRO A CA 1
ATOM 1062 C C . PRO A 1 176 ? 55.250 58.774 36.093 1.00 23.11 142 PRO A C 1
ATOM 1063 O O . PRO A 1 176 ? 54.402 59.576 35.719 1.00 24.40 142 PRO A O 1
ATOM 1067 N N . GLN A 1 177 ? 55.172 58.043 37.214 1.00 22.61 143 GLN A N 1
ATOM 1068 C CA . GLN A 1 177 ? 53.998 58.012 38.082 1.00 23.10 143 GLN A CA 1
ATOM 1069 C C . GLN A 1 177 ? 54.393 58.847 39.274 1.00 23.43 143 GLN A C 1
ATOM 1070 O O . GLN A 1 177 ? 55.571 58.933 39.522 1.00 23.45 143 GLN A O 1
ATOM 1076 N N . VAL A 1 178 ? 53.450 59.510 39.968 1.00 24.31 144 VAL A N 1
ATOM 1077 C CA . VAL A 1 178 ? 53.790 60.265 41.212 1.00 24.00 144 VAL A CA 1
ATOM 1078 C C . VAL A 1 178 ? 54.339 59.184 42.197 1.00 24.51 144 VAL A C 1
ATOM 1079 O O . VAL A 1 178 ? 53.804 58.063 42.224 1.00 23.97 144 VAL A O 1
ATOM 1083 N N . ALA A 1 179 ? 55.441 59.499 42.915 1.00 24.87 145 ALA A N 1
ATOM 1084 C CA . ALA A 1 179 ? 56.107 58.506 43.775 1.00 24.61 145 ALA A CA 1
ATOM 1085 C C . ALA A 1 179 ? 55.069 57.997 44.783 1.00 24.16 145 ALA A C 1
ATOM 1086 O O . ALA A 1 179 ? 54.272 58.801 45.348 1.00 21.36 145 ALA A O 1
ATOM 1088 N N . TYR A 1 180 ? 55.081 56.679 45.026 1.00 23.37 146 TYR A N 1
ATOM 1089 C CA . TYR A 1 180 ? 54.080 56.068 45.907 1.00 22.51 146 TYR A CA 1
ATOM 1090 C C . TYR A 1 180 ? 54.650 54.755 46.511 1.00 23.38 146 TYR A C 1
ATOM 1091 O O . TYR A 1 180 ? 55.649 54.214 46.047 1.00 23.93 146 TYR A O 1
ATOM 1100 N N . VAL A 1 181 ? 53.989 54.266 47.551 1.00 23.19 147 VAL A N 1
ATOM 1101 C CA . VAL A 1 181 ? 54.238 52.946 48.067 1.00 23.16 147 VAL A CA 1
ATOM 1102 C C . VAL A 1 181 ? 52.863 52.253 48.204 1.00 22.63 147 VAL A C 1
ATOM 1103 O O . VAL A 1 181 ? 51.915 52.840 48.684 1.00 22.14 147 VAL A O 1
ATOM 1107 N N . ALA A 1 182 ? 52.798 50.987 47.854 1.00 22.69 148 ALA A N 1
ATOM 1108 C CA . ALA A 1 182 ? 51.598 50.184 48.006 1.00 22.63 148 ALA A CA 1
ATOM 1109 C C . ALA A 1 182 ? 51.739 49.362 49.246 1.00 22.96 148 ALA A C 1
ATOM 1110 O O . ALA A 1 182 ? 52.816 48.912 49.532 1.00 25.66 148 ALA A O 1
ATOM 1112 N N . LEU A 1 183 ? 50.667 49.175 50.005 1.00 23.49 149 LEU A N 1
ATOM 1113 C CA . LEU A 1 183 ? 50.678 48.366 51.225 1.00 22.54 149 LEU A CA 1
ATOM 1114 C C . LEU A 1 183 ? 49.483 47.397 51.130 1.00 23.35 149 LEU A C 1
ATOM 1115 O O . LEU A 1 183 ? 48.330 47.850 50.946 1.00 21.00 149 LEU A O 1
ATOM 1120 N N . ILE A 1 184 ? 49.780 46.092 51.195 1.00 22.91 150 ILE A N 1
ATOM 1121 C CA . ILE A 1 184 ? 48.813 45.011 51.305 1.00 25.74 150 ILE A CA 1
ATOM 1122 C C . ILE A 1 184 ? 48.824 44.559 52.782 1.00 26.64 150 ILE A C 1
ATOM 1123 O O . ILE A 1 184 ? 49.875 44.239 53.325 1.00 25.76 150 ILE A O 1
ATOM 1128 N N . GLU A 1 185 ? 47.674 44.600 53.442 1.00 27.81 151 GLU A N 1
ATOM 1129 C CA . GLU A 1 185 ? 47.557 43.956 54.747 1.00 30.30 151 GLU A CA 1
ATOM 1130 C C . GLU A 1 185 ? 48.191 42.509 54.805 1.00 31.14 151 GLU A C 1
ATOM 1131 O O . GLU A 1 185 ? 47.895 41.619 53.964 1.00 31.27 151 GLU A O 1
ATOM 1137 N N . GLY A 1 186 ? 49.054 42.329 55.808 1.00 31.89 152 GLY A N 1
ATOM 1138 C CA . GLY A 1 186 ? 49.983 41.225 55.882 1.00 32.89 152 GLY A CA 1
ATOM 1139 C C . GLY A 1 186 ? 51.428 41.674 55.771 1.00 33.78 152 GLY A C 1
ATOM 1140 O O . GLY A 1 186 ? 52.267 41.140 56.450 1.00 34.66 152 GLY A O 1
ATOM 1141 N N . GLU A 1 187 ? 51.752 42.616 54.894 1.00 35.07 153 GLU A N 1
ATOM 1142 C CA . GLU A 1 187 ? 53.155 43.080 54.758 1.00 36.30 153 GLU A CA 1
ATOM 1143 C C . GLU A 1 187 ? 53.671 43.599 56.115 1.00 37.90 153 GLU A C 1
ATOM 1144 O O . GLU A 1 187 ? 52.950 44.323 56.848 1.00 37.76 153 GLU A O 1
ATOM 1150 N N . PRO A 1 188 ? 54.875 43.176 56.499 1.00 38.79 154 PRO A N 1
ATOM 1151 C CA . PRO A 1 188 ? 55.389 43.724 57.752 1.00 39.19 154 PRO A CA 1
ATOM 1152 C C . PRO A 1 188 ? 55.416 45.267 57.770 1.00 39.02 154 PRO A C 1
ATOM 1153 O O . PRO A 1 188 ? 55.983 45.905 56.881 1.00 40.01 154 PRO A O 1
ATOM 1157 N N . LEU A 1 189 ? 54.822 45.834 58.810 1.00 38.89 155 LEU A N 1
ATOM 1158 C CA . LEU A 1 189 ? 54.679 47.262 58.976 1.00 38.07 155 LEU A CA 1
ATOM 1159 C C . LEU A 1 189 ? 55.957 48.065 59.069 1.00 37.84 155 LEU A C 1
ATOM 1160 O O . LEU A 1 189 ? 56.028 49.124 58.456 1.00 38.10 155 LEU A O 1
ATOM 1165 N N . GLU A 1 190 ? 56.938 47.607 59.858 1.00 36.54 156 GLU A N 1
ATOM 1166 C CA . GLU A 1 190 ? 58.135 48.418 60.108 1.00 35.40 156 GLU A CA 1
ATOM 1167 C C . GLU A 1 190 ? 58.964 48.705 58.851 1.00 35.40 156 GLU A C 1
ATOM 1168 O O . GLU A 1 190 ? 59.512 49.842 58.689 1.00 36.42 156 GLU A O 1
ATOM 1174 N N . SER A 1 191 ? 59.111 47.698 58.000 1.00 33.26 157 SER A N 1
ATOM 1175 C CA . SER A 1 191 ? 59.815 47.899 56.745 1.00 33.69 157 SER A CA 1
ATOM 1176 C C . SER A 1 191 ? 58.972 48.660 55.706 1.00 32.81 157 SER A C 1
ATOM 1177 O O . SER A 1 191 ? 59.564 49.339 54.873 1.00 32.85 157 SER A O 1
ATOM 1180 N N . LYS A 1 192 ? 57.623 48.515 55.735 1.00 32.64 158 LYS A N 1
ATOM 1181 C CA . LYS A 1 192 ? 56.707 49.386 54.945 1.00 32.38 158 LYS A CA 1
ATOM 1182 C C . LYS A 1 192 ? 56.921 50.802 55.307 1.00 31.23 158 LYS A C 1
ATOM 1183 O O . LYS A 1 192 ? 57.057 51.614 54.421 1.00 32.62 158 LYS A O 1
ATOM 1189 N N . LEU A 1 193 ? 56.991 51.093 56.604 1.00 30.79 159 LEU A N 1
ATOM 1190 C CA . LEU A 1 193 ? 57.245 52.445 57.070 1.00 31.34 159 LEU A CA 1
ATOM 1191 C C . LEU A 1 193 ? 58.588 52.992 56.558 1.00 31.59 159 LEU A C 1
ATOM 1192 O O . LEU A 1 193 ? 58.698 54.184 56.181 1.00 33.13 159 LEU A O 1
ATOM 1197 N N . ALA A 1 194 ? 59.601 52.132 56.545 1.00 30.84 160 ALA A N 1
ATOM 1198 C CA . ALA A 1 194 ? 60.944 52.500 56.130 1.00 29.92 160 ALA A CA 1
ATOM 1199 C C . ALA A 1 194 ? 60.996 52.710 54.624 1.00 28.96 160 ALA A C 1
ATOM 1200 O O . ALA A 1 194 ? 61.660 53.612 54.146 1.00 29.01 160 ALA A O 1
ATOM 1202 N N . GLU A 1 195 ? 60.303 51.838 53.887 1.00 28.90 161 GLU A N 1
ATOM 1203 C CA . GLU A 1 195 ? 60.105 51.984 52.458 1.00 27.49 161 GLU A CA 1
ATOM 1204 C C . GLU A 1 195 ? 59.424 53.296 52.191 1.00 27.63 161 GLU A C 1
ATOM 1205 O O . GLU A 1 195 ? 59.897 54.039 51.369 1.00 27.99 161 GLU A O 1
ATOM 1211 N N . VAL A 1 196 ? 58.320 53.622 52.888 1.00 26.99 162 VAL A N 1
ATOM 1212 C CA . VAL A 1 196 ? 57.771 54.985 52.712 1.00 25.56 162 VAL A CA 1
ATOM 1213 C C . VAL A 1 196 ? 58.815 56.097 52.916 1.00 26.28 162 VAL A C 1
ATOM 1214 O O . VAL A 1 196 ? 58.912 57.009 52.099 1.00 25.21 162 VAL A O 1
ATOM 1218 N N . GLU A 1 197 ? 59.548 56.068 54.030 1.00 26.81 163 GLU A N 1
ATOM 1219 C CA . GLU A 1 197 ? 60.539 57.103 54.266 1.00 28.88 163 GLU A CA 1
ATOM 1220 C C . GLU A 1 197 ? 61.716 57.060 53.273 1.00 29.45 163 GLU A C 1
ATOM 1221 O O . GLU A 1 197 ? 62.291 58.078 52.975 1.00 30.87 163 GLU A O 1
ATOM 1227 N N . GLU A 1 198 ? 62.063 55.901 52.737 1.00 29.37 164 GLU A N 1
ATOM 1228 C CA . GLU A 1 198 ? 63.134 55.819 51.722 1.00 29.22 164 GLU A CA 1
ATOM 1229 C C . GLU A 1 198 ? 62.640 56.451 50.398 1.00 29.41 164 GLU A C 1
ATOM 1230 O O . GLU A 1 198 ? 63.293 57.325 49.780 1.00 30.83 164 GLU A O 1
ATOM 1236 N N . LYS A 1 199 ? 61.457 56.041 49.974 1.00 28.29 165 LYS A N 1
ATOM 1237 C CA . LYS A 1 199 ? 60.955 56.438 48.685 1.00 28.29 165 LYS A CA 1
ATOM 1238 C C . LYS A 1 199 ? 60.361 57.828 48.635 1.00 26.88 165 LYS A C 1
ATOM 1239 O O . LYS A 1 199 ? 60.491 58.496 47.632 1.00 28.11 165 LYS A O 1
ATOM 1245 N N . LEU A 1 200 ? 59.723 58.258 49.702 1.00 26.65 166 LEU A N 1
ATOM 1246 C CA . LEU A 1 200 ? 58.922 59.489 49.705 1.00 26.57 166 LEU A CA 1
ATOM 1247 C C . LEU A 1 200 ? 59.479 60.527 50.686 1.00 27.19 166 LEU A C 1
ATOM 1248 O O . LEU A 1 200 ? 60.250 60.213 51.611 1.00 27.33 166 LEU A O 1
ATOM 1253 N N . ILE A 1 201 ? 59.046 61.755 50.507 1.00 28.19 167 ILE A N 1
ATOM 1254 C CA . ILE A 1 201 ? 59.400 62.849 51.405 1.00 29.67 167 ILE A CA 1
ATOM 1255 C C . ILE A 1 201 ? 58.079 63.371 52.052 1.00 28.63 167 ILE A C 1
ATOM 1256 O O . ILE A 1 201 ? 57.139 63.606 51.338 1.00 28.22 167 ILE A O 1
ATOM 1261 N N . TYR A 1 202 ? 58.015 63.508 53.383 1.00 27.52 168 TYR A N 1
ATOM 1262 C CA . TYR A 1 202 ? 56.852 64.091 54.074 1.00 27.56 168 TYR A CA 1
ATOM 1263 C C . TYR A 1 202 ? 56.564 65.502 53.582 1.00 28.00 168 TYR A C 1
ATOM 1264 O O . TYR A 1 202 ? 57.488 66.212 53.283 1.00 28.87 168 TYR A O 1
ATOM 1273 N N . PRO A 1 203 ? 55.264 65.897 53.485 1.00 27.78 169 PRO A N 1
ATOM 1274 C CA . PRO A 1 203 ? 54.084 65.068 53.785 1.00 26.17 169 PRO A CA 1
ATOM 1275 C C . PRO A 1 203 ? 53.704 63.998 52.708 1.00 25.04 169 PRO A C 1
ATOM 1276 O O . PRO A 1 203 ? 53.980 64.141 51.494 1.00 23.13 169 PRO A O 1
ATOM 1280 N N . VAL A 1 204 ? 53.064 62.937 53.189 1.00 22.76 170 VAL A N 1
ATOM 1281 C CA . VAL A 1 204 ? 52.509 61.945 52.327 1.00 20.85 170 VAL A CA 1
ATOM 1282 C C . VAL A 1 204 ? 51.030 61.841 52.676 1.00 21.28 170 VAL A C 1
ATOM 1283 O O . VAL A 1 204 ? 50.592 62.384 53.691 1.00 20.46 170 VAL A O 1
ATOM 1287 N N . PHE A 1 205 ? 50.263 61.225 51.772 1.00 21.34 171 PHE A N 1
ATOM 1288 C CA . PHE A 1 205 ? 48.826 61.022 51.932 1.00 21.75 171 PHE A CA 1
ATOM 1289 C C . PHE A 1 205 ? 48.540 59.522 51.910 1.00 20.95 171 PHE A C 1
ATOM 1290 O O . PHE A 1 205 ? 49.004 58.809 51.062 1.00 21.66 171 PHE A O 1
ATOM 1298 N N . VAL A 1 206 ? 47.755 59.056 52.846 1.00 20.73 172 VAL A N 1
ATOM 1299 C CA . VAL A 1 206 ? 47.390 57.669 52.950 1.00 20.00 172 VAL A CA 1
ATOM 1300 C C . VAL A 1 206 ? 45.923 57.500 52.572 1.00 21.05 172 VAL A C 1
ATOM 1301 O O . VAL A 1 206 ? 45.093 58.171 53.119 1.00 20.62 172 VAL A O 1
ATOM 1305 N N . LYS A 1 207 ? 45.593 56.585 51.675 1.00 22.47 173 LYS A N 1
ATOM 1306 C CA . LYS A 1 207 ? 44.186 56.360 51.261 1.00 26.10 173 LYS A CA 1
ATOM 1307 C C . LYS A 1 207 ? 43.957 54.832 51.278 1.00 25.48 173 LYS A C 1
ATOM 1308 O O . LYS A 1 207 ? 44.753 54.124 50.723 1.00 26.14 173 LYS A O 1
ATOM 1314 N N . PRO A 1 208 ? 42.841 54.340 51.814 1.00 25.49 174 PRO A N 1
ATOM 1315 C CA . PRO A 1 208 ? 42.547 52.931 51.457 1.00 25.73 174 PRO A CA 1
ATOM 1316 C C . PRO A 1 208 ? 42.318 52.871 49.937 1.00 27.11 174 PRO A C 1
ATOM 1317 O O . PRO A 1 208 ? 41.831 53.863 49.376 1.00 27.54 174 PRO A O 1
ATOM 1321 N N . ALA A 1 209 ? 42.631 51.764 49.288 1.00 28.29 175 ALA A N 1
ATOM 1322 C CA . ALA A 1 209 ? 42.392 51.635 47.844 1.00 33.06 175 ALA A CA 1
ATOM 1323 C C . ALA A 1 209 ? 40.914 51.762 47.371 1.00 35.85 175 ALA A C 1
ATOM 1324 O O . ALA A 1 209 ? 40.703 52.429 46.362 1.00 36.63 175 ALA A O 1
ATOM 1326 N N . ASN A 1 210 ? 39.925 51.143 48.051 1.00 38.84 176 ASN A N 1
ATOM 1327 C CA . ASN A 1 210 ? 38.479 51.260 47.653 1.00 41.56 176 ASN A CA 1
ATOM 1328 C C . ASN A 1 210 ? 37.562 50.932 48.866 1.00 43.17 176 ASN A C 1
ATOM 1329 O O . ASN A 1 210 ? 37.719 51.494 50.013 1.00 44.22 176 ASN A O 1
ATOM 1334 N N . ILE A 1 217 ? 40.920 59.951 53.443 1.00 35.99 183 ILE A N 1
ATOM 1335 C CA . ILE A 1 217 ? 42.340 60.224 53.088 1.00 34.50 183 ILE A CA 1
ATOM 1336 C C . ILE A 1 217 ? 43.029 60.906 54.293 1.00 32.96 183 ILE A C 1
ATOM 1337 O O . ILE A 1 217 ? 42.540 61.919 54.753 1.00 33.73 183 ILE A O 1
ATOM 1342 N N . SER A 1 218 ? 44.051 60.481 54.826 1.00 29.69 184 SER A N 1
ATOM 1343 C CA . SER A 1 218 ? 44.824 61.159 55.878 1.00 26.81 184 SER A CA 1
ATOM 1344 C C . SER A 1 218 ? 46.194 61.697 55.415 1.00 25.99 184 SER A C 1
ATOM 1345 O O . SER A 1 218 ? 46.920 61.064 54.673 1.00 24.62 184 SER A O 1
ATOM 1348 N N . LYS A 1 219 ? 46.520 62.882 55.879 1.00 24.72 185 LYS A N 1
ATOM 1349 C CA . LYS A 1 219 ? 47.825 63.427 55.699 1.00 24.84 185 LYS A CA 1
ATOM 1350 C C . LYS A 1 219 ? 48.724 63.086 56.857 1.00 25.55 185 LYS A C 1
ATOM 1351 O O . LYS A 1 219 ? 48.273 63.080 58.050 1.00 27.56 185 LYS A O 1
ATOM 1357 N N . ALA A 1 220 ? 49.982 62.789 56.497 1.00 24.89 186 ALA A N 1
ATOM 1358 C CA . ALA A 1 220 ? 51.066 62.506 57.437 1.00 24.19 186 ALA A CA 1
ATOM 1359 C C . ALA A 1 220 ? 52.273 63.385 57.187 1.00 24.89 186 ALA A C 1
ATOM 1360 O O . ALA A 1 220 ? 52.804 63.456 56.086 1.00 26.42 186 ALA A O 1
ATOM 1362 N N . GLU A 1 221 ? 52.726 64.053 58.249 1.00 27.64 187 GLU A N 1
ATOM 1363 C CA . GLU A 1 221 ? 53.963 64.884 58.241 1.00 27.09 187 GLU A CA 1
ATOM 1364 C C . GLU A 1 221 ? 55.138 64.233 58.924 1.00 26.12 187 GLU A C 1
ATOM 1365 O O . GLU A 1 221 ? 56.219 64.789 58.974 1.00 27.26 187 GLU A O 1
ATOM 1371 N N . ASN A 1 222 ? 54.926 63.066 59.484 1.00 25.50 188 ASN A N 1
ATOM 1372 C CA . ASN A 1 222 ? 55.966 62.409 60.288 1.00 25.51 188 ASN A CA 1
ATOM 1373 C C . ASN A 1 222 ? 55.588 60.966 60.410 1.00 24.92 188 ASN A C 1
ATOM 1374 O O . ASN A 1 222 ? 54.486 60.593 60.018 1.00 26.26 188 ASN A O 1
ATOM 1379 N N . ARG A 1 223 ? 56.510 60.140 60.859 1.00 26.12 189 ARG A N 1
ATOM 1380 C CA . ARG A 1 223 ? 56.235 58.684 61.008 1.00 27.25 189 ARG A CA 1
ATOM 1381 C C . ARG A 1 223 ? 55.034 58.305 61.922 1.00 26.02 189 ARG A C 1
ATOM 1382 O O . ARG A 1 223 ? 54.306 57.352 61.635 1.00 25.76 189 ARG A O 1
ATOM 1390 N N . THR A 1 224 ? 54.846 59.024 63.019 1.00 27.00 190 THR A N 1
ATOM 1391 C CA . THR A 1 224 ? 53.646 58.836 63.909 1.00 27.16 190 THR A CA 1
ATOM 1392 C C . THR A 1 224 ? 52.293 59.115 63.223 1.00 25.65 190 THR A C 1
ATOM 1393 O O . THR A 1 224 ? 51.367 58.355 63.328 1.00 26.03 190 THR A O 1
ATOM 1397 N N . ASP A 1 225 ? 52.180 60.226 62.519 1.00 25.54 191 ASP A N 1
ATOM 1398 C CA . ASP A 1 225 ? 51.019 60.492 61.683 1.00 24.36 191 ASP A CA 1
ATOM 1399 C C . ASP A 1 225 ? 50.829 59.418 60.668 1.00 23.11 191 ASP A C 1
ATOM 1400 O O . ASP A 1 225 ? 49.705 59.057 60.371 1.00 22.45 191 ASP A O 1
ATOM 1405 N N . LEU A 1 226 ? 51.925 58.939 60.086 1.00 22.45 192 LEU A N 1
ATOM 1406 C CA . LEU A 1 226 ? 51.866 57.874 59.083 1.00 21.08 192 LEU A CA 1
ATOM 1407 C C . LEU A 1 226 ? 51.284 56.584 59.622 1.00 20.74 192 LEU A C 1
ATOM 1408 O O . LEU A 1 226 ? 50.370 55.975 59.036 1.00 20.21 192 LEU A O 1
ATOM 1413 N N . LYS A 1 227 ? 51.815 56.144 60.749 1.00 22.38 193 LYS A N 1
ATOM 1414 C CA . LYS A 1 227 ? 51.327 54.939 61.402 1.00 23.72 193 LYS A CA 1
ATOM 1415 C C . LYS A 1 227 ? 49.842 55.077 61.717 1.00 22.71 193 LYS A C 1
ATOM 1416 O O . LYS A 1 227 ? 49.055 54.166 61.470 1.00 22.77 193 LYS A O 1
ATOM 1422 N N . GLN A 1 228 ? 49.467 56.233 62.272 1.00 22.62 194 GLN A N 1
ATOM 1423 C CA . GLN A 1 228 ? 48.085 56.497 62.623 1.00 21.89 194 GLN A CA 1
ATOM 1424 C C . GLN A 1 228 ? 47.173 56.586 61.390 1.00 21.65 194 GLN A C 1
ATOM 1425 O O . GLN A 1 228 ? 46.058 56.070 61.395 1.00 19.72 194 GLN A O 1
ATOM 1431 N N . ALA A 1 229 ? 47.651 57.208 60.312 1.00 19.52 195 ALA A N 1
ATOM 1432 C CA . ALA A 1 229 ? 46.873 57.193 59.066 1.00 18.86 195 ALA A CA 1
ATOM 1433 C C . ALA A 1 229 ? 46.656 55.776 58.446 1.00 18.89 195 ALA A C 1
ATOM 1434 O O . ALA A 1 229 ? 45.532 55.410 57.986 1.00 17.93 195 ALA A O 1
ATOM 1436 N N . ILE A 1 230 ? 47.715 54.958 58.467 1.00 18.95 196 ILE A N 1
ATOM 1437 C CA . ILE A 1 230 ? 47.658 53.580 57.936 1.00 18.96 196 ILE A CA 1
ATOM 1438 C C . ILE A 1 230 ? 46.712 52.716 58.736 1.00 18.79 196 ILE A C 1
ATOM 1439 O O . ILE A 1 230 ? 45.970 51.952 58.170 1.00 19.23 196 ILE A O 1
ATOM 1444 N N . ALA A 1 231 ? 46.759 52.820 60.069 1.00 19.08 197 ALA A N 1
ATOM 1445 C CA . ALA A 1 231 ? 45.914 52.028 60.928 1.00 19.08 197 ALA A CA 1
ATOM 1446 C C . ALA A 1 231 ? 44.445 52.280 60.619 1.00 20.20 197 ALA A C 1
ATOM 1447 O O . ALA A 1 231 ? 43.635 51.366 60.546 1.00 20.31 197 ALA A O 1
ATOM 1449 N N . LEU A 1 232 ? 44.039 53.525 60.410 1.00 21.26 198 LEU A N 1
ATOM 1450 C CA . LEU A 1 232 ? 42.593 53.718 60.078 1.00 19.99 198 LEU A CA 1
ATOM 1451 C C . LEU A 1 232 ? 42.353 53.224 58.677 1.00 19.75 198 LEU A C 1
ATOM 1452 O O . LEU A 1 232 ? 41.325 52.649 58.437 1.00 20.14 198 LEU A O 1
ATOM 1457 N N . ALA A 1 233 ? 43.294 53.422 57.735 1.00 20.03 199 ALA A N 1
ATOM 1458 C CA . ALA A 1 233 ? 43.028 53.059 56.334 1.00 18.52 199 ALA A CA 1
ATOM 1459 C C . ALA A 1 233 ? 42.874 51.545 56.150 1.00 20.41 199 ALA A C 1
ATOM 1460 O O . ALA A 1 233 ? 42.095 51.116 55.288 1.00 18.51 199 ALA A O 1
ATOM 1462 N N . LEU A 1 234 ? 43.594 50.751 56.961 1.00 21.11 200 LEU A N 1
ATOM 1463 C CA . LEU A 1 234 ? 43.377 49.290 56.982 1.00 23.14 200 LEU A CA 1
ATOM 1464 C C . LEU A 1 234 ? 42.036 48.844 57.494 1.00 25.22 200 LEU A C 1
ATOM 1465 O O . LEU A 1 234 ? 41.567 47.775 57.132 1.00 26.49 200 LEU A O 1
ATOM 1470 N N . LYS A 1 235 ? 41.374 49.667 58.294 1.00 25.30 201 LYS A N 1
ATOM 1471 C CA . LYS A 1 235 ? 40.020 49.341 58.704 1.00 25.03 201 LYS A CA 1
ATOM 1472 C C . LYS A 1 235 ? 39.085 49.472 57.501 1.00 24.79 201 LYS A C 1
ATOM 1473 O O . LYS A 1 235 ? 37.994 48.909 57.477 1.00 23.93 201 LYS A O 1
ATOM 1479 N N . TYR A 1 236 ? 39.522 50.211 56.492 1.00 25.09 202 TYR A N 1
ATOM 1480 C CA . TYR A 1 236 ? 38.704 50.464 55.274 1.00 25.92 202 TYR A CA 1
ATOM 1481 C C . TYR A 1 236 ? 38.924 49.446 54.191 1.00 26.36 202 TYR A C 1
ATOM 1482 O O . TYR A 1 236 ? 37.964 48.972 53.587 1.00 26.90 202 TYR A O 1
ATOM 1491 N N . ASP A 1 237 ? 40.192 49.109 53.952 1.00 26.29 203 ASP A N 1
ATOM 1492 C CA . ASP A 1 237 ? 40.531 48.225 52.874 1.00 25.37 203 ASP A CA 1
ATOM 1493 C C . ASP A 1 237 ? 41.804 47.525 53.198 1.00 25.70 203 ASP A C 1
ATOM 1494 O O . ASP A 1 237 ? 42.674 48.087 53.854 1.00 25.37 203 ASP A O 1
ATOM 1499 N N . SER A 1 238 ? 41.957 46.294 52.724 1.00 25.59 204 SER A N 1
ATOM 1500 C CA . SER A 1 238 ? 43.236 45.583 52.949 1.00 26.29 204 SER A CA 1
ATOM 1501 C C . SER A 1 238 ? 44.410 46.110 52.055 1.00 25.28 204 SER A C 1
ATOM 1502 O O . SER A 1 238 ? 45.572 45.794 52.276 1.00 26.61 204 SER A O 1
ATOM 1505 N N . ARG A 1 239 ? 44.076 46.927 51.056 1.00 23.12 205 ARG A N 1
ATOM 1506 C CA . ARG A 1 239 ? 45.065 47.562 50.206 1.00 22.36 205 ARG A CA 1
ATOM 1507 C C . ARG A 1 239 ? 45.078 49.077 50.410 1.00 21.38 205 ARG A C 1
ATOM 1508 O O . ARG A 1 239 ? 44.052 49.745 50.257 1.00 21.58 205 ARG A O 1
ATOM 1516 N N . VAL A 1 240 ? 46.265 49.595 50.657 1.00 20.47 206 VAL A N 1
ATOM 1517 C CA . VAL A 1 240 ? 46.483 50.971 51.026 1.00 20.17 206 VAL A CA 1
ATOM 1518 C C . VAL A 1 240 ? 47.574 51.624 50.185 1.00 20.21 206 VAL A C 1
ATOM 1519 O O . VAL A 1 240 ? 48.640 51.085 49.999 1.00 18.53 206 VAL A O 1
ATOM 1523 N N . LEU A 1 241 ? 47.302 52.850 49.743 1.00 20.74 207 LEU A N 1
ATOM 1524 C CA . LEU A 1 241 ? 48.238 53.611 48.978 1.00 21.15 207 LEU A CA 1
ATOM 1525 C C . LEU A 1 241 ? 48.852 54.680 49.841 1.00 20.83 207 LEU A C 1
ATOM 1526 O O . LEU A 1 241 ? 48.134 55.430 50.519 1.00 21.38 207 LEU A O 1
ATOM 1531 N N . ILE A 1 242 ? 50.168 54.822 49.779 1.00 19.40 208 ILE A N 1
ATOM 1532 C CA . ILE A 1 242 ? 50.813 56.012 50.387 1.00 18.79 208 ILE A CA 1
ATOM 1533 C C . ILE A 1 242 ? 51.456 56.774 49.249 1.00 19.54 208 ILE A C 1
ATOM 1534 O O . ILE A 1 242 ? 52.258 56.216 48.510 1.00 20.49 208 ILE A O 1
ATOM 1539 N N . GLU A 1 243 ? 51.075 58.034 49.112 1.00 20.14 209 GLU A N 1
ATOM 1540 C CA . GLU A 1 243 ? 51.421 58.807 47.973 1.00 21.76 209 GLU A CA 1
ATOM 1541 C C . GLU A 1 243 ? 52.152 60.058 48.413 1.00 22.22 209 GLU A C 1
ATOM 1542 O O . GLU A 1 243 ? 51.814 60.677 49.407 1.00 22.21 209 GLU A O 1
ATOM 1548 N N . GLN A 1 244 ? 53.218 60.380 47.679 1.00 23.81 210 GLN A N 1
ATOM 1549 C CA . GLN A 1 244 ? 53.963 61.609 47.845 1.00 24.02 210 GLN A CA 1
ATOM 1550 C C . GLN A 1 244 ? 53.064 62.859 47.657 1.00 24.75 210 GLN A C 1
ATOM 1551 O O . GLN A 1 244 ? 52.406 62.965 46.618 1.00 23.03 210 GLN A O 1
ATOM 1557 N N . GLY A 1 245 ? 53.067 63.800 48.613 1.00 24.79 211 GLY A N 1
ATOM 1558 C CA . GLY A 1 245 ? 52.413 65.103 48.414 1.00 26.44 211 GLY A CA 1
ATOM 1559 C C . GLY A 1 245 ? 53.194 65.976 47.441 1.00 28.29 211 GLY A C 1
ATOM 1560 O O . GLY A 1 245 ? 54.397 66.159 47.559 1.00 29.39 211 GLY A O 1
ATOM 1561 N N . VAL A 1 246 ? 52.541 66.488 46.424 1.00 29.37 212 VAL A N 1
ATOM 1562 C CA . VAL A 1 246 ? 53.263 67.191 45.403 1.00 29.58 212 VAL A CA 1
ATOM 1563 C C . VAL A 1 246 ? 52.673 68.591 45.313 1.00 30.28 212 VAL A C 1
ATOM 1564 O O . VAL A 1 246 ? 51.462 68.744 45.249 1.00 28.55 212 VAL A O 1
ATOM 1568 N N . ASP A 1 247 ? 53.555 69.582 45.277 1.00 30.50 213 ASP A N 1
ATOM 1569 C CA . ASP A 1 247 ? 53.193 70.967 45.041 1.00 32.61 213 ASP A CA 1
ATOM 1570 C C . ASP A 1 247 ? 53.869 71.341 43.689 1.00 32.31 213 ASP A C 1
ATOM 1571 O O . ASP A 1 247 ? 55.073 71.575 43.618 1.00 32.69 213 ASP A O 1
ATOM 1576 N N . ALA A 1 248 ? 53.103 71.353 42.609 1.00 30.36 214 ALA A N 1
ATOM 1577 C CA . ALA A 1 248 ? 53.697 71.453 41.286 1.00 29.78 214 ALA A CA 1
ATOM 1578 C C . ALA A 1 248 ? 52.566 71.944 40.435 1.00 29.18 214 ALA A C 1
ATOM 1579 O O . ALA A 1 248 ? 51.447 72.159 40.942 1.00 28.94 214 ALA A O 1
ATOM 1581 N N . ARG A 1 249 ? 52.843 72.187 39.163 1.00 28.66 215 ARG A N 1
ATOM 1582 C CA . ARG A 1 249 ? 51.789 72.737 38.318 1.00 27.23 215 ARG A CA 1
ATOM 1583 C C . ARG A 1 249 ? 50.859 71.605 37.900 1.00 25.43 215 ARG A C 1
ATOM 1584 O O . ARG A 1 249 ? 51.309 70.551 37.577 1.00 23.91 215 ARG A O 1
ATOM 1592 N N . GLU A 1 250 ? 49.560 71.862 37.927 1.00 26.73 216 GLU A N 1
ATOM 1593 C CA . GLU A 1 250 ? 48.532 70.894 37.554 1.00 28.33 216 GLU A CA 1
ATOM 1594 C C . GLU A 1 250 ? 48.036 71.117 36.109 1.00 27.13 216 GLU A C 1
ATOM 1595 O O . GLU A 1 250 ? 47.374 72.090 35.817 1.00 27.78 216 GLU A O 1
ATOM 1601 N N . ILE A 1 251 ? 48.400 70.237 35.206 1.00 25.92 217 ILE A N 1
ATOM 1602 C CA . ILE A 1 251 ? 48.077 70.384 33.785 1.00 24.67 217 ILE A CA 1
ATOM 1603 C C . ILE A 1 251 ? 47.372 69.109 33.270 1.00 24.08 217 ILE A C 1
ATOM 1604 O O . ILE A 1 251 ? 47.829 67.999 33.567 1.00 24.93 217 ILE A O 1
ATOM 1609 N N . GLU A 1 252 ? 46.284 69.285 32.519 1.00 21.38 218 GLU A N 1
ATOM 1610 C CA . GLU A 1 252 ? 45.288 68.254 32.156 1.00 19.73 218 GLU A CA 1
ATOM 1611 C C . GLU A 1 252 ? 45.136 68.147 30.628 1.00 20.33 218 GLU A C 1
ATOM 1612 O O . GLU A 1 252 ? 45.252 69.145 29.915 1.00 19.42 218 GLU A O 1
ATOM 1618 N N . VAL A 1 253 ? 45.022 66.906 30.139 1.00 20.45 219 VAL A N 1
ATOM 1619 C CA . VAL A 1 253 ? 44.853 66.554 28.711 1.00 19.47 219 VAL A CA 1
ATOM 1620 C C . VAL A 1 253 ? 43.498 65.850 28.539 1.00 19.81 219 VAL A C 1
ATOM 1621 O O . VAL A 1 253 ? 43.168 64.883 29.264 1.00 18.19 219 VAL A O 1
ATOM 1625 N N . GLY A 1 254 ? 42.687 66.341 27.602 1.00 19.51 220 GLY A N 1
ATOM 1626 C CA . GLY A 1 254 ? 41.469 65.629 27.246 1.00 18.99 220 GLY A CA 1
ATOM 1627 C C . GLY A 1 254 ? 41.827 64.532 26.247 1.00 18.65 220 GLY A C 1
ATOM 1628 O O . GLY A 1 254 ? 42.732 64.695 25.449 1.00 18.48 220 GLY A O 1
ATOM 1629 N N . ILE A 1 255 ? 41.104 63.417 26.277 1.00 18.97 221 ILE A N 1
ATOM 1630 C CA . ILE A 1 255 ? 41.337 62.262 25.388 1.00 18.30 221 ILE A CA 1
ATOM 1631 C C . ILE A 1 255 ? 39.985 61.866 24.884 1.00 19.82 221 ILE A C 1
ATOM 1632 O O . ILE A 1 255 ? 39.017 61.947 25.598 1.00 19.28 221 ILE A O 1
ATOM 1637 N N . LEU A 1 256 ? 39.900 61.524 23.619 1.00 21.43 222 LEU A N 1
ATOM 1638 C CA . LEU A 1 256 ? 38.616 61.174 22.999 1.00 22.80 222 LEU A CA 1
ATOM 1639 C C . LEU A 1 256 ? 38.886 60.133 21.913 1.00 23.78 222 LEU A C 1
ATOM 1640 O O . LEU A 1 256 ? 39.818 60.262 21.108 1.00 22.99 222 LEU A O 1
ATOM 1645 N N . GLY A 1 257 ? 38.071 59.092 21.913 1.00 25.76 223 GLY A N 1
ATOM 1646 C CA . GLY A 1 257 ? 38.070 58.126 20.799 1.00 26.64 223 GLY A CA 1
ATOM 1647 C C . GLY A 1 257 ? 38.112 56.708 21.266 1.00 27.56 223 GLY A C 1
ATOM 1648 O O . GLY A 1 257 ? 38.174 56.420 22.447 1.00 27.69 223 GLY A O 1
ATOM 1649 N N . ASN A 1 258 ? 38.045 55.776 20.325 1.00 29.78 224 ASN A N 1
ATOM 1650 C CA . ASN A 1 258 ? 38.086 54.364 20.680 1.00 31.54 224 ASN A CA 1
ATOM 1651 C C . ASN A 1 258 ? 39.279 53.546 20.225 1.00 33.20 224 ASN A C 1
ATOM 1652 O O . ASN A 1 258 ? 40.010 52.974 21.035 1.00 33.44 224 ASN A O 1
ATOM 1657 N N . THR A 1 259 ? 39.477 53.517 18.914 1.00 34.66 225 THR A N 1
ATOM 1658 C CA . THR A 1 259 ? 40.641 52.915 18.311 1.00 37.19 225 THR A CA 1
ATOM 1659 C C . THR A 1 259 ? 41.535 54.093 17.853 1.00 36.28 225 THR A C 1
ATOM 1660 O O . THR A 1 259 ? 42.762 54.079 18.058 1.00 36.01 225 THR A O 1
ATOM 1664 N N . ASP A 1 260 ? 40.915 55.128 17.292 1.00 35.94 226 ASP A N 1
ATOM 1665 C CA . ASP A 1 260 ? 41.655 56.335 16.907 1.00 36.60 226 ASP A CA 1
ATOM 1666 C C . ASP A 1 260 ? 41.689 57.388 18.052 1.00 33.73 226 ASP A C 1
ATOM 1667 O O . ASP A 1 260 ? 40.780 58.187 18.247 1.00 33.44 226 ASP A O 1
ATOM 1672 N N . VAL A 1 261 ? 42.745 57.361 18.838 1.00 31.00 227 VAL A N 1
ATOM 1673 C CA . VAL A 1 261 ? 42.826 58.205 20.026 1.00 28.02 227 VAL A CA 1
ATOM 1674 C C . VAL A 1 261 ? 43.265 59.658 19.692 1.00 27.21 227 VAL A C 1
ATOM 1675 O O . VAL A 1 261 ? 44.285 59.860 19.063 1.00 26.80 227 VAL A O 1
ATOM 1679 N N . LYS A 1 262 ? 42.457 60.647 20.087 1.00 24.98 228 LYS A N 1
ATOM 1680 C CA . LYS A 1 262 ? 42.805 62.080 19.944 1.00 23.27 228 LYS A CA 1
ATOM 1681 C C . LYS A 1 262 ? 43.003 62.685 21.295 1.00 21.18 228 LYS A C 1
ATOM 1682 O O . LYS A 1 262 ? 42.306 62.311 22.245 1.00 21.18 228 LYS A O 1
ATOM 1688 N N . THR A 1 263 ? 43.903 63.645 21.382 1.00 20.32 229 THR A N 1
ATOM 1689 C CA . THR A 1 263 ? 44.182 64.361 22.621 1.00 19.34 229 THR A CA 1
ATOM 1690 C C . THR A 1 263 ? 44.080 65.832 22.385 1.00 19.56 229 THR A C 1
ATOM 1691 O O . THR A 1 263 ? 44.257 66.307 21.275 1.00 18.77 229 THR A O 1
ATOM 1695 N N . THR A 1 264 ? 43.790 66.580 23.442 1.00 18.01 230 THR A N 1
ATOM 1696 C CA . THR A 1 264 ? 43.787 68.001 23.329 1.00 18.80 230 THR A CA 1
ATOM 1697 C C . THR A 1 264 ? 45.199 68.577 23.618 1.00 19.16 230 THR A C 1
ATOM 1698 O O . THR A 1 264 ? 46.070 67.914 24.224 1.00 20.21 230 THR A O 1
ATOM 1702 N N . LEU A 1 265 ? 45.380 69.847 23.271 1.00 19.19 231 LEU A N 1
ATOM 1703 C CA . LEU A 1 265 ? 46.453 70.667 23.886 1.00 18.96 231 LEU A CA 1
ATOM 1704 C C . LEU A 1 265 ? 46.163 70.701 25.381 1.00 19.71 231 LEU A C 1
ATOM 1705 O O . LEU A 1 265 ? 44.960 70.775 25.789 1.00 20.49 231 LEU A O 1
ATOM 1710 N N . PRO A 1 266 ? 47.204 70.547 26.206 1.00 19.38 232 PRO A N 1
ATOM 1711 C CA . PRO A 1 266 ? 47.037 70.683 27.667 1.00 20.63 232 PRO A CA 1
ATOM 1712 C C . PRO A 1 266 ? 46.475 71.991 28.157 1.00 21.86 232 PRO A C 1
ATOM 1713 O O . PRO A 1 266 ? 46.715 73.052 27.537 1.00 23.36 232 PRO A O 1
ATOM 1717 N N . GLY A 1 267 ? 45.728 71.923 29.264 1.00 22.39 233 GLY A N 1
ATOM 1718 C CA . GLY A 1 267 ? 45.205 73.106 29.906 1.00 23.08 233 GLY A CA 1
ATOM 1719 C C . GLY A 1 267 ? 45.635 73.119 31.343 1.00 24.67 233 GLY A C 1
ATOM 1720 O O . GLY A 1 267 ? 45.781 72.049 31.927 1.00 24.88 233 GLY A O 1
ATOM 1721 N N . GLU A 1 268 ? 45.837 74.308 31.915 1.00 25.92 234 GLU A N 1
ATOM 1722 C CA . GLU A 1 268 ? 46.331 74.438 33.261 1.00 27.59 234 GLU A CA 1
ATOM 1723 C C . GLU A 1 268 ? 45.303 74.925 34.266 1.00 31.01 234 GLU A C 1
ATOM 1724 O O . GLU A 1 268 ? 44.439 75.749 33.961 1.00 30.85 234 GLU A O 1
ATOM 1730 N N . ILE A 1 269 ? 45.380 74.305 35.440 1.00 33.97 235 ILE A N 1
ATOM 1731 C CA . ILE A 1 269 ? 44.635 74.609 36.625 1.00 38.47 235 ILE A CA 1
ATOM 1732 C C . ILE A 1 269 ? 45.487 75.575 37.463 1.00 41.18 235 ILE A C 1
ATOM 1733 O O . ILE A 1 269 ? 46.580 75.195 37.951 1.00 41.60 235 ILE A O 1
ATOM 1738 N N . VAL A 1 270 ? 45.002 76.801 37.631 1.00 44.13 236 VAL A N 1
ATOM 1739 C CA . VAL A 1 270 ? 45.717 77.808 38.406 1.00 47.13 236 VAL A CA 1
ATOM 1740 C C . VAL A 1 270 ? 46.923 78.341 37.641 1.00 47.89 236 VAL A C 1
ATOM 1741 O O . VAL A 1 270 ? 47.242 79.527 37.713 1.00 49.46 236 VAL A O 1
ATOM 1745 N N . THR A 1 288 ? 40.821 79.504 38.588 1.00 44.49 254 THR A N 1
ATOM 1746 C CA . THR A 1 288 ? 41.384 79.875 37.245 1.00 44.03 254 THR A CA 1
ATOM 1747 C C . THR A 1 288 ? 41.968 78.749 36.322 1.00 42.98 254 THR A C 1
ATOM 1748 O O . THR A 1 288 ? 42.655 77.840 36.783 1.00 43.14 254 THR A O 1
ATOM 1752 N N . MET A 1 289 ? 41.681 78.827 35.018 1.00 41.63 255 MET A N 1
ATOM 1753 C CA . MET A 1 289 ? 42.156 77.857 34.004 1.00 39.35 255 MET A CA 1
ATOM 1754 C C . MET A 1 289 ? 42.906 78.564 32.894 1.00 37.18 255 MET A C 1
ATOM 1755 O O . MET A 1 289 ? 42.374 79.513 32.338 1.00 37.02 255 MET A O 1
ATOM 1760 N N . ALA A 1 290 ? 44.106 78.101 32.530 1.00 33.11 256 ALA A N 1
ATOM 1761 C CA . ALA A 1 290 ? 44.713 78.544 31.269 1.00 29.06 256 ALA A CA 1
ATOM 1762 C C . ALA A 1 290 ? 44.538 77.486 30.162 1.00 27.34 256 ALA A C 1
ATOM 1763 O O . ALA A 1 290 ? 45.090 76.397 30.238 1.00 26.79 256 ALA A O 1
ATOM 1765 N N . ILE A 1 291 ? 43.738 77.783 29.144 1.00 25.73 257 ILE A N 1
ATOM 1766 C CA . ILE A 1 291 ? 43.574 76.863 28.013 1.00 23.25 257 ILE A CA 1
ATOM 1767 C C . ILE A 1 291 ? 43.897 77.566 26.670 1.00 23.68 257 ILE A C 1
ATOM 1768 O O . ILE A 1 291 ? 43.201 78.515 26.285 1.00 22.63 257 ILE A O 1
ATOM 1773 N N . PRO A 1 292 ? 44.977 77.127 25.965 1.00 23.17 258 PRO A N 1
ATOM 1774 C CA . PRO A 1 292 ? 45.886 76.083 26.401 1.00 22.81 258 PRO A CA 1
ATOM 1775 C C . PRO A 1 292 ? 46.871 76.614 27.480 1.00 22.94 258 PRO A C 1
ATOM 1776 O O . PRO A 1 292 ? 47.016 77.848 27.667 1.00 20.91 258 PRO A O 1
ATOM 1780 N N . ALA A 1 293 ? 47.544 75.660 28.114 1.00 21.88 259 ALA A N 1
ATOM 1781 C CA . ALA A 1 293 ? 48.584 75.914 29.111 1.00 23.84 259 ALA A CA 1
ATOM 1782 C C . ALA A 1 293 ? 49.752 76.493 28.322 1.00 23.50 259 ALA A C 1
ATOM 1783 O O . ALA A 1 293 ? 50.031 76.068 27.196 1.00 20.69 259 ALA A O 1
ATOM 1785 N N . GLU A 1 294 ? 50.448 77.442 28.918 1.00 24.71 260 GLU A N 1
ATOM 1786 C CA . GLU A 1 294 ? 51.661 77.962 28.299 1.00 25.48 260 GLU A CA 1
ATOM 1787 C C . GLU A 1 294 ? 52.805 77.077 28.748 1.00 26.13 260 GLU A C 1
ATOM 1788 O O . GLU A 1 294 ? 53.336 77.278 29.814 1.00 26.34 260 GLU A O 1
ATOM 1794 N N . ILE A 1 295 ? 53.213 76.121 27.919 1.00 27.60 261 ILE A N 1
ATOM 1795 C CA . ILE A 1 295 ? 54.326 75.241 28.238 1.00 28.12 261 ILE A CA 1
ATOM 1796 C C . ILE A 1 295 ? 55.154 75.055 26.993 1.00 28.90 261 ILE A C 1
ATOM 1797 O O . ILE A 1 295 ? 54.685 75.271 25.881 1.00 28.18 261 ILE A O 1
ATOM 1802 N N . ASP A 1 296 ? 56.392 74.607 27.187 1.00 29.93 262 ASP A N 1
ATOM 1803 C CA . ASP A 1 296 ? 57.271 74.283 26.074 1.00 31.76 262 ASP A CA 1
ATOM 1804 C C . ASP A 1 296 ? 56.686 73.168 25.150 1.00 31.10 262 ASP A C 1
ATOM 1805 O O . ASP A 1 296 ? 56.148 72.182 25.642 1.00 30.14 262 ASP A O 1
ATOM 1810 N N . PRO A 1 297 ? 56.824 73.317 23.816 1.00 30.43 263 PRO A N 1
ATOM 1811 C CA . PRO A 1 297 ? 56.420 72.268 22.903 1.00 30.29 263 PRO A CA 1
ATOM 1812 C C . PRO A 1 297 ? 56.772 70.817 23.322 1.00 29.98 263 PRO A C 1
ATOM 1813 O O . PRO A 1 297 ? 55.970 69.910 23.062 1.00 29.11 263 PRO A O 1
ATOM 1817 N N . VAL A 1 298 ? 57.956 70.621 23.889 1.00 29.44 264 VAL A N 1
ATOM 1818 C CA . VAL A 1 298 ? 58.476 69.312 24.300 1.00 31.11 264 VAL A CA 1
ATOM 1819 C C . VAL A 1 298 ? 57.593 68.716 25.375 1.00 30.03 264 VAL A C 1
ATOM 1820 O O . VAL A 1 298 ? 57.305 67.569 25.325 1.00 31.32 264 VAL A O 1
ATOM 1824 N N . ILE A 1 299 ? 57.153 69.531 26.309 1.00 30.02 265 ILE A N 1
ATOM 1825 C CA . ILE A 1 299 ? 56.266 69.129 27.350 1.00 29.67 265 ILE A CA 1
ATOM 1826 C C . ILE A 1 299 ? 54.856 68.914 26.852 1.00 29.14 265 ILE A C 1
ATOM 1827 O O . ILE A 1 299 ? 54.182 67.969 27.342 1.00 29.05 265 ILE A O 1
ATOM 1832 N N . VAL A 1 300 ? 54.386 69.768 25.933 1.00 27.34 266 VAL A N 1
ATOM 1833 C CA . VAL A 1 300 ? 53.080 69.554 25.316 1.00 27.47 266 VAL A CA 1
ATOM 1834 C C . VAL A 1 300 ? 52.991 68.167 24.637 1.00 27.74 266 VAL A C 1
ATOM 1835 O O . VAL A 1 300 ? 52.058 67.420 24.891 1.00 27.76 266 VAL A O 1
ATOM 1839 N N . GLU A 1 301 ? 53.946 67.879 23.740 1.00 27.65 267 GLU A N 1
ATOM 1840 C CA . GLU A 1 301 ? 54.113 66.587 23.057 1.00 27.68 267 GLU A CA 1
ATOM 1841 C C . GLU A 1 301 ? 54.187 65.384 24.048 1.00 27.30 267 GLU A C 1
ATOM 1842 O O . GLU A 1 301 ? 53.514 64.35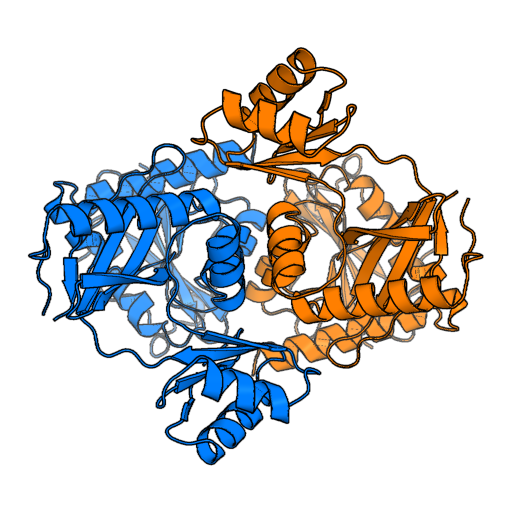2 23.884 1.00 26.62 267 GLU A O 1
ATOM 1848 N N . LYS A 1 302 ? 54.991 65.534 25.086 1.00 25.88 268 LYS A N 1
ATOM 1849 C CA . LYS A 1 302 ? 55.128 64.478 26.051 1.00 25.88 268 LYS A CA 1
ATOM 1850 C C . LYS A 1 302 ? 53.844 64.126 26.805 1.00 23.50 268 LYS A C 1
ATOM 1851 O O . LYS A 1 302 ? 53.478 62.927 26.964 1.00 22.39 268 LYS A O 1
ATOM 1857 N N . MET A 1 303 ? 53.208 65.163 27.327 1.00 21.26 269 MET A N 1
ATOM 1858 C CA . MET A 1 303 ? 51.928 65.022 27.970 1.00 21.41 269 MET A CA 1
ATOM 1859 C C . MET A 1 303 ? 50.841 64.389 27.113 1.00 20.54 269 MET A C 1
ATOM 1860 O O . MET A 1 303 ? 50.072 63.587 27.619 1.00 20.12 269 MET A O 1
ATOM 1865 N N . ARG A 1 304 ? 50.788 64.732 25.830 1.00 19.18 270 ARG A N 1
ATOM 1866 C CA . ARG A 1 304 ? 49.785 64.218 24.942 1.00 18.64 270 ARG A CA 1
ATOM 1867 C C . ARG A 1 304 ? 50.133 62.750 24.573 1.00 19.61 270 ARG A C 1
ATOM 1868 O O . ARG A 1 304 ? 49.235 61.857 24.504 1.00 19.08 270 ARG A O 1
ATOM 1876 N N . ASP A 1 305 ? 51.414 62.487 24.300 1.00 19.42 271 ASP A N 1
ATOM 1877 C CA . ASP A 1 305 ? 51.844 61.106 24.087 1.00 22.00 271 ASP A CA 1
ATOM 1878 C C . ASP A 1 305 ? 51.565 60.182 25.301 1.00 21.98 271 ASP A C 1
ATOM 1879 O O . ASP A 1 305 ? 51.030 59.084 25.140 1.00 21.86 271 ASP A O 1
ATOM 1884 N N . TYR A 1 306 ? 51.932 60.631 26.516 1.00 21.79 272 TYR A N 1
ATOM 1885 C CA . TYR A 1 306 ? 51.644 59.921 27.757 1.00 20.26 272 TYR A CA 1
ATOM 1886 C C . TYR A 1 306 ? 50.154 59.650 28.016 1.00 21.02 272 TYR A C 1
ATOM 1887 O O . TYR A 1 306 ? 49.781 58.546 28.371 1.00 20.08 272 TYR A O 1
ATOM 1896 N N . ALA A 1 307 ? 49.321 60.673 27.852 1.00 21.02 273 ALA A N 1
ATOM 1897 C CA . ALA A 1 307 ? 47.893 60.556 27.910 1.00 21.56 273 ALA A CA 1
ATOM 1898 C C . ALA A 1 307 ? 47.367 59.449 26.930 1.00 21.97 273 ALA A C 1
ATOM 1899 O O . ALA A 1 307 ? 46.609 58.570 27.346 1.00 21.47 273 ALA A O 1
ATOM 1901 N N . ALA A 1 308 ? 47.733 59.546 25.638 1.00 21.59 274 ALA A N 1
ATOM 1902 C CA . ALA A 1 308 ? 47.300 58.603 24.649 1.00 20.51 274 ALA A CA 1
ATOM 1903 C C . ALA A 1 308 ? 47.836 57.205 24.982 1.00 20.48 274 ALA A C 1
ATOM 1904 O O . ALA A 1 308 ? 47.107 56.209 24.855 1.00 21.40 274 ALA A O 1
ATOM 1906 N N . THR A 1 309 ? 49.111 57.106 25.361 1.00 21.06 275 THR A N 1
ATOM 1907 C CA . THR A 1 309 ? 49.684 55.830 25.717 1.00 21.81 275 THR A CA 1
ATOM 1908 C C . THR A 1 309 ? 48.975 55.230 26.949 1.00 22.61 275 THR A C 1
ATOM 1909 O O . THR A 1 309 ? 48.609 54.072 26.929 1.00 23.63 275 THR A O 1
ATOM 1913 N N . ALA A 1 310 ? 48.729 56.034 27.996 1.00 21.45 276 ALA A N 1
ATOM 1914 C CA . ALA A 1 310 ? 48.039 55.574 29.190 1.00 21.12 276 ALA A CA 1
ATOM 1915 C C . ALA A 1 310 ? 46.681 55.019 28.809 1.00 20.50 276 ALA A C 1
ATOM 1916 O O . ALA A 1 310 ? 46.297 53.966 29.223 1.00 21.47 276 ALA A O 1
ATOM 1918 N N . PHE A 1 311 ? 45.966 55.715 27.953 1.00 21.23 277 PHE A N 1
ATOM 1919 C CA . PHE A 1 311 ? 44.605 55.326 27.520 1.00 20.67 277 PHE A CA 1
ATOM 1920 C C . PHE A 1 311 ? 44.611 54.021 26.717 1.00 21.57 277 PHE A C 1
ATOM 1921 O O . PHE A 1 311 ? 43.779 53.131 26.947 1.00 21.39 277 PHE A O 1
ATOM 1929 N N . ARG A 1 312 ? 45.516 53.924 25.751 1.00 21.75 278 ARG A N 1
ATOM 1930 C CA . ARG A 1 312 ? 45.696 52.683 24.964 1.00 24.34 278 ARG A CA 1
ATOM 1931 C C . ARG A 1 312 ? 46.124 51.463 25.796 1.00 24.69 278 ARG A C 1
ATOM 1932 O O . ARG A 1 312 ? 45.658 50.390 25.565 1.00 25.34 278 ARG A O 1
ATOM 1940 N N . THR A 1 313 ? 47.023 51.643 26.751 1.00 25.56 279 THR A N 1
ATOM 1941 C CA . THR A 1 313 ? 47.562 50.548 27.585 1.00 25.73 279 THR A CA 1
ATOM 1942 C C . THR A 1 313 ? 46.494 49.927 28.455 1.00 27.30 279 THR A C 1
ATOM 1943 O O . THR A 1 313 ? 46.444 48.694 28.584 1.00 27.93 279 THR A O 1
ATOM 1947 N N . LEU A 1 314 ? 45.600 50.763 28.995 1.00 28.68 280 LEU A N 1
ATOM 1948 C CA . LEU A 1 314 ? 44.545 50.267 29.861 1.00 30.08 280 LEU A CA 1
ATOM 1949 C C . LEU A 1 314 ? 43.343 49.746 29.064 1.00 30.16 280 LEU A C 1
ATOM 1950 O O . LEU A 1 314 ? 42.378 49.182 29.664 1.00 30.93 280 LEU A O 1
ATOM 1955 N N . GLY A 1 315 ? 43.398 49.896 27.745 1.00 27.82 281 GLY A N 1
ATOM 1956 C CA . GLY A 1 315 ? 42.240 49.538 26.954 1.00 28.57 281 GLY A CA 1
ATOM 1957 C C . GLY A 1 315 ? 41.031 50.438 27.230 1.00 29.44 281 GLY A C 1
ATOM 1958 O O . GLY A 1 315 ? 39.832 49.997 27.121 1.00 30.53 281 GLY A O 1
ATOM 1959 N N . CYS A 1 316 ? 41.303 51.719 27.532 1.00 27.81 282 CYS A N 1
ATOM 1960 C CA . CYS A 1 316 ? 40.233 52.669 27.660 1.00 26.33 282 CYS A CA 1
ATOM 1961 C C . CYS A 1 316 ? 39.554 52.824 26.313 1.00 27.33 282 CYS A C 1
ATOM 1962 O O . CYS A 1 316 ? 40.172 52.531 25.251 1.00 28.18 282 CYS A O 1
ATOM 1965 N N . CYS A 1 317 ? 38.279 53.250 26.320 1.00 26.71 283 CYS A N 1
ATOM 1966 C CA . CYS A 1 317 ? 37.609 53.678 25.097 1.00 25.24 283 CYS A CA 1
ATOM 1967 C C . CYS A 1 317 ? 36.701 54.815 25.500 1.00 24.17 283 CYS A C 1
ATOM 1968 O O . CYS A 1 317 ? 36.400 54.978 26.689 1.00 22.83 283 CYS A O 1
ATOM 1971 N N . GLY A 1 318 ? 36.313 55.651 24.550 1.00 21.93 284 GLY A N 1
ATOM 1972 C CA . GLY A 1 318 ? 35.406 56.735 24.897 1.00 21.67 284 GLY A CA 1
ATOM 1973 C C . GLY A 1 318 ? 36.105 58.046 25.211 1.00 20.41 284 GLY A C 1
ATOM 1974 O O . GLY A 1 318 ? 36.384 58.823 24.302 1.00 21.10 284 GLY A O 1
ATOM 1975 N N . LEU A 1 319 ? 36.396 58.286 26.473 1.00 18.87 285 LEU A N 1
ATOM 1976 C CA . LEU A 1 319 ? 36.955 59.555 26.899 1.00 18.68 285 LEU A CA 1
ATOM 1977 C C . LEU A 1 319 ? 37.768 59.263 28.140 1.00 19.58 285 LEU A C 1
ATOM 1978 O O . LEU A 1 319 ? 37.600 58.196 28.732 1.00 19.63 285 LEU A O 1
ATOM 1983 N N . SER A 1 320 ? 38.671 60.191 28.472 1.00 18.79 286 SER A N 1
ATOM 1984 C CA . SER A 1 320 ? 39.323 60.263 29.756 1.00 19.19 286 SER A CA 1
ATOM 1985 C C . SER A 1 320 ? 39.945 61.632 29.778 1.00 19.29 286 SER A C 1
ATOM 1986 O O . SER A 1 320 ? 39.958 62.331 28.793 1.00 18.54 286 SER A O 1
ATOM 1989 N N . ARG A 1 321 ? 40.421 62.007 30.962 1.00 20.38 287 ARG A N 1
ATOM 1990 C CA . ARG A 1 321 ? 41.225 63.167 31.156 1.00 20.24 287 ARG A CA 1
ATOM 1991 C C . ARG A 1 321 ? 42.422 62.686 31.970 1.00 20.27 287 ARG A C 1
ATOM 1992 O O . ARG A 1 321 ? 42.270 62.043 33.030 1.00 19.70 287 ARG A O 1
ATOM 2000 N N . CYS A 1 322 ? 43.600 63.021 31.446 1.00 20.35 288 CYS A N 1
ATOM 2001 C CA . CYS A 1 322 ? 44.879 62.729 32.071 1.00 22.02 288 CYS A CA 1
ATOM 2002 C C . CYS A 1 322 ? 45.402 63.961 32.802 1.00 21.61 288 CYS A C 1
ATOM 2003 O O . CYS A 1 322 ? 45.693 64.995 32.201 1.00 19.81 288 CYS A O 1
ATOM 2006 N N . ASP A 1 323 ? 45.509 63.818 34.114 1.00 20.44 289 ASP A N 1
ATOM 2007 C CA . ASP A 1 323 ? 45.949 64.877 35.051 1.00 21.12 289 ASP A CA 1
ATOM 2008 C C . ASP A 1 323 ? 47.423 64.679 35.330 1.00 20.27 289 ASP A C 1
ATOM 2009 O O . ASP A 1 323 ? 47.823 63.613 35.738 1.00 22.29 289 ASP A O 1
ATOM 2014 N N . PHE A 1 324 ? 48.232 65.656 34.968 1.00 19.94 290 PHE A N 1
ATOM 2015 C CA . PHE A 1 324 ? 49.690 65.636 35.132 1.00 19.55 290 PHE A CA 1
ATOM 2016 C C . PHE A 1 324 ? 50.187 66.659 36.157 1.00 19.18 290 PHE A C 1
ATOM 2017 O O . PHE A 1 324 ? 49.563 67.693 36.358 1.00 16.73 290 PHE A O 1
ATOM 2025 N N . PHE A 1 325 ? 51.334 66.359 36.756 1.00 19.84 291 PHE A N 1
ATOM 2026 C CA . PHE A 1 325 ? 52.100 67.380 37.463 1.00 22.82 291 PHE A CA 1
ATOM 2027 C C . PHE A 1 325 ? 53.297 67.758 36.651 1.00 24.23 291 PHE A C 1
ATOM 2028 O O . PHE A 1 325 ? 53.929 66.904 36.012 1.00 24.24 291 PHE A O 1
ATOM 2036 N N . LEU A 1 326 ? 53.568 69.060 36.643 1.00 25.18 292 LEU A N 1
ATOM 2037 C CA . LEU A 1 326 ? 54.775 69.614 35.999 1.00 26.85 292 LEU A CA 1
ATOM 2038 C C . LEU A 1 326 ? 55.607 70.370 37.077 1.00 28.19 292 LEU A C 1
ATOM 2039 O O . LEU A 1 326 ? 55.126 71.328 37.699 1.00 27.00 292 LEU A O 1
ATOM 2044 N N . THR A 1 327 ? 56.810 69.855 37.347 1.00 30.68 293 THR A N 1
ATOM 2045 C CA . THR A 1 327 ? 57.673 70.423 38.388 1.00 34.07 293 THR A CA 1
ATOM 2046 C C . THR A 1 327 ? 58.473 71.640 37.861 1.00 36.55 293 THR A C 1
ATOM 2047 O O . THR A 1 327 ? 58.539 71.860 36.639 1.00 38.01 293 THR A O 1
ATOM 2051 N N . GLU A 1 328 ? 59.037 72.443 38.774 1.00 38.98 294 GLU A N 1
ATOM 2052 C CA . GLU A 1 328 ? 59.863 73.630 38.414 1.00 40.80 294 GLU A CA 1
ATOM 2053 C C . GLU A 1 328 ? 61.086 73.252 37.563 1.00 41.18 294 GLU A C 1
ATOM 2054 O O . GLU A 1 328 ? 61.565 74.052 36.796 1.00 41.73 294 GLU A O 1
ATOM 2060 N N . ASP A 1 329 ? 61.571 72.019 37.699 1.00 40.99 295 ASP A N 1
ATOM 2061 C CA . ASP A 1 329 ? 62.626 71.484 36.831 1.00 40.20 295 ASP A CA 1
ATOM 2062 C C . ASP A 1 329 ? 62.115 70.960 35.492 1.00 38.92 295 ASP A C 1
ATOM 2063 O O . ASP A 1 329 ? 62.885 70.344 34.767 1.00 38.93 295 ASP A O 1
ATOM 2068 N N . GLY A 1 330 ? 60.821 71.105 35.197 1.00 37.18 296 GLY A N 1
ATOM 2069 C CA . GLY A 1 330 ? 60.266 70.569 33.944 1.00 35.57 296 GLY A CA 1
ATOM 2070 C C . GLY A 1 330 ? 60.076 69.052 33.835 1.00 33.66 296 GLY A C 1
ATOM 2071 O O . GLY A 1 330 ? 60.103 68.463 32.736 1.00 32.77 296 GLY A O 1
ATOM 2072 N N . LYS A 1 331 ? 59.861 68.406 34.976 1.00 33.14 297 LYS A N 1
ATOM 2073 C CA . LYS A 1 331 ? 59.603 66.932 34.963 1.00 32.26 297 LYS A CA 1
ATOM 2074 C C . LYS A 1 331 ? 58.099 66.757 34.995 1.00 29.35 297 LYS A C 1
ATOM 2075 O O . LYS A 1 331 ? 57.390 67.506 35.675 1.00 28.17 297 LYS A O 1
ATOM 2081 N N . VAL A 1 332 ? 57.650 65.788 34.219 1.00 27.82 298 VAL A N 1
ATOM 2082 C CA . VAL A 1 332 ? 56.251 65.473 34.052 1.00 27.39 298 VAL A CA 1
ATOM 2083 C C . VAL A 1 332 ? 55.958 64.129 34.768 1.00 27.66 298 VAL A C 1
ATOM 2084 O O . VAL A 1 332 ? 56.649 63.136 34.532 1.00 27.46 298 VAL A O 1
ATOM 2088 N N . TYR A 1 333 ? 54.938 64.127 35.635 1.00 26.52 299 TYR A N 1
ATOM 2089 C CA . TYR A 1 333 ? 54.428 62.918 36.282 1.00 24.71 299 TYR A CA 1
ATOM 2090 C C . TYR A 1 333 ? 52.974 62.756 36.030 1.00 23.83 299 TYR A C 1
ATOM 2091 O O . TYR A 1 333 ? 52.200 63.724 36.079 1.00 23.40 299 TYR A O 1
ATOM 2100 N N . LEU A 1 334 ? 52.582 61.526 35.739 1.00 24.60 300 LEU A N 1
ATOM 2101 C CA . LEU A 1 334 ? 51.159 61.241 35.641 1.00 24.05 300 LEU A CA 1
ATOM 2102 C C . LEU A 1 334 ? 50.586 61.231 37.021 1.00 24.33 300 LEU A C 1
ATOM 2103 O O . LEU A 1 334 ? 51.000 60.459 37.851 1.00 24.83 300 LEU A O 1
ATOM 2108 N N . ASN A 1 335 ? 49.613 62.031 37.301 1.00 24.61 301 ASN A N 1
ATOM 2109 C CA . ASN A 1 335 ? 48.984 61.935 38.581 1.00 25.83 301 ASN A CA 1
ATOM 2110 C C . ASN A 1 335 ? 47.807 60.991 38.479 1.00 25.51 301 ASN A C 1
ATOM 2111 O O . ASN A 1 335 ? 47.699 60.064 39.188 1.00 25.20 301 ASN A O 1
ATOM 2116 N N . GLU A 1 336 ? 46.873 61.291 37.586 1.00 26.77 302 GLU A N 1
ATOM 2117 C CA . GLU A 1 336 ? 45.647 60.505 37.558 1.00 28.06 302 GLU A CA 1
ATOM 2118 C C . GLU A 1 336 ? 44.938 60.439 36.214 1.00 26.24 302 GLU A C 1
ATOM 2119 O O . GLU A 1 336 ? 44.812 61.436 35.503 1.00 24.29 302 GLU A O 1
ATOM 2125 N N . LEU A 1 337 ? 44.466 59.241 35.891 1.00 25.85 303 LEU A N 1
ATOM 2126 C CA . LEU A 1 337 ? 43.611 59.026 34.776 1.00 25.82 303 LEU A CA 1
ATOM 2127 C C . LEU A 1 337 ? 42.154 58.917 35.155 1.00 26.73 303 LEU A C 1
ATOM 2128 O O . LEU A 1 337 ? 41.720 58.044 35.809 1.00 27.50 303 LEU A O 1
ATOM 2133 N N . ASN A 1 338 ? 41.414 59.860 34.672 1.00 27.89 304 ASN A N 1
ATOM 2134 C CA . ASN A 1 338 ? 40.101 60.129 35.111 1.00 28.36 304 ASN A CA 1
ATOM 2135 C C . ASN A 1 338 ? 39.159 59.749 33.992 1.00 27.02 304 ASN A C 1
ATOM 2136 O O . ASN A 1 338 ? 39.091 60.453 32.984 1.00 26.20 304 ASN A O 1
ATOM 2141 N N . THR A 1 339 ? 38.422 58.668 34.165 1.00 25.20 305 THR A N 1
ATOM 2142 C CA . THR A 1 339 ? 37.620 58.114 33.075 1.00 25.26 305 THR A CA 1
ATOM 2143 C C . THR A 1 339 ? 36.247 58.786 32.895 1.00 26.56 305 THR A C 1
ATOM 2144 O O . THR A 1 339 ? 35.683 58.709 31.806 1.00 27.39 305 THR A O 1
ATOM 2148 N N . MET A 1 340 ? 35.673 59.367 33.940 1.00 26.09 306 MET A N 1
ATOM 2149 C CA . MET A 1 340 ? 34.456 60.156 33.767 1.00 27.76 306 MET A CA 1
ATOM 2150 C C . MET A 1 340 ? 34.697 61.533 34.378 1.00 27.40 306 MET A C 1
ATOM 2151 O O . MET A 1 340 ? 34.412 61.774 35.546 1.00 28.04 306 MET A O 1
ATOM 2156 N N . PRO A 1 341 ? 35.339 62.416 33.606 1.00 27.44 307 PRO A N 1
ATOM 2157 C CA . PRO A 1 341 ? 35.700 63.706 34.210 1.00 25.98 307 PRO A CA 1
ATOM 2158 C C . PRO A 1 341 ? 34.457 64.595 34.377 1.00 25.94 307 PRO A C 1
ATOM 2159 O O . PRO A 1 341 ? 33.401 64.335 33.788 1.00 23.90 307 PRO A O 1
ATOM 2163 N N . GLY A 1 342 ? 34.549 65.595 35.237 1.00 26.36 308 GLY A N 1
ATOM 2164 C CA . GLY A 1 342 ? 33.504 66.583 35.343 1.00 27.43 308 GLY A CA 1
ATOM 2165 C C . GLY A 1 342 ? 33.168 67.188 34.003 1.00 29.26 308 GLY A C 1
ATOM 2166 O O . GLY A 1 342 ? 34.065 67.389 33.133 1.00 27.73 308 GLY A O 1
ATOM 2167 N N . PHE A 1 343 ? 31.866 67.421 33.817 1.00 32.36 309 PHE A N 1
ATOM 2168 C CA . PHE A 1 343 ? 31.358 68.365 32.786 1.00 36.06 309 PHE A CA 1
ATOM 2169 C C . PHE A 1 343 ? 30.771 69.718 33.330 1.00 37.86 309 PHE A C 1
ATOM 2170 O O . PHE A 1 343 ? 29.881 70.295 32.699 1.00 39.48 309 PHE A O 1
ATOM 2178 N N . THR A 1 344 ? 31.259 70.239 34.468 1.00 40.09 310 THR A N 1
ATOM 2179 C CA . THR A 1 344 ? 30.537 71.358 35.199 1.00 41.20 310 THR A CA 1
ATOM 2180 C C . THR A 1 344 ? 30.727 72.768 34.584 1.00 42.78 310 THR A C 1
ATOM 2181 O O . THR A 1 344 ? 30.580 72.943 33.353 1.00 44.83 310 THR A O 1
ATOM 2185 N N . SER A 1 347 ? 34.165 73.173 33.661 1.00 39.36 313 SER A N 1
ATOM 2186 C CA . SER A 1 347 ? 35.288 72.308 34.108 1.00 38.01 313 SER A CA 1
ATOM 2187 C C . SER A 1 347 ? 36.078 71.944 32.885 1.00 35.94 313 SER A C 1
ATOM 2188 O O . SER A 1 347 ? 35.598 72.079 31.748 1.00 37.67 313 SER A O 1
ATOM 2191 N N . MET A 1 348 ? 37.263 71.428 33.100 1.00 33.17 314 MET A N 1
ATOM 2192 C CA . MET A 1 348 ? 38.262 71.362 32.027 1.00 30.89 314 MET A CA 1
ATOM 2193 C C . MET A 1 348 ? 37.908 70.531 30.804 1.00 28.17 314 MET A C 1
ATOM 2194 O O . MET A 1 348 ? 38.269 70.894 29.701 1.00 27.45 314 MET A O 1
ATOM 2199 N N . TYR A 1 349 ? 37.251 69.398 30.968 1.00 25.90 315 TYR A N 1
ATOM 2200 C CA . TYR A 1 349 ? 37.219 68.444 29.827 1.00 23.20 315 TYR A CA 1
ATOM 2201 C C . TYR A 1 349 ? 36.526 69.023 28.587 1.00 22.55 315 TYR A C 1
ATOM 2202 O O . TYR A 1 349 ? 37.083 68.997 27.479 1.00 21.98 315 TYR A O 1
ATOM 2211 N N . PRO A 1 350 ? 35.321 69.575 28.770 1.00 22.92 316 PRO A N 1
ATOM 2212 C CA . PRO A 1 350 ? 34.659 70.204 27.588 1.00 22.73 316 PRO A CA 1
ATOM 2213 C C . PRO A 1 350 ? 35.414 71.407 27.008 1.00 23.36 316 PRO A C 1
ATOM 2214 O O . PRO A 1 350 ? 35.443 71.607 25.770 1.00 23.21 316 PRO A O 1
ATOM 2218 N N . LEU A 1 351 ? 36.018 72.193 27.885 1.00 22.61 317 LEU A N 1
ATOM 2219 C CA . LEU A 1 351 ? 36.720 73.378 27.467 1.00 22.11 317 LEU A CA 1
ATOM 2220 C C . LEU A 1 351 ? 38.003 73.080 26.751 1.00 22.30 317 LEU A C 1
ATOM 2221 O O . LEU A 1 351 ? 38.382 73.839 25.837 1.00 22.81 317 LEU A O 1
ATOM 2226 N N . LEU A 1 352 ? 38.709 72.012 27.175 1.00 20.86 318 LEU A N 1
ATOM 2227 C CA . LEU A 1 352 ? 39.890 71.539 26.465 1.00 19.04 318 LEU A CA 1
ATOM 2228 C C . LEU A 1 352 ? 39.586 71.166 24.994 1.00 18.62 318 LEU A C 1
ATOM 2229 O O . LEU A 1 352 ? 40.393 71.473 24.098 1.00 16.30 318 LEU A O 1
ATOM 2234 N N . TRP A 1 353 ? 38.445 70.496 24.773 1.00 17.72 319 TRP A N 1
ATOM 2235 C CA . TRP A 1 353 ? 38.012 70.105 23.448 1.00 18.99 319 TRP A CA 1
ATOM 2236 C C . TRP A 1 353 ? 37.491 71.299 22.677 1.00 20.41 319 TRP A C 1
ATOM 2237 O O . TRP A 1 353 ? 37.661 71.349 21.447 1.00 19.43 319 TRP A O 1
ATOM 2248 N N . GLU A 1 354 ? 36.934 72.283 23.402 1.00 21.42 320 GLU A N 1
ATOM 2249 C CA . GLU A 1 354 ? 36.420 73.541 22.777 1.00 23.91 320 GLU A CA 1
ATOM 2250 C C . GLU A 1 354 ? 37.588 74.350 22.168 1.00 23.08 320 GLU A C 1
ATOM 2251 O O . GLU A 1 354 ? 37.499 74.834 21.051 1.00 24.31 320 GLU A O 1
ATOM 2257 N N . ASN A 1 355 ? 38.737 74.349 22.840 1.00 21.01 321 ASN A N 1
ATOM 2258 C CA . ASN A 1 355 ? 39.892 75.043 22.367 1.00 19.15 321 ASN A CA 1
ATOM 2259 C C . ASN A 1 355 ? 40.384 74.372 21.115 1.00 20.85 321 ASN A C 1
ATOM 2260 O O . ASN A 1 355 ? 40.966 75.047 20.218 1.00 21.74 321 ASN A O 1
ATOM 2265 N N . MET A 1 356 ? 40.156 73.048 20.993 1.00 20.38 322 MET A N 1
ATOM 2266 C CA . MET A 1 356 ? 40.572 72.351 19.747 1.00 19.10 322 MET A CA 1
ATOM 2267 C C . MET A 1 356 ? 39.593 72.509 18.580 1.00 20.50 322 MET A C 1
ATOM 2268 O O . MET A 1 356 ? 39.791 71.951 17.483 1.00 20.25 322 MET A O 1
ATOM 2273 N N . GLY A 1 357 ? 38.530 73.272 18.793 1.00 21.43 323 GLY A N 1
ATOM 2274 C CA . GLY A 1 357 ? 37.548 73.441 17.753 1.00 21.20 323 GLY A CA 1
ATOM 2275 C C . GLY A 1 357 ? 36.453 72.400 17.846 1.00 23.00 323 GLY A C 1
ATOM 2276 O O . GLY A 1 357 ? 35.649 72.288 16.918 1.00 23.66 323 GLY A O 1
ATOM 2277 N N . LEU A 1 358 ? 36.377 71.624 18.941 1.00 23.15 324 LEU A N 1
ATOM 2278 C CA . LEU A 1 358 ? 35.274 70.696 19.049 1.00 22.11 324 LEU A CA 1
ATOM 2279 C C . LEU A 1 358 ? 34.229 71.174 20.040 1.00 22.72 324 LEU A C 1
ATOM 2280 O O . LEU A 1 358 ? 34.441 71.209 21.232 1.00 22.56 324 LEU A O 1
ATOM 2285 N N . SER A 1 359 ? 33.073 71.561 19.535 1.00 23.14 325 SER A N 1
ATOM 2286 C CA . SER A 1 359 ? 32.067 72.145 20.414 1.00 25.42 325 SER A CA 1
ATOM 2287 C C . SER A 1 359 ? 31.468 71.101 21.297 1.00 24.59 325 SER A C 1
ATOM 2288 O O . SER A 1 359 ? 31.565 69.922 21.063 1.00 24.52 325 SER A O 1
ATOM 2291 N N . TYR A 1 360 ? 30.893 71.574 22.369 1.00 26.25 326 TYR A N 1
ATOM 2292 C CA . TYR A 1 360 ? 30.385 70.721 23.414 1.00 26.94 326 TYR A CA 1
ATOM 2293 C C . TYR A 1 360 ? 29.265 69.804 22.899 1.00 26.48 326 TYR A C 1
ATOM 2294 O O . TYR A 1 360 ? 29.270 68.614 23.159 1.00 27.08 326 TYR A O 1
ATOM 2303 N N . SER A 1 361 ? 28.357 70.336 22.104 1.00 25.50 327 SER A N 1
ATOM 2304 C CA . SER A 1 361 ? 27.272 69.551 21.578 1.00 25.52 327 SER A CA 1
ATOM 2305 C C . SER A 1 361 ? 27.785 68.504 20.613 1.00 25.09 327 SER A C 1
ATOM 2306 O O . SER A 1 361 ? 27.288 67.393 20.611 1.00 26.23 327 SER A O 1
ATOM 2309 N N . VAL A 1 362 ? 28.759 68.846 19.783 1.00 23.30 328 VAL A N 1
ATOM 2310 C CA . VAL A 1 362 ? 29.371 67.879 18.891 1.00 22.64 328 VAL A CA 1
ATOM 2311 C C . VAL A 1 362 ? 30.285 66.907 19.663 1.00 21.70 328 VAL A C 1
ATOM 2312 O O . VAL A 1 362 ? 30.393 65.771 19.295 1.00 18.42 328 VAL A O 1
ATOM 2316 N N . LEU A 1 363 ? 30.938 67.375 20.743 1.00 22.09 329 LEU A N 1
ATOM 2317 C CA . LEU A 1 363 ? 31.673 66.461 21.626 1.00 21.25 329 LEU A CA 1
ATOM 2318 C C . LEU A 1 363 ? 30.727 65.350 22.124 1.00 20.77 329 LEU A C 1
ATOM 2319 O O . LEU A 1 363 ? 31.111 64.225 22.161 1.00 21.36 329 LEU A O 1
ATOM 2324 N N . ILE A 1 364 ? 29.527 65.706 22.534 1.00 20.70 330 ILE A N 1
ATOM 2325 C CA . ILE A 1 364 ? 28.547 64.774 23.021 1.00 22.64 330 ILE A CA 1
ATOM 2326 C C . ILE A 1 364 ? 28.150 63.733 21.976 1.00 24.21 330 ILE A C 1
ATOM 2327 O O . ILE A 1 364 ? 28.148 62.523 22.282 1.00 24.14 330 ILE A O 1
ATOM 2332 N N . GLU A 1 365 ? 27.873 64.184 20.747 1.00 24.35 331 GLU A N 1
ATOM 2333 C CA . GLU A 1 365 ? 27.404 63.282 19.717 1.00 25.94 331 GLU A CA 1
ATOM 2334 C C . GLU A 1 365 ? 28.476 62.279 19.393 1.00 25.68 331 GLU A C 1
ATOM 2335 O O . GLU A 1 365 ? 28.188 61.109 19.108 1.00 23.70 331 GLU A O 1
ATOM 2341 N N . GLU A 1 366 ? 29.724 62.757 19.380 1.00 25.44 332 GLU A N 1
ATOM 2342 C CA . GLU A 1 366 ? 30.878 61.867 19.182 1.00 25.62 332 GLU A CA 1
ATOM 2343 C C . GLU A 1 366 ? 30.982 60.764 20.283 1.00 23.98 332 GLU A C 1
ATOM 2344 O O . GLU A 1 366 ? 31.238 59.592 20.028 1.00 21.38 332 GLU A O 1
ATOM 2350 N N . LEU A 1 367 ? 30.754 61.165 21.530 1.00 23.80 333 LEU A N 1
ATOM 2351 C CA . LEU A 1 367 ? 30.744 60.210 22.648 1.00 22.25 333 LEU A CA 1
ATOM 2352 C C . LEU A 1 367 ? 29.651 59.189 22.426 1.00 22.67 333 LEU A C 1
ATOM 2353 O O . LEU A 1 367 ? 29.843 58.017 22.746 1.00 24.17 333 LEU A O 1
ATOM 2358 N N . VAL A 1 368 ? 28.502 59.626 21.917 1.00 22.45 334 VAL A N 1
ATOM 2359 C CA . VAL A 1 368 ? 27.398 58.730 21.668 1.00 22.91 334 VAL A CA 1
ATOM 2360 C C . VAL A 1 368 ? 27.758 57.755 20.538 1.00 24.42 334 VAL A C 1
ATOM 2361 O O . VAL A 1 368 ? 27.442 56.562 20.589 1.00 26.00 334 VAL A O 1
ATOM 2365 N N . SER A 1 369 ? 28.390 58.243 19.490 1.00 24.68 335 SER A N 1
ATOM 2366 C CA . SER A 1 369 ? 28.707 57.381 18.380 1.00 25.18 335 SER A CA 1
ATOM 2367 C C . SER A 1 369 ? 29.811 56.405 18.776 1.00 24.13 335 SER A C 1
ATOM 2368 O O . SER A 1 369 ? 29.776 55.258 18.411 1.00 25.27 335 SER A O 1
ATOM 2371 N N . LEU A 1 370 ? 30.777 56.830 19.583 1.00 24.68 336 LEU A N 1
ATOM 2372 C CA . LEU A 1 370 ? 31.752 55.863 20.137 1.00 23.81 336 LEU A CA 1
ATOM 2373 C C . LEU A 1 370 ? 31.091 54.789 21.019 1.00 24.28 336 LEU A C 1
ATOM 2374 O O . LEU A 1 370 ? 31.504 53.615 20.971 1.00 26.11 336 LEU A O 1
ATOM 2379 N N . ALA A 1 371 ? 30.064 55.172 21.794 1.00 22.68 337 ALA A N 1
ATOM 2380 C CA . ALA A 1 371 ? 29.331 54.251 22.663 1.00 23.08 337 ALA A CA 1
ATOM 2381 C C . ALA A 1 371 ? 28.689 53.116 21.866 1.00 23.73 337 ALA A C 1
ATOM 2382 O O . ALA A 1 371 ? 28.836 51.938 22.185 1.00 23.44 337 ALA A O 1
ATOM 2384 N N . LYS A 1 372 ? 27.987 53.487 20.817 1.00 25.69 338 LYS A N 1
ATOM 2385 C CA . LYS A 1 372 ? 27.354 52.515 19.867 1.00 26.96 338 LYS A CA 1
ATOM 2386 C C . LYS A 1 372 ? 28.355 51.629 19.168 1.00 26.69 338 LYS A C 1
ATOM 2387 O O . LYS A 1 372 ? 28.207 50.424 19.127 1.00 28.47 338 LYS A O 1
ATOM 2393 N N . GLU A 1 373 ? 29.440 52.220 18.707 1.00 27.70 339 GLU A N 1
ATOM 2394 C CA . GLU A 1 373 ? 30.521 51.462 18.165 1.00 27.77 339 GLU A CA 1
ATOM 2395 C C . GLU A 1 373 ? 31.116 50.434 19.173 1.00 27.72 339 GLU A C 1
ATOM 2396 O O . GLU A 1 373 ? 31.288 49.291 18.794 1.00 28.02 339 GLU A O 1
ATOM 2402 N N . MET A 1 374 ? 31.365 50.793 20.448 1.00 26.74 340 MET A N 1
ATOM 2403 C CA . MET A 1 374 ? 31.803 49.787 21.436 1.00 26.43 340 MET A CA 1
ATOM 2404 C C . MET A 1 374 ? 30.795 48.720 21.736 1.00 25.80 340 MET A C 1
ATOM 2405 O O . MET A 1 374 ? 31.172 47.572 21.968 1.00 24.92 340 MET A O 1
ATOM 2410 N N . PHE A 1 375 ? 29.522 49.113 21.802 1.00 26.16 341 PHE A N 1
ATOM 2411 C CA . PHE A 1 375 ? 28.423 48.170 21.950 1.00 26.94 341 PHE A CA 1
ATOM 2412 C C . PHE A 1 375 ? 28.363 47.155 20.792 1.00 28.71 341 PHE A C 1
ATOM 2413 O O . PHE A 1 375 ? 28.252 45.963 21.042 1.00 26.78 341 PHE A O 1
ATOM 2421 N N . ASP A 1 376 ? 28.434 47.648 19.545 1.00 31.45 342 ASP A N 1
ATOM 2422 C CA . ASP A 1 376 ? 28.327 46.783 18.379 1.00 34.91 342 ASP A CA 1
ATOM 2423 C C . ASP A 1 376 ? 29.466 45.803 18.428 1.00 35.92 342 ASP A C 1
ATOM 2424 O O . ASP A 1 376 ? 29.312 44.628 18.139 1.00 36.73 342 ASP A O 1
ATOM 2429 N N . LYS A 1 377 ? 30.613 46.306 18.838 1.00 36.90 343 LYS A N 1
ATOM 2430 C CA . LYS A 1 377 ? 31.826 45.541 18.884 1.00 37.72 343 LYS A CA 1
ATOM 2431 C C . LYS A 1 377 ? 31.748 44.492 19.995 1.00 38.36 343 LYS A C 1
ATOM 2432 O O . LYS A 1 377 ? 32.159 43.333 19.786 1.00 38.71 343 LYS A O 1
ATOM 2438 N N . ARG A 1 378 ? 31.171 44.850 21.139 1.00 38.66 344 ARG A N 1
ATOM 2439 C CA . ARG A 1 378 ? 31.056 43.916 22.265 1.00 38.58 344 ARG A CA 1
ATOM 2440 C C . ARG A 1 378 ? 29.866 42.946 22.179 1.00 39.36 344 ARG A C 1
ATOM 2441 O O . ARG A 1 378 ? 29.791 41.980 22.938 1.00 39.10 344 ARG A O 1
ATOM 2449 N N . GLU A 1 379 ? 28.950 43.216 21.254 1.00 41.30 345 GLU A N 1
ATOM 2450 C CA . GLU A 1 379 ? 27.775 42.372 21.071 1.00 42.33 345 GLU A CA 1
ATOM 2451 C C . GLU A 1 379 ? 27.940 41.454 19.865 1.00 43.65 345 GLU A C 1
ATOM 2452 O O . GLU A 1 379 ? 27.258 40.436 19.750 1.00 43.97 345 GLU A O 1
ATOM 2458 N N . SER A 1 380 ? 28.850 41.820 18.967 1.00 44.07 346 SER A N 1
ATOM 2459 C CA . SER A 1 380 ? 29.107 41.031 17.769 1.00 44.37 346 SER A CA 1
ATOM 2460 C C . SER A 1 380 ? 30.123 39.927 18.043 1.00 45.17 346 SER A C 1
ATOM 2461 O O . SER A 1 380 ? 30.112 38.884 17.388 1.00 46.13 346 SER A O 1
ATOM 2464 N N . LYS B 1 37 ? 15.946 29.218 56.345 1.00 51.30 3 LYS B N 1
ATOM 2465 C CA . LYS B 1 37 ? 15.973 30.580 57.010 1.00 51.38 3 LYS B CA 1
ATOM 2466 C C . LYS B 1 37 ? 16.663 31.703 56.204 1.00 50.66 3 LYS B C 1
ATOM 2467 O O . LYS B 1 37 ? 16.384 32.889 56.425 1.00 50.56 3 LYS B O 1
ATOM 2473 N N . GLU B 1 38 ? 17.575 31.350 55.298 1.00 49.40 4 GLU B N 1
ATOM 2474 C CA . GLU B 1 38 ? 18.117 32.367 54.349 1.00 47.70 4 GLU B CA 1
ATOM 2475 C C . GLU B 1 38 ? 17.738 32.211 52.874 1.00 45.40 4 GLU B C 1
ATOM 2476 O O . GLU B 1 38 ? 17.620 31.082 52.388 1.00 45.17 4 GLU B O 1
ATOM 2482 N N . THR B 1 39 ? 17.530 33.355 52.190 1.00 42.91 5 THR B N 1
ATOM 2483 C CA . THR B 1 39 ? 17.321 33.381 50.728 1.00 40.01 5 THR B CA 1
ATOM 2484 C C . THR B 1 39 ? 18.589 33.524 49.927 1.00 37.40 5 THR B C 1
ATOM 2485 O O . THR B 1 39 ? 19.258 34.569 49.982 1.00 36.48 5 THR B O 1
ATOM 2489 N N . LEU B 1 40 ? 18.873 32.454 49.191 1.00 33.40 6 LEU B N 1
ATOM 2490 C CA . LEU B 1 40 ? 19.916 32.376 48.238 1.00 30.75 6 LEU B CA 1
ATOM 2491 C C . LEU B 1 40 ? 19.354 32.569 46.820 1.00 28.42 6 LEU B C 1
ATOM 2492 O O . LEU B 1 40 ? 18.530 31.815 46.378 1.00 27.88 6 LEU B O 1
ATOM 2497 N N . VAL B 1 41 ? 19.812 33.587 46.095 1.00 27.43 7 VAL B N 1
ATOM 2498 C CA . VAL B 1 41 ? 19.401 33.793 44.693 1.00 24.06 7 VAL B CA 1
ATOM 2499 C C . VAL B 1 41 ? 20.528 33.204 43.877 1.00 23.86 7 VAL B C 1
ATOM 2500 O O . VAL B 1 41 ? 21.692 33.522 44.027 1.00 24.65 7 VAL B O 1
ATOM 2504 N N . LEU B 1 42 ? 20.204 32.244 43.048 1.00 24.93 8 LEU B N 1
ATOM 2505 C CA . LEU B 1 42 ? 21.227 31.473 42.389 1.00 24.66 8 LEU B CA 1
ATOM 2506 C C . LEU B 1 42 ? 21.095 31.807 40.919 1.00 23.91 8 LEU B C 1
ATOM 2507 O O . LEU B 1 42 ? 20.092 31.488 40.346 1.00 26.68 8 LEU B O 1
ATOM 2512 N N . LEU B 1 43 ? 22.089 32.482 40.325 1.00 24.55 9 LEU B N 1
ATOM 2513 C CA . LEU B 1 43 ? 22.035 32.949 38.935 1.00 24.05 9 LEU B CA 1
ATOM 2514 C C . LEU B 1 43 ? 22.904 32.020 38.161 1.00 24.00 9 LEU B C 1
ATOM 2515 O O . LEU B 1 43 ? 24.034 31.748 38.557 1.00 26.99 9 LEU B O 1
ATOM 2520 N N . TYR B 1 44 ? 22.421 31.527 37.053 1.00 23.20 10 TYR B N 1
ATOM 2521 C CA . TYR B 1 44 ? 23.155 30.531 36.289 1.00 23.35 10 TYR B CA 1
ATOM 2522 C C . TYR B 1 44 ? 22.842 30.782 34.837 1.00 22.84 10 TYR B C 1
ATOM 2523 O O . TYR B 1 44 ? 21.876 31.476 34.512 1.00 24.30 10 TYR B O 1
ATOM 2532 N N . GLY B 1 45 ? 23.623 30.195 33.959 1.00 23.51 11 GLY B N 1
ATOM 2533 C CA . GLY B 1 45 ? 23.435 30.379 32.531 1.00 23.37 11 GLY B CA 1
ATOM 2534 C C . GLY B 1 45 ? 24.534 31.288 32.042 1.00 24.48 11 GLY B C 1
ATOM 2535 O O . GLY B 1 45 ? 25.721 30.939 32.141 1.00 22.57 11 GLY B O 1
ATOM 2536 N N . GLY B 1 46 ? 24.129 32.470 31.560 1.00 25.33 12 GLY B N 1
ATOM 2537 C CA . GLY B 1 46 ? 25.031 33.432 31.034 1.00 26.60 12 GLY B CA 1
ATOM 2538 C C . GLY B 1 46 ? 25.209 33.454 29.524 1.00 29.65 12 GLY B C 1
ATOM 2539 O O . GLY B 1 46 ? 24.681 32.630 28.764 1.00 30.34 12 GLY B O 1
ATOM 2540 N N . ARG B 1 47 ? 25.962 34.449 29.080 1.00 32.37 13 ARG B N 1
ATOM 2541 C CA . ARG B 1 47 ? 26.141 34.729 27.684 1.00 34.14 13 ARG B CA 1
ATOM 2542 C C . ARG B 1 47 ? 27.493 34.256 27.166 1.00 36.27 13 ARG B C 1
ATOM 2543 O O . ARG B 1 47 ? 27.666 34.163 25.942 1.00 37.90 13 ARG B O 1
ATOM 2551 N N . SER B 1 48 ? 28.419 33.926 28.075 1.00 38.01 14 SER B N 1
ATOM 2552 C CA . SER B 1 48 ? 29.759 33.317 27.721 1.00 40.31 14 SER B CA 1
ATOM 2553 C C . SER B 1 48 ? 29.713 31.922 27.015 1.00 40.44 14 SER B C 1
ATOM 2554 O O . SER B 1 48 ? 28.662 31.271 26.936 1.00 41.20 14 SER B O 1
ATOM 2557 N N . ALA B 1 49 ? 30.865 31.460 26.538 1.00 41.74 15 ALA B N 1
ATOM 2558 C CA . ALA B 1 49 ? 30.986 30.133 25.914 1.00 42.39 15 ALA B CA 1
ATOM 2559 C C . ALA B 1 49 ? 30.919 28.999 26.943 1.00 42.88 15 ALA B C 1
ATOM 2560 O O . ALA B 1 49 ? 30.722 27.833 26.566 1.00 43.38 15 ALA B O 1
ATOM 2562 N N . GLU B 1 50 ? 31.069 29.369 28.227 1.00 43.32 16 GLU B N 1
ATOM 2563 C CA . GLU B 1 50 ? 31.183 28.440 29.379 1.00 42.51 16 GLU B CA 1
ATOM 2564 C C . GLU B 1 50 ? 29.843 28.304 30.115 1.00 41.89 16 GLU B C 1
ATOM 2565 O O . GLU B 1 50 ? 29.783 27.753 31.226 1.00 41.40 16 GLU B O 1
ATOM 2571 N N . ARG B 1 51 ? 28.788 28.784 29.453 1.00 41.17 17 ARG B N 1
ATOM 2572 C CA . ARG B 1 51 ? 27.408 28.860 29.970 1.00 40.83 17 ARG B CA 1
ATOM 2573 C C . ARG B 1 51 ? 26.676 27.514 30.134 1.00 40.71 17 ARG B C 1
ATOM 2574 O O . ARG B 1 51 ? 25.710 27.425 30.920 1.00 41.21 17 ARG B O 1
ATOM 2582 N N . ASP B 1 52 ? 27.095 26.492 29.392 1.00 39.91 18 ASP B N 1
ATOM 2583 C CA . ASP B 1 52 ? 26.520 25.149 29.552 1.00 40.04 18 ASP B CA 1
ATOM 2584 C C . ASP B 1 52 ? 27.029 24.455 30.831 1.00 39.65 18 ASP B C 1
ATOM 2585 O O . ASP B 1 52 ? 26.221 23.901 31.588 1.00 39.29 18 ASP B O 1
ATOM 2590 N N . VAL B 1 53 ? 28.360 24.536 31.059 1.00 38.73 19 VAL B N 1
ATOM 2591 C CA . VAL B 1 53 ? 29.047 24.236 32.346 1.00 37.39 19 VAL B CA 1
ATOM 2592 C C . VAL B 1 53 ? 28.446 24.971 33.586 1.00 36.75 19 VAL B C 1
ATOM 2593 O O . VAL B 1 53 ? 28.311 24.392 34.719 1.00 36.37 19 VAL B O 1
ATOM 2597 N N . SER B 1 54 ? 28.084 26.246 33.368 1.00 35.57 20 SER B N 1
ATOM 2598 C CA . SER B 1 54 ? 27.435 27.064 34.392 1.00 34.32 20 SER B CA 1
ATOM 2599 C C . SER B 1 54 ? 26.166 26.376 34.912 1.00 33.14 20 SER B C 1
ATOM 2600 O O . SER B 1 54 ? 25.948 26.348 36.109 1.00 31.41 20 SER B O 1
ATOM 2603 N N . VAL B 1 55 ? 25.320 25.899 33.978 1.00 32.38 21 VAL B N 1
ATOM 2604 C CA . VAL B 1 55 ? 24.084 25.183 34.288 1.00 31.64 21 VAL B CA 1
ATOM 2605 C C . VAL B 1 55 ? 24.391 23.911 35.132 1.00 32.53 21 VAL B C 1
ATOM 2606 O O . VAL B 1 55 ? 23.755 23.678 36.168 1.00 31.71 21 VAL B O 1
ATOM 2610 N N . LEU B 1 56 ? 25.412 23.148 34.739 1.00 32.47 22 LEU B N 1
ATOM 2611 C CA . LEU B 1 56 ? 25.792 22.000 35.531 1.00 34.04 22 LEU B CA 1
ATOM 2612 C C . LEU B 1 56 ? 26.319 22.341 36.953 1.00 34.02 22 LEU B C 1
ATOM 2613 O O . LEU B 1 56 ? 25.916 21.718 37.907 1.00 34.26 22 LEU B O 1
ATOM 2618 N N . SER B 1 57 ? 27.191 23.349 37.076 1.00 33.51 23 SER B N 1
ATOM 2619 C CA . SER B 1 57 ? 27.665 23.817 38.400 1.00 32.16 23 SER B CA 1
ATOM 2620 C C . SER B 1 57 ? 26.498 24.213 39.271 1.00 30.73 23 SER B C 1
ATOM 2621 O O . SER B 1 57 ? 26.523 23.941 40.474 1.00 29.44 23 SER B O 1
ATOM 2624 N N . ALA B 1 58 ? 25.509 24.888 38.671 1.00 29.03 24 ALA B N 1
ATOM 2625 C CA . ALA B 1 58 ? 24.367 25.405 39.433 1.00 29.08 24 ALA B CA 1
ATOM 2626 C C . ALA B 1 58 ? 23.463 24.265 39.935 1.00 29.51 24 ALA B C 1
ATOM 2627 O O . ALA B 1 58 ? 22.856 24.365 41.002 1.00 29.42 24 ALA B O 1
ATOM 2629 N N . GLU B 1 59 ? 23.331 23.224 39.095 1.00 30.77 25 GLU B N 1
ATOM 2630 C CA . GLU B 1 59 ? 22.589 22.000 39.430 1.00 32.39 25 GLU B CA 1
ATOM 2631 C C . GLU B 1 59 ? 23.332 21.280 40.592 1.00 31.88 25 GLU B C 1
ATOM 2632 O O . GLU B 1 59 ? 22.725 20.909 41.596 1.00 30.67 25 GLU B O 1
ATOM 2638 N N . SER B 1 60 ? 24.651 21.190 40.485 1.00 32.94 26 SER B N 1
ATOM 2639 C CA . SER B 1 60 ? 25.433 20.626 41.573 1.00 34.29 26 SER B CA 1
ATOM 2640 C C . SER B 1 60 ? 25.309 21.472 42.863 1.00 35.15 26 SER B C 1
ATOM 2641 O O . SER B 1 60 ? 25.088 20.918 43.932 1.00 36.38 26 SER B O 1
ATOM 2644 N N . VAL B 1 61 ? 25.402 22.805 42.784 1.00 35.53 27 VAL B N 1
ATOM 2645 C CA . VAL B 1 61 ? 25.218 23.680 43.979 1.00 35.84 27 VAL B CA 1
ATOM 2646 C C . VAL B 1 61 ? 23.816 23.560 44.563 1.00 36.71 27 VAL B C 1
ATOM 2647 O O . VAL B 1 61 ? 23.636 23.577 45.793 1.00 37.39 27 VAL B O 1
ATOM 2651 N N . MET B 1 62 ? 22.790 23.529 43.711 1.00 38.12 28 MET B N 1
ATOM 2652 C CA . MET B 1 62 ? 21.423 23.423 44.268 1.00 39.34 28 MET B CA 1
ATOM 2653 C C . MET B 1 62 ? 21.171 22.051 44.954 1.00 40.16 28 MET B C 1
ATOM 2654 O O . MET B 1 62 ? 20.327 21.950 45.836 1.00 40.95 28 MET B O 1
ATOM 2659 N N . ARG B 1 63 ? 21.911 21.016 44.556 1.00 41.28 29 ARG B N 1
ATOM 2660 C CA . ARG B 1 63 ? 21.767 19.708 45.208 1.00 42.16 29 ARG B CA 1
ATOM 2661 C C . ARG B 1 63 ? 22.632 19.537 46.450 1.00 41.58 29 ARG B C 1
ATOM 2662 O O . ARG B 1 63 ? 22.247 18.791 47.343 1.00 43.98 29 ARG B O 1
ATOM 2670 N N . ALA B 1 64 ? 23.773 20.215 46.521 1.00 40.37 30 ALA B N 1
ATOM 2671 C CA . ALA B 1 64 ? 24.690 20.093 47.657 1.00 38.84 30 ALA B CA 1
ATOM 2672 C C . ALA B 1 64 ? 24.350 21.038 48.790 1.00 38.10 30 ALA B C 1
ATOM 2673 O O . ALA B 1 64 ? 24.840 20.891 49.876 1.00 36.31 30 ALA B O 1
ATOM 2675 N N . ILE B 1 65 ? 23.535 22.039 48.517 1.00 37.80 31 ILE B N 1
ATOM 2676 C CA . ILE B 1 65 ? 23.175 22.969 49.536 1.00 38.60 31 ILE B CA 1
ATOM 2677 C C . ILE B 1 65 ? 22.295 22.319 50.629 1.00 38.69 31 ILE B C 1
ATOM 2678 O O . ILE B 1 65 ? 21.427 21.453 50.344 1.00 38.10 31 ILE B O 1
ATOM 2683 N N . ASN B 1 66 ? 22.525 22.747 51.866 1.00 38.76 32 ASN B N 1
ATOM 2684 C CA . ASN B 1 66 ? 21.654 22.401 53.016 1.00 38.55 32 ASN B CA 1
ATOM 2685 C C . ASN B 1 66 ? 20.406 23.294 53.083 1.00 38.22 32 ASN B C 1
ATOM 2686 O O . ASN B 1 66 ? 20.465 24.465 53.525 1.00 36.34 32 ASN B O 1
ATOM 2691 N N . TYR B 1 67 ? 19.260 22.723 52.744 1.00 37.98 33 TYR B N 1
ATOM 2692 C CA . TYR B 1 67 ? 18.015 23.474 52.820 1.00 39.21 33 TYR B CA 1
ATOM 2693 C C . TYR B 1 67 ? 17.518 23.741 54.250 1.00 38.91 33 TYR B C 1
ATOM 2694 O O . TYR B 1 67 ? 16.646 24.588 54.447 1.00 38.54 33 TYR B O 1
ATOM 2703 N N . ASP B 1 68 ? 18.079 23.053 55.246 1.00 39.33 34 ASP B N 1
ATOM 2704 C CA . ASP B 1 68 ? 17.887 23.499 56.661 1.00 39.51 34 ASP B CA 1
ATOM 2705 C C . ASP B 1 68 ? 18.138 25.009 56.763 1.00 39.50 34 ASP B C 1
ATOM 2706 O O . ASP B 1 68 ? 17.486 25.743 57.543 1.0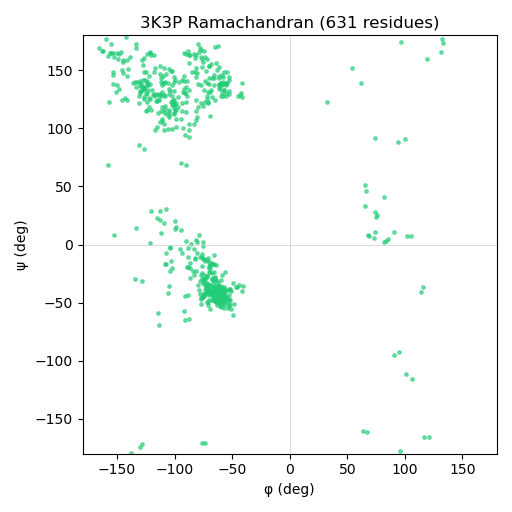0 38.64 34 ASP B O 1
ATOM 2711 N N . ASN B 1 69 ? 19.121 25.452 55.964 1.00 39.81 35 ASN B N 1
ATOM 2712 C CA . ASN B 1 69 ? 19.715 26.775 56.129 1.00 39.22 35 ASN B CA 1
ATOM 2713 C C . ASN B 1 69 ? 19.253 27.797 55.094 1.00 38.20 35 ASN B C 1
ATOM 2714 O O . ASN B 1 69 ? 19.272 29.007 55.371 1.00 37.92 35 ASN B O 1
ATOM 2719 N N . PHE B 1 70 ? 18.779 27.296 53.945 1.00 36.92 36 PHE B N 1
ATOM 2720 C CA . PHE B 1 70 ? 18.432 28.156 52.815 1.00 36.35 36 PHE B CA 1
ATOM 2721 C C . PHE B 1 70 ? 17.115 27.825 52.118 1.00 36.07 36 PHE B C 1
ATOM 2722 O O . PHE B 1 70 ? 16.792 26.656 51.891 1.00 35.63 36 PHE B O 1
ATOM 2730 N N . LEU B 1 71 ? 16.378 28.884 51.760 1.00 35.72 37 LEU B N 1
ATOM 2731 C CA . LEU B 1 71 ? 15.430 28.848 50.629 1.00 35.39 37 LEU B CA 1
ATOM 2732 C C . LEU B 1 71 ? 16.202 29.274 49.319 1.00 35.31 37 LEU B C 1
ATOM 2733 O O . LEU B 1 71 ? 16.788 30.341 49.282 1.00 35.91 37 LEU B O 1
ATOM 2738 N N . VAL B 1 72 ? 16.227 28.432 48.281 1.00 34.47 38 VAL B N 1
ATOM 2739 C CA . VAL B 1 72 ? 16.978 28.749 47.050 1.00 33.71 38 VAL B CA 1
ATOM 2740 C C . VAL B 1 72 ? 16.074 29.219 45.928 1.00 33.65 38 VAL B C 1
ATOM 2741 O O . VAL B 1 72 ? 15.184 28.466 45.537 1.00 34.96 38 VAL B O 1
ATOM 2745 N N . LYS B 1 73 ? 16.282 30.444 45.428 1.00 31.30 39 LYS B N 1
ATOM 2746 C CA . LYS B 1 73 ? 15.531 30.990 44.264 1.00 29.44 39 LYS B CA 1
ATOM 2747 C C . LYS B 1 73 ? 16.406 31.052 43.008 1.00 28.77 39 LYS B C 1
ATOM 2748 O O . LYS B 1 73 ? 17.376 31.789 43.000 1.00 28.97 39 LYS B O 1
ATOM 2754 N N . THR B 1 74 ? 16.101 30.244 41.993 1.00 27.78 40 THR B N 1
ATOM 2755 C CA . THR B 1 74 ? 16.908 30.168 40.805 1.00 28.09 40 THR B CA 1
ATOM 2756 C C . THR B 1 74 ? 16.466 31.122 39.688 1.00 27.70 40 THR B C 1
ATOM 2757 O O . THR B 1 74 ? 15.263 31.408 39.528 1.00 28.79 40 THR B O 1
ATOM 2761 N N . TYR B 1 75 ? 17.448 31.640 38.942 1.00 26.20 41 TYR B N 1
ATOM 2762 C CA . TYR B 1 75 ? 17.229 32.488 37.774 1.00 24.19 41 TYR B CA 1
ATOM 2763 C C . TYR B 1 75 ? 18.226 32.152 36.697 1.00 24.16 41 TYR B C 1
ATOM 2764 O O . TYR B 1 75 ? 19.456 32.168 36.905 1.00 23.58 41 TYR B O 1
ATOM 2773 N N . PHE B 1 76 ? 17.676 31.834 35.528 1.00 23.20 42 PHE B N 1
ATOM 2774 C CA . PHE B 1 76 ? 18.473 31.491 34.359 1.00 22.49 42 PHE B CA 1
ATOM 2775 C C . PHE B 1 76 ? 18.731 32.755 33.576 1.00 22.17 42 PHE B C 1
ATOM 2776 O O . PHE B 1 76 ? 17.786 33.510 33.312 1.00 23.56 42 PHE B O 1
ATOM 2784 N N . ILE B 1 77 ? 19.982 33.008 33.218 1.00 21.10 43 ILE B N 1
ATOM 2785 C CA . ILE B 1 77 ? 20.253 34.105 32.271 1.00 21.34 43 ILE B CA 1
ATOM 2786 C C . ILE B 1 77 ? 20.470 33.426 30.937 1.00 20.33 43 ILE B C 1
ATOM 2787 O O . ILE B 1 77 ? 21.361 32.552 30.804 1.00 19.48 43 ILE B O 1
ATOM 2792 N N . THR B 1 78 ? 19.697 33.843 29.955 1.00 19.46 44 THR B N 1
ATOM 2793 C CA . THR B 1 78 ? 19.769 33.232 28.636 1.00 22.48 44 THR B CA 1
ATOM 2794 C C . THR B 1 78 ? 20.992 33.774 27.877 1.00 23.97 44 THR B C 1
ATOM 2795 O O . THR B 1 78 ? 21.565 34.806 28.286 1.00 24.48 44 THR B O 1
ATOM 2799 N N . GLN B 1 79 ? 21.360 33.106 26.774 1.00 25.14 45 GLN B N 1
ATOM 2800 C CA . GLN B 1 79 ? 22.533 33.435 25.945 1.00 26.70 45 GLN B CA 1
ATOM 2801 C C . GLN B 1 79 ? 22.411 34.850 25.394 1.00 26.42 45 GLN B C 1
ATOM 2802 O O . GLN B 1 79 ? 23.415 35.506 25.157 1.00 26.79 45 GLN B O 1
ATOM 2808 N N . ALA B 1 80 ? 21.168 35.291 25.179 1.00 25.98 46 ALA B N 1
ATOM 2809 C CA . ALA B 1 80 ? 20.837 36.644 24.700 1.00 25.59 46 ALA B CA 1
ATOM 2810 C C . ALA B 1 80 ? 20.827 37.659 25.850 1.00 25.21 46 ALA B C 1
ATOM 2811 O O . ALA B 1 80 ? 20.807 38.855 25.639 1.00 25.59 46 ALA B O 1
ATOM 2813 N N . GLY B 1 81 ? 20.866 37.170 27.072 1.00 24.89 47 GLY B N 1
ATOM 2814 C CA . GLY B 1 81 ? 21.031 38.084 28.198 1.00 24.40 47 GLY B CA 1
ATOM 2815 C C . GLY B 1 81 ? 19.759 38.299 28.976 1.00 22.96 47 GLY B C 1
ATOM 2816 O O . GLY B 1 81 ? 19.757 39.109 29.851 1.00 22.38 47 GLY B O 1
ATOM 2817 N N . ASP B 1 82 ? 18.685 37.560 28.698 1.00 22.84 48 ASP B N 1
ATOM 2818 C CA . ASP B 1 82 ? 17.419 37.840 29.407 1.00 24.20 48 ASP B CA 1
ATOM 2819 C C . ASP B 1 82 ? 17.412 37.046 30.694 1.00 23.68 48 ASP B C 1
ATOM 2820 O O . ASP B 1 82 ? 18.136 36.074 30.782 1.00 22.57 48 ASP B O 1
ATOM 2825 N N . PHE B 1 83 ? 16.639 37.492 31.682 1.00 24.54 49 PHE B N 1
ATOM 2826 C CA . PHE B 1 83 ? 16.582 36.831 32.974 1.00 24.82 49 PHE B CA 1
ATOM 2827 C C . PHE B 1 83 ? 15.282 36.021 33.056 1.00 25.41 49 PHE B C 1
ATOM 2828 O O . PHE B 1 83 ? 14.173 36.589 32.941 1.00 25.30 49 PHE B O 1
ATOM 2836 N N . ILE B 1 84 ? 15.399 34.720 33.300 1.00 24.89 50 ILE B N 1
ATOM 2837 C CA . ILE B 1 84 ? 14.222 33.861 33.411 1.00 25.41 50 ILE B CA 1
ATOM 2838 C C . ILE B 1 84 ? 13.989 33.332 34.829 1.00 26.49 50 ILE B C 1
ATOM 2839 O O . ILE B 1 84 ? 14.789 32.555 35.351 1.00 27.79 50 ILE B O 1
ATOM 2844 N N . LYS B 1 85 ? 12.884 33.753 35.440 1.00 26.09 51 LYS B N 1
ATOM 2845 C CA . LYS B 1 85 ? 12.476 33.249 36.739 1.00 27.58 51 LYS B CA 1
ATOM 2846 C C . LYS B 1 85 ? 12.051 31.794 36.600 1.00 28.53 51 LYS B C 1
ATOM 2847 O O . LYS B 1 85 ? 11.027 31.473 35.997 1.00 30.11 51 LYS B O 1
ATOM 2853 N N . THR B 1 86 ? 12.872 30.927 37.171 1.00 29.97 52 THR B N 1
ATOM 2854 C CA . THR B 1 86 ? 12.735 29.475 37.094 1.00 29.51 52 THR B CA 1
ATOM 2855 C C . THR B 1 86 ? 12.799 28.965 38.529 1.00 30.00 52 THR B C 1
ATOM 2856 O O . THR B 1 86 ? 12.660 29.744 39.474 1.00 29.53 52 THR B O 1
ATOM 2860 N N . GLN B 1 87 ? 12.873 27.663 38.774 1.00 31.53 53 GLN B N 1
ATOM 2861 C CA . GLN B 1 87 ? 12.551 27.109 40.120 1.00 33.10 53 GLN B CA 1
ATOM 2862 C C . GLN B 1 87 ? 13.004 27.798 41.454 1.00 34.84 53 GLN B C 1
ATOM 2863 O O . GLN B 1 87 ? 14.169 28.169 41.602 1.00 34.00 53 GLN B O 1
ATOM 2869 N N . GLU B 1 88 ? 12.102 27.811 42.433 1.00 35.65 54 GLU B N 1
ATOM 2870 C CA . GLU B 1 88 ? 12.444 28.116 43.819 1.00 36.36 54 GLU B CA 1
ATOM 2871 C C . GLU B 1 88 ? 12.307 26.854 44.688 1.00 37.78 54 GLU B C 1
ATOM 2872 O O . GLU B 1 88 ? 11.218 26.292 44.807 1.00 37.68 54 GLU B O 1
ATOM 2878 N N . PHE B 1 89 ? 13.414 26.415 45.286 1.00 39.71 55 PHE B N 1
ATOM 2879 C CA . PHE B 1 89 ? 13.450 25.203 46.094 1.00 40.79 55 PHE B CA 1
ATOM 2880 C C . PHE B 1 89 ? 13.511 25.543 47.562 1.00 42.14 55 PHE B C 1
ATOM 2881 O O . PHE B 1 89 ? 14.357 26.354 47.977 1.00 43.91 55 PHE B O 1
ATOM 2889 N N . ASP B 1 90 ? 12.619 24.940 48.359 1.00 43.17 56 ASP B N 1
ATOM 2890 C CA . ASP B 1 90 ? 12.700 24.991 49.836 1.00 43.66 56 ASP B CA 1
ATOM 2891 C C . ASP B 1 90 ? 13.205 23.683 50.407 1.00 43.80 56 ASP B C 1
ATOM 2892 O O . ASP B 1 90 ? 13.394 23.568 51.612 1.00 43.87 56 ASP B O 1
ATOM 2897 N N . SER B 1 91 ? 13.454 22.706 49.541 1.00 43.77 57 SER B N 1
ATOM 2898 C CA . SER B 1 91 ? 14.022 21.457 50.004 1.00 45.14 57 SER B CA 1
ATOM 2899 C C . SER B 1 91 ? 14.806 20.792 48.889 1.00 45.54 57 SER B C 1
ATOM 2900 O O . SER B 1 91 ? 14.684 21.157 47.724 1.00 45.65 57 SER B O 1
ATOM 2903 N N . GLN B 1 92 ? 15.627 19.813 49.228 1.00 46.86 58 GLN B N 1
ATOM 2904 C CA . GLN B 1 92 ? 16.470 19.234 48.199 1.00 48.91 58 GLN B CA 1
ATOM 2905 C C . GLN B 1 92 ? 15.685 18.726 46.943 1.00 49.34 58 GLN B C 1
ATOM 2906 O O . GLN B 1 92 ? 14.611 18.121 47.065 1.00 50.70 58 GLN B O 1
ATOM 2912 N N . PRO B 1 93 ? 16.239 18.984 45.763 1.00 48.89 59 PRO B N 1
ATOM 2913 C CA . PRO B 1 93 ? 15.607 18.567 44.507 1.00 47.73 59 PRO B CA 1
ATOM 2914 C C . PRO B 1 93 ? 16.060 17.175 44.079 1.00 46.17 59 PRO B C 1
ATOM 2915 O O . PRO B 1 93 ? 17.060 16.669 44.589 1.00 48.01 59 PRO B O 1
ATOM 2919 N N . SER B 1 94 ? 15.328 16.569 43.151 1.00 42.00 60 SER B N 1
ATOM 2920 C CA . SER B 1 94 ? 15.661 15.237 42.661 1.00 39.92 60 SER B CA 1
ATOM 2921 C C . SER B 1 94 ? 16.585 15.310 41.450 1.00 40.24 60 SER B C 1
ATOM 2922 O O . SER B 1 94 ? 16.439 14.543 40.499 1.00 40.40 60 SER B O 1
ATOM 2925 N N . ASP B 1 97 ? 14.586 16.933 38.759 1.00 49.76 63 ASP B N 1
ATOM 2926 C CA . ASP B 1 97 ? 14.475 18.353 39.083 1.00 49.45 63 ASP B CA 1
ATOM 2927 C C . ASP B 1 97 ? 15.624 19.039 38.336 1.00 48.63 63 ASP B C 1
ATOM 2928 O O . ASP B 1 97 ? 16.723 19.151 38.877 1.00 50.28 63 ASP B O 1
ATOM 2933 N N . LYS B 1 98 ? 15.392 19.449 37.084 1.00 46.19 64 LYS B N 1
ATOM 2934 C CA . LYS B 1 98 ? 16.421 20.058 36.220 1.00 44.29 64 LYS B CA 1
ATOM 2935 C C . LYS B 1 98 ? 16.310 21.599 36.085 1.00 42.61 64 LYS B C 1
ATOM 2936 O O . LYS B 1 98 ? 15.205 22.162 36.199 1.00 42.36 64 LYS B O 1
ATOM 2942 N N . LEU B 1 99 ? 17.450 22.273 35.895 1.00 40.40 65 LEU B N 1
ATOM 2943 C CA . LEU B 1 99 ? 17.449 23.758 35.694 1.00 38.59 65 LEU B CA 1
ATOM 2944 C C . LEU B 1 99 ? 17.268 24.098 34.199 1.00 36.42 65 LEU B C 1
ATOM 2945 O O . LEU B 1 99 ? 17.504 23.239 33.348 1.00 37.23 65 LEU B O 1
ATOM 2950 N N . MET B 1 100 ? 16.901 25.332 33.881 1.00 34.07 66 MET B N 1
ATOM 2951 C CA . MET B 1 100 ? 16.627 25.746 32.479 1.00 31.79 66 MET B CA 1
ATOM 2952 C C . MET B 1 100 ? 17.860 25.778 31.602 1.00 31.02 66 MET B C 1
ATOM 2953 O O . MET B 1 100 ? 18.978 25.921 32.061 1.00 31.48 66 MET B O 1
ATOM 2958 N N . THR B 1 101 ? 17.640 25.630 30.322 1.00 30.85 67 THR B N 1
ATOM 2959 C CA . THR B 1 101 ? 18.691 25.641 29.326 1.00 31.92 67 THR B CA 1
ATOM 2960 C C . THR B 1 101 ? 18.219 26.566 28.171 1.00 30.87 67 THR B C 1
ATOM 2961 O O . THR B 1 101 ? 17.076 27.004 28.155 1.00 28.88 67 THR B O 1
ATOM 2965 N N . ASN B 1 102 ? 19.102 26.913 27.251 1.00 31.39 68 ASN B N 1
ATOM 2966 C CA . ASN B 1 102 ? 18.694 27.739 26.104 1.00 33.58 68 ASN B CA 1
ATOM 2967 C C . ASN B 1 102 ? 17.701 27.096 25.080 1.00 35.71 68 ASN B C 1
ATOM 2968 O O . ASN B 1 102 ? 17.060 27.819 24.294 1.00 36.22 68 ASN B O 1
ATOM 2973 N N . ASP B 1 103 ? 17.583 25.760 25.127 1.00 37.10 69 ASP B N 1
ATOM 2974 C CA . ASP B 1 103 ? 16.586 24.946 24.389 1.00 38.39 69 ASP B CA 1
ATOM 2975 C C . ASP B 1 103 ? 15.212 24.910 25.084 1.00 37.89 69 ASP B C 1
ATOM 2976 O O . ASP B 1 103 ? 14.198 24.591 24.459 1.00 38.73 69 ASP B O 1
ATOM 2981 N N . THR B 1 104 ? 15.202 25.172 26.387 1.00 36.66 70 THR B N 1
ATOM 2982 C CA . THR B 1 104 ? 14.023 25.054 27.220 1.00 35.74 70 THR B CA 1
ATOM 2983 C C . THR B 1 104 ? 13.489 26.346 27.842 1.00 35.20 70 THR B C 1
ATOM 2984 O O . THR B 1 104 ? 12.769 26.310 28.818 1.00 37.47 70 THR B O 1
ATOM 2988 N N . ILE B 1 105 ? 13.787 27.496 27.269 1.00 34.86 71 ILE B N 1
ATOM 2989 C CA . ILE B 1 105 ? 13.256 28.757 27.810 1.00 33.70 71 ILE B CA 1
ATOM 2990 C C . ILE B 1 105 ? 11.696 28.759 27.856 1.00 34.05 71 ILE B C 1
ATOM 2991 O O . ILE B 1 105 ? 11.062 28.204 26.972 1.00 33.10 71 ILE B O 1
ATOM 2996 N N . ILE B 1 106 ? 11.128 29.311 28.940 1.00 33.10 72 ILE B N 1
ATOM 2997 C CA . ILE B 1 106 ? 9.699 29.545 29.071 1.00 32.65 72 ILE B CA 1
ATOM 2998 C C . ILE B 1 106 ? 9.465 31.069 29.087 1.00 32.54 72 ILE B C 1
ATOM 2999 O O . ILE B 1 106 ? 9.738 31.730 30.089 1.00 31.21 72 ILE B O 1
ATOM 3004 N N . ALA B 1 107 ? 8.954 31.591 27.969 1.00 31.79 73 ALA B N 1
ATOM 3005 C CA . ALA B 1 107 ? 8.929 33.022 27.727 1.00 33.21 73 ALA B CA 1
ATOM 3006 C C . ALA B 1 107 ? 8.134 33.765 28.783 1.00 33.22 73 ALA B C 1
ATOM 3007 O O . ALA B 1 107 ? 8.522 34.832 29.195 1.00 34.93 73 ALA B O 1
ATOM 3009 N N . SER B 1 108 ? 7.054 33.179 29.275 1.00 33.62 74 SER B N 1
ATOM 3010 C CA . SER B 1 108 ? 6.196 33.866 30.220 1.00 34.10 74 SER B CA 1
ATOM 3011 C C . SER B 1 108 ? 6.869 34.029 31.567 1.00 33.60 74 SER B C 1
ATOM 3012 O O . SER B 1 108 ? 6.426 34.837 32.379 1.00 33.21 74 SER B O 1
ATOM 3015 N N . GLN B 1 109 ? 7.912 33.217 31.802 1.00 33.99 75 GLN B N 1
ATOM 3016 C CA . GLN B 1 109 ? 8.676 33.230 33.070 1.00 33.88 75 GLN B CA 1
ATOM 3017 C C . GLN B 1 109 ? 9.810 34.284 33.091 1.00 33.09 75 GLN B C 1
ATOM 3018 O O . GLN B 1 109 ? 10.541 34.392 34.083 1.00 32.71 75 GLN B O 1
ATOM 3024 N N . LYS B 1 110 ? 9.939 35.037 31.989 1.00 31.98 76 LYS B N 1
ATOM 3025 C CA . LYS B 1 110 ? 10.820 36.192 31.889 1.00 31.61 76 LYS B CA 1
ATOM 3026 C C . LYS B 1 110 ? 10.474 37.301 32.868 1.00 31.14 76 LYS B C 1
ATOM 3027 O O . LYS B 1 110 ? 9.324 37.707 32.997 1.00 30.58 76 LYS B O 1
ATOM 3033 N N . ILE B 1 111 ? 11.506 37.844 33.520 1.00 31.31 77 ILE B N 1
ATOM 3034 C CA . ILE B 1 111 ? 11.359 38.951 34.440 1.00 28.84 77 ILE B CA 1
ATOM 3035 C C . ILE B 1 111 ? 12.214 40.167 34.010 1.00 28.50 77 ILE B C 1
ATOM 3036 O O . ILE B 1 111 ? 13.134 40.076 33.168 1.00 28.46 77 ILE B O 1
ATOM 3041 N N . LYS B 1 112 ? 11.915 41.298 34.615 1.00 28.32 78 LYS B N 1
ATOM 3042 C CA . LYS B 1 112 ? 12.831 42.436 34.624 1.00 29.09 78 LYS B CA 1
ATOM 3043 C C . LYS B 1 112 ? 14.058 42.054 35.477 1.00 28.11 78 LYS B C 1
ATOM 3044 O O . LYS B 1 112 ? 13.906 41.529 36.610 1.00 27.05 78 LYS B O 1
ATOM 3050 N N . PRO B 1 113 ? 15.270 42.207 34.890 1.00 27.39 79 PRO B N 1
ATOM 3051 C CA . PRO B 1 113 ? 16.469 41.793 35.591 1.00 26.53 79 PRO B CA 1
ATOM 3052 C C . PRO B 1 113 ? 16.582 42.325 37.059 1.00 26.95 79 PRO B C 1
ATOM 3053 O O . PRO B 1 113 ? 17.067 41.591 37.923 1.00 26.24 79 PRO B O 1
ATOM 3057 N N . SER B 1 114 ? 16.081 43.533 37.381 1.00 27.02 80 SER B N 1
ATOM 3058 C CA . SER B 1 114 ? 16.274 43.998 38.780 1.00 27.19 80 SER B CA 1
ATOM 3059 C C . SER B 1 114 ? 15.306 43.334 39.741 1.00 27.22 80 SER B C 1
ATOM 3060 O O . SER B 1 114 ? 15.436 43.496 40.953 1.00 27.14 80 SER B O 1
ATOM 3063 N N . ASP B 1 115 ? 14.313 42.639 39.184 1.00 27.21 81 ASP B N 1
ATOM 3064 C CA . ASP B 1 115 ? 13.303 41.931 39.986 1.00 28.20 81 ASP B CA 1
ATOM 3065 C C . ASP B 1 115 ? 13.866 40.680 40.578 1.00 27.57 81 ASP B C 1
ATOM 3066 O O . ASP B 1 115 ? 13.126 39.962 41.225 1.00 28.72 81 ASP B O 1
ATOM 3071 N N . ILE B 1 116 ? 15.164 40.390 40.364 1.00 26.80 82 ILE B N 1
ATOM 3072 C CA . ILE B 1 116 ? 15.831 39.370 41.198 1.00 25.36 82 ILE B CA 1
ATOM 3073 C C . ILE B 1 116 ? 15.980 39.881 42.655 1.00 25.39 82 ILE B C 1
ATOM 3074 O O . ILE B 1 116 ? 16.190 39.141 43.587 1.00 24.12 82 ILE B O 1
ATOM 3079 N N . TYR B 1 117 ? 15.809 41.175 42.836 1.00 26.54 83 TYR B N 1
ATOM 3080 C CA . TYR B 1 117 ? 16.115 41.807 44.094 1.00 27.34 83 TYR B CA 1
ATOM 3081 C C . TYR B 1 117 ? 15.129 41.416 45.196 1.00 28.54 83 TYR B C 1
ATOM 3082 O O . TYR B 1 117 ? 13.923 41.478 44.993 1.00 28.92 83 TYR B O 1
ATOM 3091 N N . GLU B 1 118 ? 15.666 41.178 46.363 1.00 30.36 84 GLU B N 1
ATOM 3092 C CA . GLU B 1 118 ? 14.938 40.857 47.549 1.00 32.46 84 GLU B CA 1
ATOM 3093 C C . GLU B 1 118 ? 15.821 41.220 48.688 1.00 33.27 84 GLU B C 1
ATOM 3094 O O . GLU B 1 118 ? 16.900 40.748 48.776 1.00 34.30 84 GLU B O 1
ATOM 3100 N N . GLU B 1 119 ? 15.355 42.076 49.555 1.00 34.90 85 GLU B N 1
ATOM 3101 C CA . GLU B 1 119 ? 16.052 42.393 50.765 1.00 36.88 85 GLU B CA 1
ATOM 3102 C C . GLU B 1 119 ? 16.638 41.187 51.484 1.00 36.10 85 GLU B C 1
ATOM 3103 O O . GLU B 1 119 ? 15.993 40.200 51.741 1.00 35.86 85 GLU B O 1
ATOM 3109 N N . GLU B 1 120 ? 17.903 41.315 51.787 1.00 35.61 86 GLU B N 1
ATOM 3110 C CA . GLU B 1 120 ? 18.636 40.356 52.579 1.00 35.68 86 GLU B CA 1
ATOM 3111 C C . GLU B 1 120 ? 18.973 39.037 51.903 1.00 34.59 86 GLU B C 1
ATOM 3112 O O . GLU B 1 120 ? 19.537 38.180 52.512 1.00 36.73 86 GLU B O 1
ATOM 3118 N N . ALA B 1 121 ? 18.681 38.912 50.631 1.00 32.42 87 ALA B N 1
ATOM 3119 C CA . ALA B 1 121 ? 18.975 37.694 49.879 1.00 30.61 87 ALA B CA 1
ATOM 3120 C C . ALA B 1 121 ? 20.429 37.839 49.419 1.00 29.91 87 ALA B C 1
ATOM 3121 O O . ALA B 1 121 ? 20.916 38.923 49.135 1.00 29.85 87 ALA B O 1
ATOM 3123 N N . VAL B 1 122 ? 21.104 36.718 49.324 1.00 28.94 88 VAL B N 1
ATOM 3124 C CA . VAL B 1 122 ? 22.489 36.693 48.945 1.00 28.31 88 VAL B CA 1
ATOM 3125 C C . VAL B 1 122 ? 22.580 36.014 47.564 1.00 27.54 88 VAL B C 1
ATOM 3126 O O . VAL B 1 122 ? 22.027 34.945 47.353 1.00 27.67 88 VAL B O 1
ATOM 3130 N N . VAL B 1 123 ? 23.266 36.654 46.627 1.00 26.34 89 VAL B N 1
ATOM 3131 C CA . VAL B 1 123 ? 23.372 36.076 45.297 1.00 24.91 89 VAL B CA 1
ATOM 3132 C C . VAL B 1 123 ? 24.598 35.206 45.225 1.00 25.06 89 VAL B C 1
ATOM 3133 O O . VAL B 1 123 ? 25.668 35.612 45.621 1.00 23.62 89 VAL B O 1
ATOM 3137 N N . PHE B 1 124 ? 24.389 33.990 44.719 1.00 25.36 90 PHE B N 1
ATOM 3138 C CA . PHE B 1 124 ? 25.426 33.132 44.296 1.00 25.61 90 PHE B CA 1
ATOM 3139 C C . PHE B 1 124 ? 25.410 33.131 42.746 1.00 26.54 90 PHE B C 1
ATOM 3140 O O . PHE B 1 124 ? 24.633 32.406 42.126 1.00 27.77 90 PHE B O 1
ATOM 3148 N N . PRO B 1 125 ? 26.313 33.924 42.109 1.00 27.08 91 PRO B N 1
ATOM 3149 C CA . PRO B 1 125 ? 26.297 33.885 40.633 1.00 26.42 91 PRO B CA 1
ATOM 3150 C C . PRO B 1 125 ? 27.171 32.777 40.120 1.00 27.83 91 PRO B C 1
ATOM 3151 O O . PRO B 1 125 ? 28.348 32.964 40.080 1.00 28.57 91 PRO B O 1
ATOM 3155 N N . VAL B 1 126 ? 26.592 31.666 39.677 1.00 29.37 92 VAL B N 1
ATOM 3156 C CA . VAL B 1 126 ? 27.316 30.531 39.149 1.00 31.78 92 VAL B CA 1
ATOM 3157 C C . VAL B 1 126 ? 27.473 30.735 37.639 1.00 33.27 92 VAL B C 1
ATOM 3158 O O . VAL B 1 126 ? 26.872 30.025 36.794 1.00 33.81 92 VAL B O 1
ATOM 3162 N N . LEU B 1 127 ? 28.282 31.735 37.311 1.00 34.60 93 LEU B N 1
ATOM 3163 C CA . LEU B 1 127 ? 28.515 32.130 35.931 1.00 36.51 93 LEU B CA 1
ATOM 3164 C C . LEU B 1 127 ? 30.024 32.124 35.763 1.00 37.92 93 LEU B C 1
ATOM 3165 O O . LEU B 1 127 ? 30.757 32.606 36.660 1.00 38.13 93 LEU B O 1
ATOM 3170 N N . HIS B 1 128 ? 30.453 31.536 34.636 1.00 39.41 94 HIS B N 1
ATOM 3171 C CA . HIS B 1 128 ? 31.853 31.287 34.299 1.00 40.69 94 HIS B CA 1
ATOM 3172 C C . HIS B 1 128 ? 32.277 32.060 32.998 1.00 42.80 94 HIS B C 1
ATOM 3173 O O . HIS B 1 128 ? 31.452 32.342 32.105 1.00 42.64 94 HIS B O 1
ATOM 3180 N N . GLY B 1 129 ? 33.516 32.474 32.901 1.00 44.49 95 GLY B N 1
ATOM 3181 C CA . GLY B 1 129 ? 33.922 33.296 31.772 0.50 46.53 95 GLY B CA 1
ATOM 3182 C C . GLY B 1 129 ? 33.312 34.698 31.709 1.00 48.39 95 GLY B C 1
ATOM 3183 O O . GLY B 1 129 ? 32.780 35.192 32.679 1.00 47.61 95 GLY B O 1
ATOM 3184 N N . PRO B 1 130 ? 33.349 35.312 30.536 1.00 49.66 96 PRO B N 1
ATOM 3185 C CA . PRO B 1 130 ? 32.869 36.678 30.317 1.00 50.71 96 PRO B CA 1
ATOM 3186 C C . PRO B 1 130 ? 31.434 36.926 30.722 1.00 51.27 96 PRO B C 1
ATOM 3187 O O . PRO B 1 130 ? 30.636 36.094 30.512 1.00 52.55 96 PRO B O 1
ATOM 3191 N N . MET B 1 131 ? 31.160 38.068 31.343 1.00 51.80 97 MET B N 1
ATOM 3192 C CA . MET B 1 131 ? 29.831 38.345 31.870 0.50 52.56 97 MET B CA 1
ATOM 3193 C C . MET B 1 131 ? 29.533 37.423 33.051 1.00 51.79 97 MET B C 1
ATOM 3194 O O . MET B 1 131 ? 28.442 37.462 33.621 1.00 53.55 97 MET B O 1
ATOM 3199 N N . GLY B 1 132 ? 30.536 36.678 33.490 1.00 50.08 98 GLY B N 1
ATOM 3200 C CA . GLY B 1 132 ? 30.385 35.761 34.604 1.00 47.49 98 GLY B CA 1
ATOM 3201 C C . GLY B 1 132 ? 31.559 35.920 35.550 1.00 46.07 98 GLY B C 1
ATOM 3202 O O . GLY B 1 132 ? 31.432 35.697 36.754 1.00 46.80 98 GLY B O 1
ATOM 3203 N N . GLU B 1 133 ? 32.706 36.307 35.003 1.00 44.03 99 GLU B N 1
ATOM 3204 C CA . GLU B 1 133 ? 33.923 36.494 35.810 1.00 41.91 99 GLU B CA 1
ATOM 3205 C C . GLU B 1 133 ? 34.671 37.824 35.490 1.00 39.71 99 GLU B C 1
ATOM 3206 O O . GLU B 1 133 ? 35.822 38.037 35.906 1.00 41.28 99 GLU B O 1
ATOM 3212 N N . ASP B 1 134 ? 34.021 38.733 34.792 1.00 35.26 100 ASP B N 1
ATOM 3213 C CA . ASP B 1 134 ? 34.725 39.827 34.189 1.00 30.87 100 ASP B CA 1
ATOM 3214 C C . ASP B 1 134 ? 34.342 41.164 34.903 1.00 28.51 100 ASP B C 1
ATOM 3215 O O . ASP B 1 134 ? 34.684 42.280 34.448 1.00 27.99 100 ASP B O 1
ATOM 3220 N N . GLY B 1 135 ? 33.636 41.004 36.023 1.00 25.01 101 GLY B N 1
ATOM 3221 C CA . GLY B 1 135 ? 33.135 42.072 36.878 1.00 22.43 101 GLY B CA 1
ATOM 3222 C C . GLY B 1 135 ? 31.824 42.719 36.423 1.00 22.26 101 GLY B C 1
ATOM 3223 O O . GLY B 1 135 ? 31.386 43.630 37.074 1.00 20.84 101 GLY B O 1
ATOM 3224 N N . SER B 1 136 ? 31.194 42.254 35.321 1.00 21.90 102 SER B N 1
ATOM 3225 C CA . SER B 1 136 ? 29.942 42.874 34.861 1.00 22.27 102 SER B CA 1
ATOM 3226 C C . SER B 1 136 ? 28.772 42.451 35.745 1.00 20.62 102 SER B C 1
ATOM 3227 O O . SER B 1 136 ? 28.008 43.286 36.220 1.00 19.11 102 SER B O 1
ATOM 3230 N N . ILE B 1 137 ? 28.701 41.157 36.036 1.00 20.04 103 ILE B N 1
ATOM 3231 C CA . ILE B 1 137 ? 27.719 40.636 36.979 1.00 21.98 103 ILE B CA 1
ATOM 3232 C C . ILE B 1 137 ? 27.869 41.251 38.374 1.00 21.89 103 ILE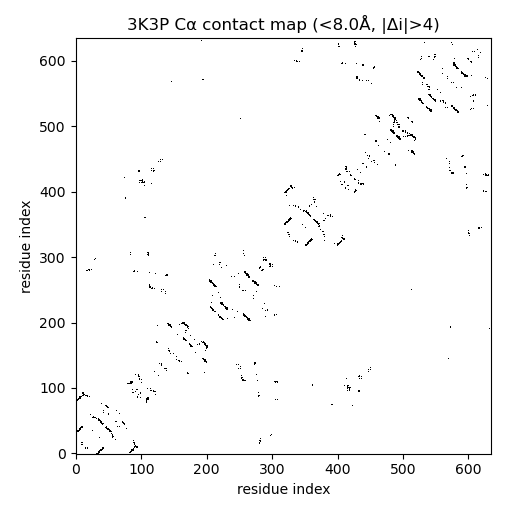 B C 1
ATOM 3233 O O . ILE B 1 137 ? 26.872 41.576 39.019 1.00 25.07 103 ILE B O 1
ATOM 3238 N N . GLN B 1 138 ? 29.107 41.407 38.842 1.00 21.24 104 GLN B N 1
ATOM 3239 C CA . GLN B 1 138 ? 29.341 41.938 40.164 1.00 20.34 104 GLN B CA 1
ATOM 3240 C C . GLN B 1 138 ? 28.886 43.378 40.187 1.00 20.81 104 GLN B C 1
ATOM 3241 O O . GLN B 1 138 ? 28.368 43.879 41.199 1.00 22.26 104 GLN B O 1
ATOM 3247 N N . GLY B 1 139 ? 29.101 44.086 39.086 1.00 20.13 105 GLY B N 1
ATOM 3248 C CA . GLY B 1 139 ? 28.754 45.515 39.040 1.00 19.76 105 GLY B CA 1
ATOM 3249 C C . GLY B 1 139 ? 27.254 45.686 39.050 1.00 18.68 105 GLY B C 1
ATOM 3250 O O . GLY B 1 139 ? 26.731 46.633 39.602 1.00 19.32 105 GLY B O 1
ATOM 3251 N N . PHE B 1 140 ? 26.558 44.761 38.403 1.00 18.46 106 PHE B N 1
ATOM 3252 C CA . PHE B 1 140 ? 25.131 44.846 38.238 1.00 16.08 106 PHE B CA 1
ATOM 3253 C C . PHE B 1 140 ? 24.522 44.607 39.613 1.00 16.98 106 PHE B C 1
ATOM 3254 O O . PHE B 1 140 ? 23.590 45.300 40.018 1.00 16.13 106 PHE B O 1
ATOM 3262 N N . LEU B 1 141 ? 25.041 43.619 40.335 1.00 18.07 107 LEU B N 1
ATOM 3263 C CA . LEU B 1 141 ? 24.534 43.296 41.685 1.00 19.26 107 LEU B CA 1
ATOM 3264 C C . LEU B 1 141 ? 24.856 44.385 42.734 1.00 20.12 107 LEU B C 1
ATOM 3265 O O . LEU B 1 141 ? 24.079 44.624 43.654 1.00 20.18 107 LEU B O 1
ATOM 3270 N N . GLU B 1 142 ? 26.029 45.021 42.600 1.00 19.82 108 GLU B N 1
ATOM 3271 C CA . GLU B 1 142 ? 26.373 46.143 43.426 1.00 19.92 108 GLU B CA 1
ATOM 3272 C C . GLU B 1 142 ? 25.409 47.295 43.226 1.00 19.33 108 GLU B C 1
ATOM 3273 O O . GLU B 1 142 ? 24.923 47.862 44.182 1.00 19.23 108 GLU B O 1
ATOM 3279 N N . VAL B 1 143 ? 25.083 47.581 41.977 1.00 20.45 109 VAL B N 1
ATOM 3280 C CA . VAL B 1 143 ? 24.094 48.629 41.646 1.00 20.40 109 VAL B CA 1
ATOM 3281 C C . VAL B 1 143 ? 22.689 48.325 42.209 1.00 22.54 109 VAL B C 1
ATOM 3282 O O . VAL B 1 143 ? 22.021 49.256 42.680 1.00 21.53 109 VAL B O 1
ATOM 3286 N N . LEU B 1 144 ? 22.303 47.029 42.181 1.00 23.47 110 LEU B N 1
ATOM 3287 C CA . LEU B 1 144 ? 21.077 46.479 42.785 1.00 25.06 110 LEU B CA 1
ATOM 3288 C C . LEU B 1 144 ? 21.187 46.348 44.288 1.00 27.15 110 LEU B C 1
ATOM 3289 O O . LEU B 1 144 ? 20.218 45.989 44.960 1.00 28.48 110 LEU B O 1
ATOM 3294 N N . LYS B 1 145 ? 22.389 46.577 44.830 1.00 28.35 111 LYS B N 1
ATOM 3295 C CA . LYS B 1 145 ? 22.611 46.571 46.260 1.00 28.06 111 LYS B CA 1
ATOM 3296 C C . LYS B 1 145 ? 22.392 45.188 46.842 1.00 27.50 111 LYS B C 1
ATOM 3297 O O . LYS B 1 145 ? 21.659 45.007 47.798 1.00 26.66 111 LYS B O 1
ATOM 3303 N N . MET B 1 146 ? 23.022 44.175 46.283 1.00 26.80 112 MET B N 1
ATOM 3304 C CA . MET B 1 146 ? 22.783 42.856 46.876 1.00 25.71 112 MET B CA 1
ATOM 3305 C C . MET B 1 146 ? 24.115 42.251 47.229 1.00 25.61 112 MET B C 1
ATOM 3306 O O . MET B 1 146 ? 25.075 42.425 46.439 1.00 25.99 112 MET B O 1
ATOM 3311 N N . PRO B 1 147 ? 24.189 41.541 48.394 1.00 24.69 113 PRO B N 1
ATOM 3312 C CA . PRO B 1 147 ? 25.396 40.732 48.709 1.00 23.06 113 PRO B CA 1
ATOM 3313 C C . PRO B 1 147 ? 25.575 39.653 47.662 1.00 21.99 113 PRO B C 1
ATOM 3314 O O . PRO B 1 147 ? 24.609 39.066 47.194 1.00 22.90 113 PRO B O 1
ATOM 3318 N N . TYR B 1 148 ? 26.805 39.339 47.299 1.00 21.41 114 TYR B N 1
ATOM 3319 C CA . TYR B 1 148 ? 26.977 38.287 46.295 1.00 20.01 114 TYR B CA 1
ATOM 3320 C C . TYR B 1 148 ? 28.230 37.570 46.688 1.00 20.54 114 TYR B C 1
ATOM 3321 O O . TYR B 1 148 ? 29.120 38.149 47.284 1.00 22.14 114 TYR B O 1
ATOM 3330 N N . VAL B 1 149 ? 28.246 36.291 46.404 1.00 20.38 115 VAL B N 1
ATOM 3331 C CA . VAL B 1 149 ? 29.381 35.413 46.583 1.00 19.56 115 VAL B CA 1
ATOM 3332 C C . VAL B 1 149 ? 30.472 35.760 45.528 1.00 20.63 115 VAL B C 1
ATOM 3333 O O . VAL B 1 149 ? 30.196 35.841 44.327 1.00 21.60 115 VAL B O 1
ATOM 3337 N N . GLY B 1 150 ? 31.701 35.908 45.971 1.00 19.41 116 GLY B N 1
ATOM 3338 C CA . GLY B 1 150 ? 32.810 35.847 45.049 1.00 20.99 116 GLY B CA 1
ATOM 3339 C C . GLY B 1 150 ? 33.614 37.105 45.071 1.00 20.74 116 GLY B C 1
ATOM 3340 O O . GLY B 1 150 ? 33.451 37.918 45.949 1.00 20.32 116 GLY B O 1
ATOM 3341 N N . THR B 1 151 ? 34.461 37.288 44.089 1.00 21.76 117 THR B N 1
ATOM 3342 C CA . THR B 1 151 ? 35.357 38.434 44.178 1.00 23.83 117 THR B CA 1
ATOM 3343 C C . THR B 1 151 ? 34.654 39.713 43.706 1.00 23.35 117 THR B C 1
ATOM 3344 O O . THR B 1 151 ? 33.676 39.623 42.972 1.00 23.94 117 THR B O 1
ATOM 3348 N N . ASN B 1 152 ? 35.197 40.873 44.093 1.00 22.52 118 ASN B N 1
ATOM 3349 C CA . ASN B 1 152 ? 34.626 42.141 43.722 1.00 23.23 118 ASN B CA 1
ATOM 3350 C C . ASN B 1 152 ? 34.892 42.553 42.265 1.00 21.69 118 ASN B C 1
ATOM 3351 O O . ASN B 1 152 ? 35.370 41.758 41.459 1.00 22.95 118 ASN B O 1
ATOM 3356 N N . ILE B 1 153 ? 34.559 43.781 41.904 1.00 21.60 119 ILE B N 1
ATOM 3357 C CA . ILE B 1 153 ? 34.658 44.213 40.480 1.00 20.26 119 ILE B CA 1
ATOM 3358 C C . ILE B 1 153 ? 36.072 44.301 39.964 1.00 20.10 119 ILE B C 1
ATOM 3359 O O . ILE B 1 153 ? 36.351 43.776 38.904 1.00 21.72 119 ILE B O 1
ATOM 3364 N N . LEU B 1 154 ? 36.944 44.942 40.723 1.00 19.32 120 LEU B N 1
ATOM 3365 C CA . LEU B 1 154 ? 38.376 45.047 40.380 1.00 19.70 120 LEU B CA 1
ATOM 3366 C C . LEU B 1 154 ? 39.123 43.720 40.330 1.00 20.11 120 LEU B C 1
ATOM 3367 O O . LEU B 1 154 ? 39.851 43.445 39.388 1.00 21.00 120 LEU B O 1
ATOM 3372 N N . SER B 1 155 ? 38.962 42.885 41.338 1.00 20.27 121 SER B N 1
ATOM 3373 C CA . SER B 1 155 ? 39.746 41.688 41.347 1.00 21.28 121 SER B CA 1
ATOM 3374 C C . SER B 1 155 ? 39.210 40.651 40.292 1.00 20.40 121 SER B C 1
ATOM 3375 O O . SER B 1 155 ? 39.970 39.973 39.647 1.00 19.14 121 SER B O 1
ATOM 3378 N N . SER B 1 156 ? 37.913 40.650 40.001 1.00 20.25 122 SER B N 1
ATOM 3379 C CA . SER B 1 156 ? 37.388 39.903 38.862 1.00 20.21 122 SER B CA 1
ATOM 3380 C C . SER B 1 156 ? 37.921 40.288 37.482 1.00 19.96 122 SER B C 1
ATOM 3381 O O . SER B 1 156 ? 38.275 39.420 36.671 1.00 20.70 122 SER B O 1
ATOM 3384 N N . SER B 1 157 ? 37.846 41.567 37.164 1.00 21.59 123 SER B N 1
ATOM 3385 C CA . SER B 1 157 ? 38.225 42.030 35.848 1.00 22.33 123 SER B CA 1
ATOM 3386 C C . SER B 1 157 ? 39.732 41.925 35.697 1.00 22.23 123 SER B C 1
ATOM 3387 O O . SER B 1 157 ? 40.206 41.527 34.655 1.00 22.56 123 SER B O 1
ATOM 3390 N N . VAL B 1 158 ? 40.495 42.259 36.736 1.00 21.91 124 VAL B N 1
ATOM 3391 C CA . VAL B 1 158 ? 41.933 42.070 36.652 1.00 21.99 124 VAL B CA 1
ATOM 3392 C C . VAL B 1 158 ? 42.270 40.560 36.491 1.00 22.61 124 VAL B C 1
ATOM 3393 O O . VAL B 1 158 ? 43.084 40.198 35.651 1.00 22.38 124 VAL B O 1
ATOM 3397 N N . ALA B 1 159 ? 41.618 39.689 37.260 1.00 22.68 125 ALA B N 1
ATOM 3398 C CA . ALA B 1 159 ? 41.946 38.271 37.227 1.00 24.59 125 ALA B CA 1
ATOM 3399 C C . ALA B 1 159 ? 41.566 37.669 35.909 1.00 25.05 125 ALA B C 1
ATOM 3400 O O . ALA B 1 159 ? 42.180 36.711 35.485 1.00 25.75 125 ALA B O 1
ATOM 3402 N N . MET B 1 160 ? 40.540 38.221 35.273 1.00 25.66 126 MET B N 1
ATOM 3403 C CA . MET B 1 160 ? 40.113 37.797 33.957 1.00 26.70 126 MET B CA 1
ATOM 3404 C C . MET B 1 160 ? 41.109 38.225 32.876 1.00 25.90 126 MET B C 1
ATOM 3405 O O . MET B 1 160 ? 41.132 37.610 31.836 1.00 24.88 126 MET B O 1
ATOM 3410 N N . ASP B 1 161 ? 41.860 39.322 33.112 1.00 23.97 127 ASP B N 1
ATOM 3411 C CA . ASP B 1 161 ? 42.762 39.893 32.106 1.00 23.28 127 ASP B CA 1
ATOM 3412 C C . ASP B 1 161 ? 44.132 39.458 32.508 1.00 22.98 127 ASP B C 1
ATOM 3413 O O . ASP B 1 161 ? 44.730 39.999 33.422 1.00 23.43 127 ASP B O 1
ATOM 3418 N N . LYS B 1 162 ? 44.591 38.420 31.847 1.00 22.10 128 LYS B N 1
ATOM 3419 C CA . LYS B 1 162 ? 45.897 37.864 32.062 1.00 22.44 128 LYS B CA 1
ATOM 3420 C C . LYS B 1 162 ? 47.007 38.881 31.867 1.00 20.63 128 LYS B C 1
ATOM 3421 O O . LYS B 1 162 ? 47.947 38.842 32.566 1.00 21.81 128 LYS B O 1
ATOM 3427 N N . ILE B 1 163 ? 46.921 39.803 30.925 1.00 20.61 129 ILE B N 1
ATOM 3428 C CA . ILE B 1 163 ? 48.025 40.825 30.807 1.00 19.86 129 ILE B CA 1
ATOM 3429 C C . ILE B 1 163 ? 48.177 41.649 32.089 1.00 19.19 129 ILE B C 1
ATOM 3430 O O . ILE B 1 163 ? 49.269 41.800 32.621 1.00 19.93 129 ILE B O 1
ATOM 3435 N N . THR B 1 164 ? 47.057 42.068 32.654 1.00 18.48 130 THR B N 1
ATOM 3436 C CA . THR B 1 164 ? 47.093 42.930 33.806 1.00 19.31 130 THR B CA 1
ATOM 3437 C C . THR B 1 164 ? 47.473 42.177 35.038 1.00 20.93 130 THR B C 1
ATOM 3438 O O . THR B 1 164 ? 48.254 42.674 35.870 1.00 19.84 130 THR B O 1
ATOM 3442 N N . THR B 1 165 ? 46.900 40.982 35.180 1.00 22.05 131 THR B N 1
ATOM 3443 C CA . THR B 1 165 ? 47.304 40.067 36.289 1.00 21.92 131 THR B CA 1
ATOM 3444 C C . THR B 1 165 ? 48.814 39.842 36.315 1.00 20.86 131 THR B C 1
ATOM 3445 O O . THR B 1 165 ? 49.418 39.971 37.328 1.00 20.65 131 THR B O 1
ATOM 3449 N N . ASN B 1 166 ? 49.389 39.442 35.183 1.00 22.14 132 ASN B N 1
ATOM 3450 C CA . ASN B 1 166 ? 50.827 39.180 35.064 1.00 20.86 132 ASN B CA 1
ATOM 3451 C C . ASN B 1 166 ? 51.635 40.413 35.426 1.00 21.67 132 ASN B C 1
ATOM 3452 O O . ASN B 1 166 ? 52.594 40.320 36.198 1.00 23.24 132 ASN B O 1
ATOM 3457 N N . GLN B 1 167 ? 51.246 41.594 34.921 1.00 21.55 133 GLN B N 1
ATOM 3458 C CA . GLN B 1 167 ? 51.980 42.831 35.230 1.00 20.45 133 GLN B CA 1
ATOM 3459 C C . GLN B 1 167 ? 51.921 43.170 36.685 1.00 21.47 133 GLN B C 1
ATOM 3460 O O . GLN B 1 167 ? 52.933 43.598 37.287 1.00 21.76 133 GLN B O 1
ATOM 3466 N N . VAL B 1 168 ? 50.753 42.972 37.283 1.00 21.35 134 VAL B N 1
ATOM 3467 C CA . VAL B 1 168 ? 50.547 43.245 38.724 1.00 20.72 134 VAL B CA 1
ATOM 3468 C C . VAL B 1 168 ? 51.364 42.295 39.553 1.00 21.66 134 VAL B C 1
ATOM 3469 O O . VAL B 1 168 ? 52.097 42.719 40.435 1.00 21.84 134 VAL B O 1
ATOM 3473 N N . LEU B 1 169 ? 51.320 41.021 39.206 1.00 21.58 135 LEU B N 1
ATOM 3474 C CA . LEU B 1 169 ? 52.013 40.030 39.988 1.00 22.06 135 LEU B CA 1
ATOM 3475 C C . LEU B 1 169 ? 53.526 40.079 39.858 1.00 23.33 135 LEU B C 1
ATOM 3476 O O . LEU B 1 169 ? 54.219 39.892 40.852 1.00 23.90 135 LEU B O 1
ATOM 3481 N N . GLU B 1 170 ? 54.040 40.269 38.641 1.00 23.31 136 GLU B N 1
ATOM 3482 C CA . GLU B 1 170 ? 55.492 40.515 38.422 1.00 23.73 136 GLU B CA 1
ATOM 3483 C C . GLU B 1 170 ? 56.025 41.792 39.083 1.00 24.52 136 GLU B C 1
ATOM 3484 O O . GLU B 1 170 ? 57.165 41.852 39.558 1.00 25.05 136 GLU B O 1
ATOM 3490 N N . SER B 1 171 ? 55.207 42.828 39.129 1.00 24.08 137 SER B N 1
ATOM 3491 C CA . SER B 1 171 ? 55.595 44.005 39.881 1.00 24.79 137 SER B CA 1
ATOM 3492 C C . SER B 1 171 ? 55.555 43.818 41.409 1.00 25.63 137 SER B C 1
ATOM 3493 O O . SER B 1 171 ? 56.534 44.120 42.114 1.00 26.05 137 SER B O 1
ATOM 3496 N N . ALA B 1 172 ? 54.453 43.286 41.941 1.00 25.64 138 ALA B N 1
ATOM 3497 C CA . ALA B 1 172 ? 54.300 43.216 43.391 1.00 25.60 138 ALA B CA 1
ATOM 3498 C C . ALA B 1 172 ? 54.743 41.939 44.064 1.00 25.65 138 ALA B C 1
ATOM 3499 O O . ALA B 1 172 ? 54.708 41.843 45.315 1.00 26.75 138 ALA B O 1
ATOM 3501 N N . THR B 1 173 ? 55.106 40.921 43.275 1.00 25.84 139 THR B N 1
ATOM 3502 C CA . THR B 1 173 ? 55.367 39.592 43.888 1.00 25.11 139 THR B CA 1
ATOM 3503 C C . THR B 1 173 ? 56.532 38.902 43.199 1.00 25.95 139 THR B C 1
ATOM 3504 O O . THR B 1 173 ? 57.101 39.405 42.247 1.00 25.00 139 THR B O 1
ATOM 3508 N N . THR B 1 174 ? 56.859 37.713 43.690 1.00 26.54 140 THR B N 1
ATOM 3509 C CA . THR B 1 174 ? 57.869 36.862 43.070 1.00 27.51 140 THR B CA 1
ATOM 3510 C C . THR B 1 174 ? 57.203 35.603 42.486 1.00 26.27 140 THR B C 1
ATOM 3511 O O . THR B 1 174 ? 57.860 34.610 42.290 1.00 26.70 140 THR B O 1
ATOM 3515 N N . ILE B 1 175 ? 55.906 35.644 42.222 1.00 24.99 141 ILE B N 1
ATOM 3516 C CA . ILE B 1 175 ? 55.237 34.496 41.685 1.00 24.78 141 ILE B CA 1
ATOM 3517 C C . ILE B 1 175 ? 55.586 34.417 40.198 1.00 25.37 141 ILE B C 1
ATOM 3518 O O . ILE B 1 175 ? 55.408 35.412 39.510 1.00 26.10 141 ILE B O 1
ATOM 3523 N N . PRO B 1 176 ? 56.190 33.287 39.722 1.00 24.71 142 PRO B N 1
ATOM 3524 C CA . PRO B 1 176 ? 56.552 33.229 38.270 1.00 23.47 142 PRO B CA 1
ATOM 3525 C C . PRO B 1 176 ? 55.313 33.050 37.458 1.00 23.08 142 PRO B C 1
ATOM 3526 O O . PRO B 1 176 ? 54.438 32.332 37.889 1.00 22.87 142 PRO B O 1
ATOM 3530 N N . GLN B 1 177 ? 55.251 33.740 36.313 1.00 21.75 143 GLN B N 1
ATOM 3531 C CA . GLN B 1 177 ? 54.113 33.784 35.464 1.00 22.68 143 GLN B CA 1
ATOM 3532 C C . GLN B 1 177 ? 54.472 32.957 34.250 1.00 23.66 143 GLN B C 1
ATOM 3533 O O . GLN B 1 177 ? 55.643 32.924 33.875 1.00 23.79 143 GLN B O 1
ATOM 3539 N N . VAL B 1 178 ? 53.493 32.275 33.646 1.00 23.80 144 VAL B N 1
ATOM 3540 C CA . VAL B 1 178 ? 53.775 31.587 32.360 1.00 25.29 144 VAL B CA 1
ATOM 3541 C C . VAL B 1 178 ? 54.280 32.652 31.373 1.00 24.58 144 VAL B C 1
ATOM 3542 O O . VAL B 1 178 ? 53.719 33.752 31.328 1.00 24.54 144 VAL B O 1
ATOM 3546 N N . ALA B 1 179 ? 55.385 32.322 30.676 1.00 25.45 145 ALA B N 1
ATOM 3547 C CA . ALA B 1 179 ? 56.087 33.257 29.785 1.00 25.13 145 ALA B CA 1
ATOM 3548 C C . ALA B 1 179 ? 55.075 33.774 28.779 1.00 25.30 145 ALA B C 1
ATOM 3549 O O . ALA B 1 179 ? 54.268 32.988 28.222 1.00 24.30 145 ALA B O 1
ATOM 3551 N N . TYR B 1 180 ? 55.118 35.078 28.515 1.00 24.04 146 TYR B N 1
ATOM 3552 C CA . TYR B 1 180 ? 54.109 35.682 27.655 1.00 23.54 146 TYR B CA 1
ATOM 3553 C C . TYR B 1 180 ? 54.709 36.985 27.102 1.00 23.95 146 TYR B C 1
ATOM 3554 O O . TYR B 1 180 ? 55.730 37.528 27.638 1.00 25.07 146 TYR B O 1
ATOM 3563 N N . VAL B 1 181 ? 54.075 37.455 26.029 1.00 23.16 147 VAL B N 1
ATOM 3564 C CA . VAL B 1 181 ? 54.296 38.778 25.478 1.00 23.10 147 VAL B CA 1
ATOM 3565 C C . VAL B 1 181 ? 52.901 39.466 25.322 1.00 23.19 147 VAL B C 1
ATOM 3566 O O . VAL B 1 181 ? 51.947 38.835 24.879 1.00 21.65 147 VAL B O 1
ATOM 3570 N N . ALA B 1 182 ? 52.803 40.744 25.682 1.00 22.91 148 ALA B N 1
ATOM 3571 C CA . ALA B 1 182 ? 51.591 41.534 25.493 1.00 23.75 148 ALA B CA 1
ATOM 3572 C C . ALA B 1 182 ? 51.744 42.442 24.305 1.00 23.98 148 ALA B C 1
ATOM 3573 O O . ALA B 1 182 ? 52.774 43.081 24.161 1.00 26.20 148 ALA B O 1
ATOM 3575 N N . LEU B 1 183 ? 50.711 42.540 23.481 1.00 24.13 149 LEU B N 1
ATOM 3576 C CA . LEU B 1 183 ? 50.670 43.441 22.311 1.00 23.84 149 LEU B CA 1
ATOM 3577 C C . LEU B 1 183 ? 49.474 44.406 22.441 1.00 23.98 149 LEU B C 1
ATOM 3578 O O . LEU B 1 183 ? 48.310 43.975 22.669 1.00 23.19 149 LEU B O 1
ATOM 3583 N N . ILE B 1 184 ? 49.773 45.691 22.352 1.00 24.27 150 ILE B N 1
ATOM 3584 C CA . ILE B 1 184 ? 48.821 46.775 22.301 1.00 26.92 150 ILE B CA 1
ATOM 3585 C C . ILE B 1 184 ? 48.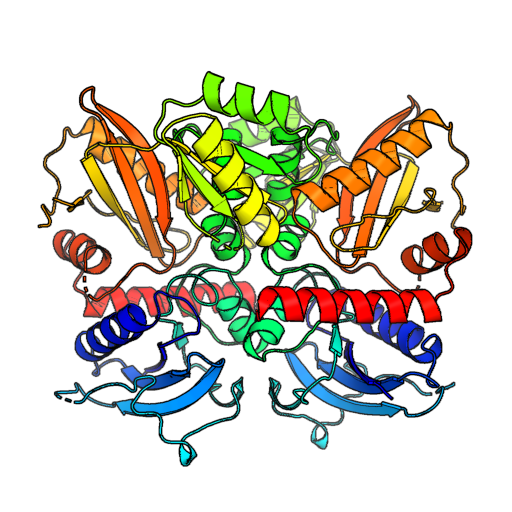816 47.219 20.837 1.00 28.59 150 ILE B C 1
ATOM 3586 O O . ILE B 1 184 ? 49.854 47.664 20.317 1.00 28.63 150 ILE B O 1
ATOM 3591 N N . GLU B 1 185 ? 47.695 47.074 20.141 1.00 29.85 151 GLU B N 1
ATOM 3592 C CA . GLU B 1 185 ? 47.579 47.775 18.846 1.00 32.20 151 GLU B CA 1
ATOM 3593 C C . GLU B 1 185 ? 48.136 49.246 18.805 1.00 33.18 151 GLU B C 1
ATOM 3594 O O . GLU B 1 185 ? 47.735 50.133 19.623 1.00 32.77 151 GLU B O 1
ATOM 3600 N N . GLY B 1 186 ? 49.020 49.448 17.818 1.00 34.38 152 GLY B N 1
ATOM 3601 C CA . GLY B 1 186 ? 49.946 50.583 17.700 1.00 35.84 152 GLY B CA 1
ATOM 3602 C C . GLY B 1 186 ? 51.422 50.181 17.788 1.00 37.28 152 GLY B C 1
ATOM 3603 O O . GLY B 1 186 ? 52.281 50.765 17.127 1.00 38.89 152 GLY B O 1
ATOM 3604 N N . GLU B 1 187 ? 51.755 49.213 18.622 1.00 37.65 153 GLU B N 1
ATOM 3605 C CA . GLU B 1 187 ? 53.166 48.775 18.705 1.00 38.28 153 GLU B CA 1
ATOM 3606 C C . GLU B 1 187 ? 53.625 48.239 17.338 1.00 39.32 153 GLU B C 1
ATOM 3607 O O . GLU B 1 187 ? 52.893 47.468 16.676 1.00 37.84 153 GLU B O 1
ATOM 3613 N N . PRO B 1 188 ? 54.820 48.671 16.896 1.00 40.20 154 PRO B N 1
ATOM 3614 C CA . PRO B 1 188 ? 55.309 48.146 15.646 1.00 40.40 154 PRO B CA 1
ATOM 3615 C C . PRO B 1 188 ? 55.286 46.613 15.643 1.00 40.17 154 PRO B C 1
ATOM 3616 O O . PRO B 1 188 ? 55.795 46.009 16.566 1.00 41.14 154 PRO B O 1
ATOM 3620 N N . LEU B 1 189 ? 54.713 46.008 14.609 1.00 39.40 155 LEU B N 1
ATOM 3621 C CA . LEU B 1 189 ? 54.610 44.545 14.492 1.00 38.55 155 LEU B CA 1
ATOM 3622 C C . LEU B 1 189 ? 55.922 43.775 14.447 1.00 38.19 155 LEU B C 1
ATOM 3623 O O . LEU B 1 189 ? 56.035 42.771 15.129 1.00 39.36 155 LEU B O 1
ATOM 3628 N N . GLU B 1 190 ? 56.902 44.205 13.648 1.00 36.56 156 GLU B N 1
ATOM 3629 C CA . GLU B 1 190 ? 58.131 43.404 13.486 1.00 36.32 156 GLU B CA 1
ATOM 3630 C C . GLU B 1 190 ? 58.874 43.119 14.788 1.00 35.49 156 GLU B C 1
ATOM 3631 O O . GLU B 1 190 ? 59.341 42.001 14.996 1.00 35.99 156 GLU B O 1
ATOM 3637 N N . SER B 1 191 ? 59.031 44.133 15.624 1.00 34.74 157 SER B N 1
ATOM 3638 C CA . SER B 1 191 ? 59.783 43.943 16.836 1.00 34.46 157 SER B CA 1
ATOM 3639 C C . SER B 1 191 ? 58.984 43.177 17.891 1.00 33.75 157 SER B C 1
ATOM 3640 O O . SER B 1 191 ? 59.608 42.584 18.770 1.00 34.93 157 SER B O 1
ATOM 3643 N N . LYS B 1 192 ? 57.639 43.221 17.818 1.00 33.72 158 LYS B N 1
ATOM 3644 C CA . LYS B 1 192 ? 56.740 42.317 18.582 1.00 33.43 158 LYS B CA 1
ATOM 3645 C C . LYS B 1 192 ? 56.956 40.884 18.213 1.00 32.60 158 LYS B C 1
ATOM 3646 O O . LYS B 1 192 ? 57.075 40.053 19.104 1.00 34.11 158 LYS B O 1
ATOM 3652 N N . LEU B 1 193 ? 57.012 40.590 16.909 1.00 31.48 159 LEU B N 1
ATOM 3653 C CA . LEU B 1 193 ? 57.263 39.241 16.431 1.00 30.69 159 LEU B CA 1
ATOM 3654 C C . LEU B 1 193 ? 58.583 38.691 16.975 1.00 31.16 159 LEU B C 1
ATOM 3655 O O . LEU B 1 193 ? 58.663 37.514 17.458 1.00 31.01 159 LEU B O 1
ATOM 3660 N N . ALA B 1 194 ? 59.613 39.550 16.922 1.00 29.50 160 ALA B N 1
ATOM 3661 C CA . ALA B 1 194 ? 60.943 39.180 17.340 1.00 28.65 160 ALA B CA 1
ATOM 3662 C C . ALA B 1 194 ? 61.007 39.019 18.854 1.00 27.52 160 ALA B C 1
ATOM 3663 O O . ALA B 1 194 ? 61.703 38.164 19.355 1.00 27.10 160 ALA B O 1
ATOM 3665 N N . GLU B 1 195 ? 60.237 39.848 19.567 1.00 27.48 161 GLU B N 1
ATOM 3666 C CA . GLU B 1 195 ? 60.101 39.770 20.990 1.00 26.21 161 GLU B CA 1
ATOM 3667 C C . GLU B 1 195 ? 59.415 38.488 21.359 1.00 27.08 161 GLU B C 1
ATOM 3668 O O . GLU B 1 195 ? 59.846 37.854 22.291 1.00 26.89 161 GLU B O 1
ATOM 3674 N N . VAL B 1 196 ? 58.310 38.126 20.663 1.00 26.88 162 VAL B N 1
ATOM 3675 C CA . VAL B 1 196 ? 57.727 36.793 20.857 1.00 25.65 162 VAL B CA 1
ATOM 3676 C C . VAL B 1 196 ? 58.770 35.712 20.663 1.00 27.08 162 VAL B C 1
ATOM 3677 O O . VAL B 1 196 ? 58.893 34.848 21.504 1.00 26.49 162 VAL B O 1
ATOM 3681 N N . GLU B 1 197 ? 59.507 35.735 19.546 1.00 27.87 163 GLU B N 1
ATOM 3682 C CA . GLU B 1 197 ? 60.492 34.696 19.315 1.00 29.27 163 GLU B CA 1
ATOM 3683 C C . GLU B 1 197 ? 61.672 34.763 20.247 1.00 29.82 163 GLU B C 1
ATOM 3684 O O . GLU B 1 197 ? 62.303 33.781 20.484 1.00 32.47 163 GLU B O 1
ATOM 3690 N N . GLU B 1 198 ? 61.976 35.901 20.822 1.00 30.75 164 GLU B N 1
ATOM 3691 C CA . GLU B 1 198 ? 63.069 35.941 21.795 1.00 30.78 164 GLU B CA 1
ATOM 3692 C C . GLU B 1 198 ? 62.560 35.342 23.133 1.00 31.00 164 GLU B C 1
ATOM 3693 O O . GLU B 1 198 ? 63.178 34.464 23.737 1.00 32.55 164 GLU B O 1
ATOM 3699 N N . LYS B 1 199 ? 61.387 35.763 23.586 1.00 30.72 165 LYS B N 1
ATOM 3700 C CA . LYS B 1 199 ? 60.922 35.339 24.903 1.00 29.19 165 LYS B CA 1
ATOM 3701 C C . LYS B 1 199 ? 60.359 33.919 24.947 1.00 28.92 165 LYS B C 1
ATOM 3702 O O . LYS B 1 199 ? 60.520 33.227 25.945 1.00 28.38 165 LYS B O 1
ATOM 3708 N N . LEU B 1 200 ? 59.762 33.475 23.843 1.00 28.55 166 LEU B N 1
ATOM 3709 C CA . LEU B 1 200 ? 58.932 32.270 23.824 1.00 28.43 166 LEU B CA 1
ATOM 3710 C C . LEU B 1 200 ? 59.453 31.187 22.847 1.00 28.95 166 LEU B C 1
ATOM 3711 O O . LEU B 1 200 ? 60.245 31.463 21.931 1.00 29.14 166 LEU B O 1
ATOM 3716 N N . ILE B 1 201 ? 58.977 29.961 23.032 1.00 29.89 167 ILE B N 1
ATOM 3717 C CA . ILE B 1 201 ? 59.337 28.866 22.140 1.00 30.53 167 ILE B CA 1
ATOM 3718 C C . ILE B 1 201 ? 58.024 28.373 21.496 1.00 30.01 167 ILE B C 1
ATOM 3719 O O . ILE B 1 201 ? 57.062 28.142 22.223 1.00 30.73 167 ILE B O 1
ATOM 3724 N N . TYR B 1 202 ? 57.967 28.252 20.165 1.00 28.04 168 TYR B N 1
ATOM 3725 C CA . TYR B 1 202 ? 56.801 27.711 19.464 1.00 27.83 168 TYR B CA 1
ATOM 3726 C C . TYR B 1 202 ? 56.535 26.284 19.960 1.00 27.47 168 TYR B C 1
ATOM 3727 O O . TYR B 1 202 ? 57.481 25.598 20.319 1.00 27.22 168 TYR B O 1
ATOM 3736 N N . PRO B 1 203 ? 55.247 25.865 20.034 1.00 26.75 169 PRO B N 1
ATOM 3737 C CA . PRO B 1 203 ? 54.063 26.700 19.799 1.00 25.68 169 PRO B CA 1
ATOM 3738 C C . PRO B 1 203 ? 53.733 27.778 20.859 1.00 24.69 169 PRO B C 1
ATOM 3739 O O . PRO B 1 203 ? 54.074 27.659 22.058 1.00 24.12 169 PRO B O 1
ATOM 3743 N N . VAL B 1 204 ? 53.050 28.824 20.388 1.00 22.59 170 VAL B N 1
ATOM 3744 C CA . VAL B 1 204 ? 52.450 29.785 21.241 1.00 20.60 170 VAL B CA 1
ATOM 3745 C C . VAL B 1 204 ? 50.970 29.919 20.880 1.00 21.27 170 VAL B C 1
ATOM 3746 O O . VAL B 1 204 ? 50.537 29.565 19.747 1.00 19.61 170 VAL B O 1
ATOM 3750 N N . PHE B 1 205 ? 50.218 30.457 21.842 1.00 19.25 171 PHE B N 1
ATOM 3751 C CA . PHE B 1 205 ? 48.824 30.727 21.672 1.00 20.46 171 PHE B CA 1
ATOM 3752 C C . PHE B 1 205 ? 48.537 32.229 21.636 1.00 19.71 171 PHE B C 1
ATOM 3753 O O . PHE B 1 205 ? 49.087 32.996 22.365 1.00 20.04 171 PHE B O 1
ATOM 3761 N N . VAL B 1 206 ? 47.691 32.653 20.735 1.00 19.98 172 VAL B N 1
ATOM 3762 C CA . VAL B 1 206 ? 47.390 34.035 20.599 1.00 18.54 172 VAL B CA 1
ATOM 3763 C C . VAL B 1 206 ? 45.933 34.245 20.942 1.00 20.01 172 VAL B C 1
ATOM 3764 O O . VAL B 1 206 ? 45.068 33.571 20.413 1.00 21.19 172 VAL B O 1
ATOM 3768 N N . LYS B 1 207 ? 45.626 35.187 21.803 1.00 20.08 173 LYS B N 1
ATOM 3769 C CA . LYS B 1 207 ? 44.217 35.452 22.074 1.00 23.59 173 LYS B CA 1
ATOM 3770 C C . LYS B 1 207 ? 43.962 36.951 22.225 1.00 23.71 173 LYS B C 1
ATOM 3771 O O . LYS B 1 207 ? 44.782 37.647 22.752 1.00 23.15 173 LYS B O 1
ATOM 3777 N N . PRO B 1 208 ? 42.809 37.425 21.787 1.00 24.30 174 PRO B N 1
ATOM 3778 C CA . PRO B 1 208 ? 42.501 38.805 22.150 1.00 24.73 174 PRO B CA 1
ATOM 3779 C C . PRO B 1 208 ? 42.326 38.890 23.682 1.00 26.38 174 PRO B C 1
ATOM 3780 O O . PRO B 1 208 ? 41.840 37.938 24.277 1.00 26.53 174 PRO B O 1
ATOM 3784 N N . ALA B 1 209 ? 42.714 39.986 24.320 1.00 27.57 175 ALA B N 1
ATOM 3785 C CA . ALA B 1 209 ? 42.493 40.117 25.750 1.00 31.66 175 ALA B CA 1
ATOM 3786 C C . ALA B 1 209 ? 40.987 40.177 26.144 1.00 34.83 175 ALA B C 1
ATOM 3787 O O . ALA B 1 209 ? 40.656 39.625 27.193 1.00 37.52 175 ALA B O 1
ATOM 3789 N N . ASN B 1 210 ? 40.100 40.795 25.342 1.00 37.25 176 ASN B N 1
ATOM 3790 C CA . ASN B 1 210 ? 38.635 40.944 25.684 1.00 41.09 176 ASN B CA 1
ATOM 3791 C C . ASN B 1 210 ? 38.008 39.630 26.114 1.00 42.24 176 ASN B C 1
ATOM 3792 O O . ASN B 1 210 ? 36.960 39.650 26.787 1.00 45.58 176 ASN B O 1
ATOM 3797 N N . GLY B 1 216 ? 38.824 34.400 19.678 1.00 33.78 182 GLY B N 1
ATOM 3798 C CA . GLY B 1 216 ? 39.857 34.435 18.657 1.00 33.19 182 GLY B CA 1
ATOM 3799 C C . GLY B 1 216 ? 41.148 33.766 19.118 1.00 32.50 182 GLY B C 1
ATOM 3800 O O . GLY B 1 216 ? 42.222 34.239 18.754 1.00 31.93 182 GLY B O 1
ATOM 3801 N N . ILE B 1 217 ? 41.053 32.633 19.807 1.00 33.01 183 ILE B N 1
ATOM 3802 C CA . ILE B 1 217 ? 42.246 31.880 20.194 1.00 32.88 183 ILE B CA 1
ATOM 3803 C C . ILE B 1 217 ? 42.825 31.018 19.060 1.00 31.68 183 ILE B C 1
ATOM 3804 O O . ILE B 1 217 ? 42.166 30.104 18.561 1.00 33.07 183 ILE B O 1
ATOM 3809 N N . SER B 1 218 ? 44.062 31.318 18.667 1.00 29.00 184 SER B N 1
ATOM 3810 C CA . SER B 1 218 ? 44.810 30.538 17.678 1.00 26.32 184 SER B CA 1
ATOM 3811 C C . SER B 1 218 ? 46.223 30.100 18.159 1.00 26.26 184 SER B C 1
ATOM 3812 O O . SER B 1 218 ? 46.955 30.847 18.823 1.00 24.10 184 SER B O 1
ATOM 3815 N N . LYS B 1 219 ? 46.581 28.883 17.781 1.00 24.62 185 LYS B N 1
ATOM 3816 C CA . LYS B 1 219 ? 47.876 28.358 17.971 1.00 24.49 185 LYS B CA 1
ATOM 3817 C C . LYS B 1 219 ? 48.755 28.687 16.790 1.00 25.39 185 LYS B C 1
ATOM 3818 O O . LYS B 1 219 ? 48.316 28.635 15.637 1.00 26.25 185 LYS B O 1
ATOM 3824 N N . ALA B 1 220 ? 50.014 29.011 17.103 1.00 25.10 186 ALA B N 1
ATOM 3825 C CA . ALA B 1 220 ? 51.059 29.298 16.151 1.00 24.55 186 ALA B CA 1
ATOM 3826 C C . ALA B 1 220 ? 52.275 28.414 16.383 1.00 25.41 186 ALA B C 1
ATOM 3827 O O . ALA B 1 220 ? 52.800 28.332 17.513 1.00 26.05 186 ALA B O 1
ATOM 3829 N N . GLU B 1 221 ? 52.755 27.781 15.308 1.00 26.75 187 GLU B N 1
ATOM 3830 C CA . GLU B 1 221 ? 53.978 26.934 15.349 1.00 27.25 187 GLU B CA 1
ATOM 3831 C C . GLU B 1 221 ? 55.166 27.575 14.668 1.00 26.54 187 GLU B C 1
ATOM 3832 O O . GLU B 1 221 ? 56.247 27.023 14.652 1.00 27.06 187 GLU B O 1
ATOM 3838 N N . ASN B 1 222 ? 54.931 28.695 14.026 1.00 26.34 188 ASN B N 1
ATOM 3839 C CA . ASN B 1 222 ? 55.930 29.398 13.236 1.00 26.12 188 ASN B CA 1
ATOM 3840 C C . ASN B 1 222 ? 55.522 30.868 13.158 1.00 25.97 188 ASN B C 1
ATOM 3841 O O . ASN B 1 222 ? 54.403 31.228 13.560 1.00 25.43 188 ASN B O 1
ATOM 3846 N N . ARG B 1 223 ? 56.461 31.714 12.753 1.00 25.77 189 ARG B N 1
ATOM 3847 C CA . ARG B 1 223 ? 56.219 33.144 12.501 1.00 26.38 189 ARG B CA 1
ATOM 3848 C C . ARG B 1 223 ? 55.036 33.535 11.567 1.00 25.09 189 ARG B C 1
ATOM 3849 O O . ARG B 1 223 ? 54.347 34.528 11.819 1.00 25.67 189 ARG B O 1
ATOM 3857 N N . THR B 1 224 ? 54.807 32.772 10.507 1.00 25.77 190 THR B N 1
ATOM 3858 C CA . THR B 1 224 ? 53.613 32.951 9.630 1.00 26.14 190 THR B CA 1
ATOM 3859 C C . THR B 1 224 ? 52.294 32.638 10.349 1.00 24.91 190 THR B C 1
ATOM 3860 O O . THR B 1 224 ? 51.348 33.398 10.317 1.00 24.00 190 THR B O 1
ATOM 3864 N N . ASP B 1 225 ? 52.248 31.516 11.044 1.00 25.17 191 ASP B N 1
ATOM 3865 C CA . ASP B 1 225 ? 51.080 31.221 11.894 1.00 24.35 191 ASP B CA 1
ATOM 3866 C C . ASP B 1 225 ? 50.907 32.308 12.890 1.00 22.18 191 ASP B C 1
ATOM 3867 O O . ASP B 1 225 ? 49.788 32.651 13.207 1.00 23.50 191 ASP B O 1
ATOM 3872 N N . LEU B 1 226 ? 51.997 32.811 13.451 1.00 21.40 192 LEU B N 1
ATOM 3873 C CA . LEU B 1 226 ? 51.901 33.875 14.477 1.00 20.65 192 LEU B CA 1
ATOM 3874 C C . LEU B 1 226 ? 51.273 35.151 13.943 1.00 20.11 192 LEU B C 1
ATOM 3875 O O . LEU B 1 226 ? 50.412 35.738 14.577 1.00 21.68 192 LEU B O 1
ATOM 3880 N N . LYS B 1 227 ? 51.741 35.614 12.781 1.00 21.62 193 LYS B N 1
ATOM 3881 C CA . LYS B 1 227 ? 51.235 36.815 12.150 1.00 21.97 193 LYS B CA 1
ATOM 3882 C C . LYS B 1 227 ? 49.773 36.664 11.808 1.00 21.04 193 LYS B C 1
ATOM 3883 O O . LYS B 1 227 ? 48.988 37.589 12.020 1.00 21.14 193 LYS B O 1
ATOM 3889 N N . GLN B 1 228 ? 49.406 35.512 11.227 1.00 19.99 194 GLN B N 1
ATOM 3890 C CA . GLN B 1 228 ? 48.017 35.255 10.920 1.00 19.23 194 GLN B CA 1
ATOM 3891 C C . GLN B 1 228 ? 47.146 35.241 12.142 1.00 19.34 194 GLN B C 1
ATOM 3892 O O . GLN B 1 228 ? 46.048 35.839 12.157 1.00 19.00 194 GLN B O 1
ATOM 3898 N N . ALA B 1 229 ? 47.645 34.645 13.216 1.00 17.44 195 ALA B N 1
ATOM 3899 C CA . ALA B 1 229 ? 46.858 34.645 14.471 1.00 16.52 195 ALA B CA 1
ATOM 3900 C C . ALA B 1 229 ? 46.655 36.071 15.094 1.00 17.86 195 ALA B C 1
ATOM 3901 O O . ALA B 1 229 ? 45.529 36.455 15.520 1.00 16.86 195 ALA B O 1
ATOM 3903 N N . ILE B 1 230 ? 47.731 36.884 15.098 1.00 17.70 196 ILE B N 1
ATOM 3904 C CA . ILE B 1 230 ? 47.681 38.264 15.642 1.00 17.58 196 ILE B CA 1
ATOM 3905 C C . ILE B 1 230 ? 46.714 39.138 14.833 1.00 17.53 196 ILE B C 1
ATOM 3906 O O . ILE B 1 230 ? 45.958 39.935 15.389 1.00 18.15 196 ILE B O 1
ATOM 3911 N N . ALA B 1 231 ? 46.757 39.003 13.518 1.00 18.44 197 ALA B N 1
ATOM 3912 C CA . ALA B 1 231 ? 45.933 39.792 12.648 1.00 19.62 197 ALA B CA 1
ATOM 3913 C C . ALA B 1 231 ? 44.428 39.554 12.917 1.00 21.11 197 ALA B C 1
ATOM 3914 O O . ALA B 1 231 ? 43.623 40.513 12.912 1.00 21.64 197 ALA B O 1
ATOM 3916 N N . LEU B 1 232 ? 44.001 38.311 13.149 1.00 20.63 198 LEU B N 1
ATOM 3917 C CA . LEU B 1 232 ? 42.577 38.122 13.529 1.00 20.73 198 LEU B CA 1
ATOM 3918 C C . LEU B 1 232 ? 42.291 38.566 14.940 1.00 21.18 198 LEU B C 1
ATOM 3919 O O . LEU B 1 232 ? 41.264 39.181 15.190 1.00 21.89 198 LEU B O 1
ATOM 3924 N N . ALA B 1 233 ? 43.184 38.225 15.889 1.00 22.12 199 ALA B N 1
ATOM 3925 C CA . ALA B 1 233 ? 43.060 38.648 17.313 1.00 20.74 199 ALA B CA 1
ATOM 3926 C C . ALA B 1 233 ? 42.885 40.177 17.443 1.00 21.42 199 ALA B C 1
ATOM 3927 O O . ALA B 1 233 ? 42.106 40.642 18.283 1.00 20.87 199 ALA B O 1
ATOM 3929 N N . LEU B 1 234 ? 43.599 40.954 16.612 1.00 21.67 200 LEU B N 1
ATOM 3930 C CA . LEU B 1 234 ? 43.402 42.405 16.637 1.00 23.45 200 LEU B CA 1
ATOM 3931 C C . LEU B 1 234 ? 42.077 42.906 16.114 1.00 24.75 200 LEU B C 1
ATOM 3932 O O . LEU B 1 234 ? 41.717 44.021 16.375 1.00 25.69 200 LEU B O 1
ATOM 3937 N N . LYS B 1 235 ? 41.351 42.094 15.352 1.00 25.70 201 LYS B N 1
ATOM 3938 C CA . LYS B 1 235 ? 40.029 42.487 14.892 1.00 25.06 201 LYS B CA 1
ATOM 3939 C C . LYS B 1 235 ? 39.072 42.341 16.068 1.00 24.70 201 LYS B C 1
ATOM 3940 O O . LYS B 1 235 ? 37.986 42.951 16.112 1.00 23.67 201 LYS B O 1
ATOM 3946 N N . TYR B 1 236 ? 39.505 41.566 17.057 1.00 24.63 202 TYR B N 1
ATOM 3947 C CA . TYR B 1 236 ? 38.696 41.361 18.260 1.00 25.87 202 TYR B CA 1
ATOM 3948 C C . TYR B 1 236 ? 38.929 42.391 19.347 1.00 26.04 202 TYR B C 1
ATOM 3949 O O . TYR B 1 236 ? 37.959 42.876 19.930 1.00 26.25 202 TYR B O 1
ATOM 3958 N N . ASP B 1 237 ? 40.200 42.723 19.587 1.00 25.78 203 ASP B N 1
ATOM 3959 C CA . ASP B 1 237 ? 40.583 43.609 20.676 1.00 26.18 203 ASP B CA 1
ATOM 3960 C C . ASP B 1 237 ? 41.855 44.277 20.319 1.00 26.32 203 ASP B C 1
ATOM 3961 O O . ASP B 1 237 ? 42.720 43.654 19.704 1.00 27.02 203 ASP B O 1
ATOM 3966 N N . SER B 1 238 ? 42.017 45.532 20.746 1.00 26.29 204 SER B N 1
ATOM 3967 C CA . SER B 1 238 ? 43.327 46.236 20.650 1.00 26.05 204 SER B CA 1
ATOM 3968 C C . SER B 1 238 ? 44.470 45.652 21.538 1.00 25.39 204 SER B C 1
ATOM 3969 O O . SER B 1 238 ? 45.651 45.899 21.307 1.00 27.61 204 SER B O 1
ATOM 3972 N N . ARG B 1 239 ? 44.122 44.843 22.531 1.00 23.23 205 ARG B N 1
ATOM 3973 C CA . ARG B 1 239 ? 45.123 44.197 23.383 1.00 21.93 205 ARG B CA 1
ATOM 3974 C C . ARG B 1 239 ? 45.085 42.698 23.176 1.00 21.24 205 ARG B C 1
ATOM 3975 O O . ARG B 1 239 ? 44.045 42.065 23.360 1.00 20.98 205 ARG B O 1
ATOM 3983 N N . VAL B 1 240 ? 46.236 42.149 22.820 1.00 20.50 206 VAL B N 1
ATOM 3984 C CA . VAL B 1 240 ? 46.395 40.754 22.457 1.00 19.48 206 VAL B CA 1
ATOM 3985 C C . VAL B 1 240 ? 47.512 40.124 23.318 1.00 19.35 206 VAL B C 1
ATOM 3986 O O . VAL B 1 240 ? 48.582 40.689 23.485 1.00 18.37 206 VAL B O 1
ATOM 3990 N N . LEU B 1 241 ? 47.246 38.932 23.838 1.00 20.12 207 LEU B N 1
ATOM 3991 C CA . LEU B 1 241 ? 48.196 38.151 24.597 1.00 20.60 207 LEU B CA 1
ATOM 3992 C C . LEU B 1 241 ? 48.789 37.073 23.741 1.00 19.92 207 LEU B C 1
ATOM 3993 O O . LEU B 1 241 ? 48.072 36.376 23.023 1.00 20.22 207 LEU B O 1
ATOM 3998 N N . ILE B 1 242 ? 50.104 36.939 23.775 1.00 19.38 208 ILE B N 1
ATOM 3999 C CA . ILE B 1 242 ? 50.750 35.770 23.160 1.00 19.26 208 ILE B CA 1
ATOM 4000 C C . ILE B 1 242 ? 51.396 35.018 24.296 1.00 19.29 208 ILE B C 1
ATOM 4001 O O . ILE B 1 242 ? 52.232 35.588 24.995 1.00 20.03 208 ILE B O 1
ATOM 4006 N N . GLU B 1 243 ? 51.038 33.743 24.448 1.00 19.19 209 GLU B N 1
ATOM 4007 C CA . GLU B 1 243 ? 51.428 32.972 25.606 1.00 20.83 209 GLU B CA 1
ATOM 4008 C C . GLU B 1 243 ? 52.150 31.730 25.157 1.00 20.72 209 GLU B C 1
ATOM 4009 O O . GLU B 1 243 ? 51.792 31.121 24.176 1.00 20.70 209 GLU B O 1
ATOM 4015 N N . GLN B 1 244 ? 53.190 31.362 25.888 1.00 21.65 210 GLN B N 1
ATOM 4016 C CA . GLN B 1 244 ? 53.919 30.132 25.704 1.00 22.85 210 GLN B CA 1
ATOM 4017 C C . GLN B 1 244 ? 53.011 28.875 25.857 1.00 23.80 210 GLN B C 1
ATOM 4018 O O . GLN B 1 244 ? 52.317 28.756 26.850 1.00 22.58 210 GLN B O 1
ATOM 4024 N N . GLY B 1 245 ? 53.046 27.935 24.917 1.00 24.63 211 GLY B N 1
ATOM 4025 C CA . GLY B 1 245 ? 52.428 26.615 25.153 1.00 26.74 211 GLY B CA 1
ATOM 4026 C C . GLY B 1 245 ? 53.205 25.800 26.195 1.00 28.46 211 GLY B C 1
ATOM 4027 O O . GLY B 1 245 ? 54.407 25.690 26.165 1.00 28.20 211 GLY B O 1
ATOM 4028 N N . VAL B 1 246 ? 52.529 25.246 27.172 1.00 29.49 212 VAL B N 1
ATOM 4029 C CA . VAL B 1 246 ? 53.248 24.566 28.193 1.00 29.07 212 VAL B CA 1
ATOM 4030 C C . VAL B 1 246 ? 52.666 23.175 28.293 1.00 30.30 212 VAL B C 1
ATOM 4031 O O . VAL B 1 246 ? 51.461 23.008 28.330 1.00 28.12 212 VAL B O 1
ATOM 4035 N N . ASP B 1 247 ? 53.560 22.196 28.325 1.00 30.78 213 ASP B N 1
ATOM 4036 C CA . ASP B 1 247 ? 53.208 20.797 28.518 1.00 33.38 213 ASP B CA 1
ATOM 4037 C C . ASP B 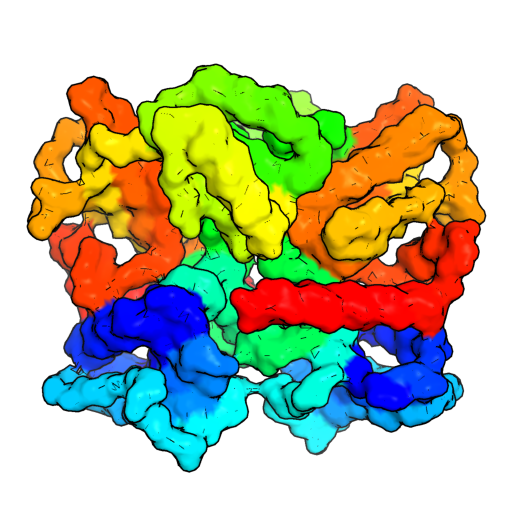1 247 ? 53.914 20.463 29.839 1.00 32.59 213 ASP B C 1
ATOM 4038 O O . ASP B 1 247 ? 55.128 20.258 29.876 1.00 33.03 213 ASP B O 1
ATOM 4043 N N . ALA B 1 248 ? 53.166 20.490 30.936 1.00 31.25 214 ALA B N 1
ATOM 4044 C CA . ALA B 1 248 ? 53.746 20.378 32.274 1.00 29.44 214 ALA B CA 1
ATOM 4045 C C . ALA B 1 248 ? 52.592 19.841 33.076 1.00 28.87 214 ALA B C 1
ATOM 4046 O O . ALA B 1 248 ? 51.495 19.673 32.543 1.00 28.18 214 ALA B O 1
ATOM 4048 N N . ARG B 1 249 ? 52.868 19.486 34.322 1.00 27.96 215 ARG B N 1
ATOM 4049 C CA . ARG B 1 249 ? 51.837 19.008 35.233 1.00 26.83 215 ARG B CA 1
ATOM 4050 C C . ARG B 1 249 ? 50.933 20.188 35.647 1.00 26.04 215 ARG B C 1
ATOM 4051 O O . ARG B 1 249 ? 51.414 21.288 35.913 1.00 24.22 215 ARG B O 1
ATOM 4059 N N . GLU B 1 250 ? 49.634 19.930 35.700 1.00 26.22 216 GLU B N 1
ATOM 4060 C CA . GLU B 1 250 ? 48.639 20.928 36.093 1.00 27.93 216 GLU B CA 1
ATOM 4061 C C . GLU B 1 250 ? 48.092 20.711 37.503 1.00 26.98 216 GLU B C 1
ATOM 4062 O O . GLU B 1 250 ? 47.427 19.744 37.760 1.00 28.58 216 GLU B O 1
ATOM 4068 N N . ILE B 1 251 ? 48.372 21.615 38.412 1.00 26.65 217 ILE B N 1
ATOM 4069 C CA . ILE B 1 251 ? 48.042 21.445 39.813 1.00 25.38 217 ILE B CA 1
ATOM 4070 C C . ILE B 1 251 ? 47.315 22.709 40.324 1.00 25.28 217 ILE B C 1
ATOM 4071 O O . ILE B 1 251 ? 47.792 23.816 40.094 1.00 26.87 217 ILE B O 1
ATOM 4076 N N . GLU B 1 252 ? 46.198 22.532 41.029 1.00 23.36 218 GLU B N 1
ATOM 4077 C CA . GLU B 1 252 ? 45.222 23.587 41.370 1.00 21.86 218 GLU B CA 1
ATOM 4078 C C . GLU B 1 252 ? 45.062 23.681 42.894 1.00 22.29 218 GLU B C 1
ATOM 4079 O O . GLU B 1 252 ? 45.260 22.692 43.595 1.00 22.52 218 GLU B O 1
ATOM 4085 N N . VAL B 1 253 ? 44.863 24.905 43.393 1.00 22.52 219 VAL B N 1
ATOM 4086 C CA . VAL B 1 253 ? 44.789 25.253 44.821 1.00 21.09 219 VAL B CA 1
ATOM 4087 C C . VAL B 1 253 ? 43.483 26.006 45.029 1.00 21.81 219 VAL B C 1
ATOM 4088 O O . VAL B 1 253 ? 43.172 26.970 44.308 1.00 20.76 219 VAL B O 1
ATOM 4092 N N . GLY B 1 254 ? 42.670 25.519 45.961 1.00 21.61 220 GLY B N 1
ATOM 4093 C CA . GLY B 1 254 ? 41.456 26.211 46.346 1.00 21.31 220 GLY B CA 1
ATOM 4094 C C . GLY B 1 254 ? 41.839 27.309 47.330 1.00 20.68 220 GLY B C 1
ATOM 4095 O O . GLY B 1 254 ? 42.763 27.120 48.131 1.00 19.91 220 GLY B O 1
ATOM 4096 N N . ILE B 1 255 ? 41.149 28.446 47.256 1.00 19.62 221 ILE B N 1
ATOM 4097 C CA . ILE B 1 255 ? 41.346 29.596 48.170 1.00 19.03 221 ILE B CA 1
ATOM 4098 C C . ILE B 1 255 ? 39.981 29.963 48.656 1.00 19.79 221 ILE B C 1
ATOM 4099 O O . ILE B 1 255 ? 39.014 29.835 47.941 1.00 19.43 221 ILE B O 1
ATOM 4104 N N . LEU B 1 256 ? 39.884 30.316 49.919 1.00 21.67 222 LEU B N 1
ATOM 4105 C CA . LEU B 1 256 ? 38.596 30.653 50.521 1.00 22.94 222 LEU B CA 1
ATOM 4106 C C . LEU B 1 256 ? 38.882 31.656 51.594 1.00 24.69 222 LEU B C 1
ATOM 4107 O O . LEU B 1 256 ? 39.869 31.532 52.336 1.00 23.92 222 LEU B O 1
ATOM 4112 N N . GLY B 1 257 ? 38.043 32.682 51.650 1.00 26.10 223 GLY B N 1
ATOM 4113 C CA . GLY B 1 257 ? 38.150 33.647 52.732 1.00 27.93 223 GLY B CA 1
ATOM 4114 C C . GLY B 1 257 ? 38.109 35.056 52.236 1.00 29.40 223 GLY B C 1
ATOM 4115 O O . GLY B 1 257 ? 38.072 35.325 51.039 1.00 29.68 223 GLY B O 1
ATOM 4116 N N . ASN B 1 258 ? 38.072 35.991 53.178 1.00 31.48 224 ASN B N 1
ATOM 4117 C CA . ASN B 1 258 ? 38.025 37.409 52.849 1.00 32.26 224 ASN B CA 1
ATOM 4118 C C . ASN B 1 258 ? 39.305 38.094 53.294 1.00 33.79 224 ASN B C 1
ATOM 4119 O O . ASN B 1 258 ? 40.121 38.508 52.470 1.00 33.85 224 ASN B O 1
ATOM 4124 N N . THR B 1 259 ? 39.480 38.202 54.606 1.00 35.94 225 THR B N 1
ATOM 4125 C CA . THR B 1 259 ? 40.708 38.727 55.161 1.00 36.64 225 THR B CA 1
ATOM 4126 C C . THR B 1 259 ? 41.526 37.590 55.723 1.00 36.11 225 THR B C 1
ATOM 4127 O O . THR B 1 259 ? 42.738 37.607 55.542 1.00 36.39 225 THR B O 1
ATOM 4131 N N . ASP B 1 260 ? 40.882 36.576 56.303 1.00 34.49 226 ASP B N 1
ATOM 4132 C CA . ASP B 1 260 ? 41.630 35.349 56.640 1.00 33.97 226 ASP B CA 1
ATOM 4133 C C . ASP B 1 260 ? 41.674 34.350 55.461 1.00 31.93 226 ASP B C 1
ATOM 4134 O O . ASP B 1 260 ? 40.795 33.524 55.290 1.00 30.40 226 ASP B O 1
ATOM 4139 N N . VAL B 1 261 ? 42.725 34.455 54.654 1.00 30.34 227 VAL B N 1
ATOM 4140 C CA . VAL B 1 261 ? 42.852 33.648 53.435 1.00 28.42 227 VAL B CA 1
ATOM 4141 C C . VAL B 1 261 ? 43.243 32.191 53.781 1.00 27.31 227 VAL B C 1
ATOM 4142 O O . VAL B 1 261 ? 44.276 31.954 54.364 1.00 26.02 227 VAL B O 1
ATOM 4146 N N . LYS B 1 262 ? 42.396 31.232 53.417 1.00 25.89 228 LYS B N 1
ATOM 4147 C CA . LYS B 1 262 ? 42.720 29.799 53.598 1.00 25.12 228 LYS B CA 1
ATOM 4148 C C . LYS B 1 262 ? 42.958 29.151 52.240 1.00 23.22 228 LYS B C 1
ATOM 4149 O O . LYS B 1 262 ? 42.319 29.516 51.269 1.00 22.25 228 LYS B O 1
ATOM 4155 N N . THR B 1 263 ? 43.878 28.202 52.172 1.00 22.20 229 THR B N 1
ATOM 4156 C CA . THR B 1 263 ? 44.105 27.455 50.938 1.00 21.34 229 THR B CA 1
ATOM 4157 C C . THR B 1 263 ? 44.063 25.962 51.179 1.00 20.41 229 THR B C 1
ATOM 4158 O O . THR B 1 263 ? 44.292 25.472 52.294 1.00 20.19 229 THR B O 1
ATOM 4162 N N . THR B 1 264 ? 43.813 25.226 50.114 1.00 19.15 230 THR B N 1
ATOM 4163 C CA . THR B 1 264 ? 43.806 23.808 50.199 1.00 19.79 230 THR B CA 1
ATOM 4164 C C . THR B 1 264 ? 45.221 23.238 49.878 1.00 20.87 230 THR B C 1
ATOM 4165 O O . THR B 1 264 ? 46.143 23.912 49.276 1.00 19.66 230 THR B O 1
ATOM 4169 N N . LEU B 1 265 ? 45.382 21.970 50.245 1.00 20.58 231 LEU B N 1
ATOM 4170 C CA . LEU B 1 265 ? 46.463 21.180 49.654 1.00 19.38 231 LEU B CA 1
ATOM 4171 C C . LEU B 1 265 ? 46.225 21.159 48.143 1.00 19.85 231 LEU B C 1
ATOM 4172 O O . LEU B 1 265 ? 45.014 21.067 47.672 1.00 20.64 231 LEU B O 1
ATOM 4177 N N . PRO B 1 266 ? 47.307 21.290 47.355 1.00 18.77 232 PRO B N 1
ATOM 4178 C CA . PRO B 1 266 ? 47.152 21.107 45.874 1.00 20.06 232 PRO B CA 1
ATOM 4179 C C . PRO B 1 266 ? 46.526 19.819 45.383 1.00 21.01 232 PRO B C 1
ATOM 4180 O O . PRO B 1 266 ? 46.665 18.780 46.011 1.00 21.97 232 PRO B O 1
ATOM 4184 N N . GLY B 1 267 ? 45.821 19.913 44.262 1.00 22.59 233 GLY B N 1
ATOM 4185 C CA . GLY B 1 267 ? 45.182 18.755 43.656 1.00 23.73 233 GLY B CA 1
ATOM 4186 C C . GLY B 1 267 ? 45.631 18.699 42.221 1.00 25.37 233 GLY B C 1
ATOM 4187 O O . GLY B 1 267 ? 45.917 19.757 41.624 1.00 26.51 233 GLY B O 1
ATOM 4188 N N . GLU B 1 268 ? 45.745 17.499 41.666 1.00 25.73 234 GLU B N 1
ATOM 4189 C CA . GLU B 1 268 ? 46.266 17.368 40.328 1.00 27.76 234 GLU B CA 1
ATOM 4190 C C . GLU B 1 268 ? 45.249 16.910 39.308 1.00 30.74 234 GLU B C 1
ATOM 4191 O O . GLU B 1 268 ? 44.402 16.056 39.580 1.00 31.99 234 GLU B O 1
ATOM 4197 N N . ILE B 1 269 ? 45.353 17.529 38.145 1.00 33.39 235 ILE B N 1
ATOM 4198 C CA . ILE B 1 269 ? 44.637 17.211 36.924 1.00 37.67 235 ILE B CA 1
ATOM 4199 C C . ILE B 1 269 ? 45.484 16.272 36.061 1.00 40.03 235 ILE B C 1
ATOM 4200 O O . ILE B 1 269 ? 46.621 16.618 35.676 1.00 40.11 235 ILE B O 1
ATOM 4205 N N . VAL B 1 270 ? 44.911 15.101 35.759 1.00 43.51 236 VAL B N 1
ATOM 4206 C CA . VAL B 1 270 ? 45.537 13.983 34.981 1.00 46.59 236 VAL B CA 1
ATOM 4207 C C . VAL B 1 270 ? 47.038 13.885 35.189 1.00 48.76 236 VAL B C 1
ATOM 4208 O O . VAL B 1 270 ? 47.462 13.145 36.109 1.00 51.23 236 VAL B O 1
ATOM 4212 N N . THR B 1 288 ? 41.198 12.380 35.035 1.00 43.95 254 THR B N 1
ATOM 4213 C CA . THR B 1 288 ? 41.442 12.027 36.458 1.00 43.39 254 THR B CA 1
ATOM 4214 C C . THR B 1 288 ? 42.059 13.143 37.337 1.00 42.14 254 THR B C 1
ATOM 4215 O O . THR B 1 288 ? 42.787 14.022 36.861 1.00 41.52 254 THR B O 1
ATOM 4219 N N . MET B 1 289 ? 41.739 13.064 38.632 1.00 40.33 255 MET B N 1
ATOM 4220 C CA . MET B 1 289 ? 42.139 14.008 39.651 1.00 38.58 255 MET B CA 1
ATOM 4221 C C . MET B 1 289 ? 42.853 13.238 40.740 1.00 36.62 255 MET B C 1
ATOM 4222 O O . MET B 1 289 ? 42.269 12.328 41.310 1.00 36.63 255 MET B O 1
ATOM 4227 N N . ALA B 1 290 ? 44.098 13.602 41.036 1.00 33.28 256 ALA B N 1
ATOM 4228 C CA . ALA B 1 290 ? 44.750 13.168 42.280 1.00 29.58 256 ALA B CA 1
ATOM 4229 C C . ALA B 1 290 ? 44.576 14.247 43.356 1.00 27.78 256 ALA B C 1
ATOM 4230 O O . ALA B 1 290 ? 45.192 15.302 43.245 1.00 26.45 256 ALA B O 1
ATOM 4232 N N . ILE B 1 291 ? 43.730 14.009 44.376 1.00 25.57 257 ILE B N 1
ATOM 4233 C CA . ILE B 1 291 ? 43.623 14.940 45.517 1.00 22.83 257 ILE B CA 1
ATOM 4234 C C . ILE B 1 291 ? 43.930 14.234 46.868 1.00 23.31 257 ILE B C 1
ATOM 4235 O O . ILE B 1 291 ? 43.209 13.284 47.241 1.00 24.66 257 ILE B O 1
ATOM 4240 N N . PRO B 1 292 ? 44.987 14.676 47.612 1.00 22.22 258 PRO B N 1
ATOM 4241 C CA . PRO B 1 292 ? 45.924 15.723 47.207 1.00 21.87 258 PRO B CA 1
ATOM 4242 C C . PRO B 1 292 ? 46.886 15.200 46.142 1.00 21.85 258 PRO B C 1
ATOM 4243 O O . PRO B 1 292 ? 46.973 13.982 45.914 1.00 20.06 258 PRO B O 1
ATOM 4247 N N . ALA B 1 293 ? 47.584 16.138 45.505 1.00 22.41 259 ALA B N 1
ATOM 4248 C CA . ALA B 1 293 ? 48.558 15.855 44.448 1.00 23.23 259 ALA B CA 1
ATOM 4249 C C . ALA B 1 293 ? 49.736 15.256 45.176 1.00 23.07 259 ALA B C 1
ATOM 4250 O O . ALA B 1 293 ? 50.041 15.652 46.300 1.00 22.57 259 ALA B O 1
ATOM 4252 N N . GLU B 1 294 ? 50.454 14.375 44.517 1.00 23.43 260 GLU B N 1
ATOM 4253 C CA . GLU B 1 294 ? 51.659 13.827 45.148 1.00 24.69 260 GLU B CA 1
ATOM 4254 C C . GLU B 1 294 ? 52.842 14.663 44.728 1.00 24.03 260 GLU B C 1
ATOM 4255 O O . GLU B 1 294 ? 53.373 14.481 43.667 1.00 24.69 260 GLU B O 1
ATOM 4261 N N . ILE B 1 295 ? 53.275 15.574 45.586 1.00 26.05 261 ILE B N 1
ATOM 4262 C CA . ILE B 1 295 ? 54.361 16.508 45.289 1.00 26.93 261 ILE B CA 1
ATOM 4263 C C . ILE B 1 295 ? 55.135 16.725 46.571 1.00 28.81 261 ILE B C 1
ATOM 4264 O O . ILE B 1 295 ? 54.606 16.574 47.677 1.00 28.96 261 ILE B O 1
ATOM 4269 N N . ASP B 1 296 ? 56.388 17.129 46.420 1.00 30.39 262 ASP B N 1
ATOM 4270 C CA . ASP B 1 296 ? 57.256 17.496 47.530 1.00 32.01 262 ASP B CA 1
ATOM 4271 C C . ASP B 1 296 ? 56.658 18.664 48.368 1.00 32.54 262 ASP B C 1
ATOM 4272 O O . ASP B 1 296 ? 56.116 19.628 47.819 1.00 31.63 262 ASP B O 1
ATOM 4277 N N . PRO B 1 297 ? 56.747 18.557 49.703 1.00 32.52 263 PRO B N 1
ATOM 4278 C CA . PRO B 1 297 ? 56.375 19.596 50.652 1.00 32.01 263 PRO B CA 1
ATOM 4279 C C . PRO B 1 297 ? 56.775 21.052 50.279 1.00 31.40 263 PRO B C 1
ATOM 4280 O O . PRO B 1 297 ? 56.022 21.972 50.584 1.00 29.67 263 PRO B O 1
ATOM 4284 N N . VAL B 1 298 ? 57.928 21.229 49.641 1.00 30.80 264 VAL B N 1
ATOM 4285 C CA . VAL B 1 298 ? 58.443 22.534 49.236 1.00 31.23 264 VAL B CA 1
ATOM 4286 C C . VAL B 1 298 ? 57.566 23.117 48.118 1.00 29.90 264 VAL B C 1
ATOM 4287 O O . VAL B 1 298 ? 57.282 24.266 48.143 1.00 30.78 264 VAL B O 1
ATOM 4291 N N . ILE B 1 299 ? 57.138 22.293 47.176 1.00 29.17 265 ILE B N 1
ATOM 4292 C CA . ILE B 1 299 ? 56.218 22.682 46.124 1.00 28.42 265 ILE B CA 1
ATOM 4293 C C . ILE B 1 299 ? 54.803 22.931 46.610 1.00 28.21 265 ILE B C 1
ATOM 4294 O O . ILE B 1 299 ? 54.148 23.876 46.115 1.00 28.32 265 ILE B O 1
ATOM 4299 N N . VAL B 1 300 ? 54.317 22.089 47.534 1.00 26.18 266 VAL B N 1
ATOM 4300 C CA . VAL B 1 300 ? 53.018 22.297 48.151 1.00 26.40 266 VAL B CA 1
ATOM 4301 C C . VAL B 1 300 ? 52.885 23.662 48.833 1.00 26.31 266 VAL B C 1
ATOM 4302 O O . VAL B 1 300 ? 51.903 24.372 48.621 1.00 25.91 266 VAL B O 1
ATOM 4306 N N . GLU B 1 301 ? 53.848 23.972 49.707 1.00 25.30 267 GLU B N 1
ATOM 4307 C CA . GLU B 1 301 ? 53.922 25.243 50.412 1.00 25.70 267 GLU B CA 1
ATOM 4308 C C . GLU B 1 301 ? 54.070 26.467 49.466 1.00 25.49 267 GLU B C 1
ATOM 4309 O O . GLU B 1 301 ? 53.392 27.471 49.636 1.00 24.27 267 GLU B O 1
ATOM 4315 N N . LYS B 1 302 ? 54.964 26.340 48.493 1.00 23.63 268 LYS B N 1
ATOM 4316 C CA . LYS B 1 302 ? 55.204 27.329 47.521 1.00 24.63 268 LYS B CA 1
ATOM 4317 C C . LYS B 1 302 ? 53.920 27.641 46.727 1.00 22.89 268 LYS B C 1
ATOM 4318 O O . LYS B 1 302 ? 53.511 28.806 46.634 1.00 22.03 268 LYS B O 1
ATOM 4324 N N . MET B 1 303 ? 53.252 26.605 46.236 1.00 20.71 269 MET B N 1
ATOM 4325 C CA . MET B 1 303 ? 51.955 26.767 45.616 1.00 21.11 269 MET B CA 1
ATOM 4326 C C . MET B 1 303 ? 50.871 27.435 46.458 1.00 20.50 269 MET B C 1
ATOM 4327 O O . MET B 1 303 ? 50.096 28.213 45.928 1.00 20.55 269 MET B O 1
ATOM 4332 N N . ARG B 1 304 ? 50.804 27.106 47.749 1.00 19.57 270 ARG B N 1
ATOM 4333 C CA . ARG B 1 304 ? 49.774 27.570 48.596 1.00 19.24 270 ARG B CA 1
ATOM 4334 C C . ARG B 1 304 ? 50.139 29.016 48.963 1.00 20.67 270 ARG B C 1
ATOM 4335 O O . ARG B 1 304 ? 49.265 29.887 49.009 1.00 20.79 270 ARG B O 1
ATOM 4343 N N . ASP B 1 305 ? 51.416 29.292 49.200 1.00 21.39 271 ASP B N 1
ATOM 4344 C CA . ASP B 1 305 ? 51.817 30.641 49.471 1.00 22.70 271 ASP B CA 1
ATOM 4345 C C . ASP B 1 305 ? 51.567 31.573 48.243 1.00 23.13 271 ASP B C 1
ATOM 4346 O O . ASP B 1 305 ? 50.983 32.664 48.394 1.00 22.98 271 ASP B O 1
ATOM 4351 N N . TYR B 1 306 ? 52.022 31.160 47.046 1.00 22.25 272 TYR B N 1
ATOM 4352 C CA . TYR B 1 306 ? 51.728 31.885 45.782 1.00 20.97 272 TYR B CA 1
ATOM 4353 C C . TYR B 1 306 ? 50.216 32.130 45.538 1.00 21.19 272 TYR B C 1
ATOM 4354 O O . TYR B 1 306 ? 49.792 33.231 45.246 1.00 21.15 272 TYR B O 1
ATOM 4363 N N . ALA B 1 307 ? 49.409 31.097 45.696 1.00 20.43 273 ALA B N 1
ATOM 4364 C CA . ALA B 1 307 ? 47.957 31.206 45.695 1.00 20.21 273 ALA B CA 1
ATOM 4365 C C . ALA B 1 307 ? 47.349 32.291 46.654 1.00 19.41 273 ALA B C 1
ATOM 4366 O O . ALA B 1 307 ? 46.550 33.116 46.221 1.00 19.62 273 ALA B O 1
ATOM 4368 N N . ALA B 1 308 ? 47.678 32.233 47.944 1.00 18.78 274 ALA B N 1
ATOM 4369 C CA . ALA B 1 308 ? 47.248 33.206 48.926 1.00 18.58 274 ALA B CA 1
ATOM 4370 C C . ALA B 1 308 ? 47.806 34.604 48.632 1.00 19.09 274 ALA B C 1
ATOM 4371 O O . ALA B 1 308 ? 47.103 35.593 48.743 1.00 19.91 274 ALA B O 1
ATOM 4373 N N . THR B 1 309 ? 49.069 34.703 48.224 1.00 19.82 275 THR B N 1
ATOM 4374 C CA . THR B 1 309 ? 49.645 35.995 47.889 1.00 19.87 275 THR B CA 1
ATOM 4375 C C . THR B 1 309 ? 48.931 36.590 46.654 1.00 20.53 275 THR B C 1
ATOM 4376 O O . THR B 1 309 ? 48.472 37.714 46.693 1.00 22.01 275 THR B O 1
ATOM 4380 N N . ALA B 1 310 ? 48.774 35.807 45.587 1.00 19.72 276 ALA B N 1
ATOM 4381 C CA . ALA B 1 310 ? 48.031 36.248 44.397 1.00 19.31 276 ALA B CA 1
ATOM 4382 C C . ALA B 1 310 ? 46.648 36.753 44.761 1.00 19.57 276 ALA B C 1
ATOM 4383 O O . ALA B 1 310 ? 46.248 37.822 44.351 1.00 20.19 276 ALA B O 1
ATOM 4385 N N . PHE B 1 311 ? 45.961 36.039 45.634 1.00 19.52 277 PHE B N 1
ATOM 4386 C CA . PHE B 1 311 ? 44.622 36.421 46.085 1.00 20.49 277 PHE B CA 1
ATOM 4387 C C . PHE B 1 311 ? 44.609 37.752 46.853 1.00 20.38 277 PHE B C 1
ATOM 4388 O O . PHE B 1 311 ? 43.791 38.640 46.584 1.00 20.48 277 PHE B O 1
ATOM 4396 N N . ARG B 1 312 ? 45.492 37.862 47.818 1.00 20.54 278 ARG B N 1
ATOM 4397 C CA . ARG B 1 312 ? 45.685 39.130 48.574 1.00 22.79 278 ARG B CA 1
ATOM 4398 C C . ARG B 1 312 ? 46.095 40.320 47.721 1.00 22.41 278 ARG B C 1
ATOM 4399 O O . ARG B 1 312 ? 45.609 41.386 47.915 1.00 22.95 278 ARG B O 1
ATOM 4407 N N . THR B 1 313 ? 46.962 40.122 46.747 1.00 24.46 279 THR B N 1
ATOM 4408 C CA . THR B 1 313 ? 47.552 41.256 45.965 1.00 24.88 279 THR B CA 1
ATOM 4409 C C . THR B 1 313 ? 46.475 41.853 45.089 1.00 27.13 279 THR B C 1
ATOM 4410 O O . THR B 1 313 ? 46.382 43.097 44.986 1.00 27.24 279 THR B O 1
ATOM 4414 N N . LEU B 1 314 ? 45.622 40.974 44.520 1.00 27.84 280 LEU B N 1
ATOM 4415 C CA . LEU B 1 314 ? 44.552 41.405 43.639 1.00 29.21 280 LEU B CA 1
ATOM 4416 C C . LEU B 1 314 ? 43.320 41.920 44.381 1.00 29.87 280 LEU B C 1
ATOM 4417 O O . LEU B 1 314 ? 42.393 42.464 43.726 1.00 30.06 280 LEU B O 1
ATOM 4422 N N . GLY B 1 315 ? 43.305 41.772 45.719 1.00 28.83 281 GLY B N 1
ATOM 4423 C CA . GLY B 1 315 ? 42.160 42.238 46.512 1.00 28.03 281 GLY B CA 1
ATOM 4424 C C . GLY B 1 315 ? 40.937 41.320 46.378 1.00 29.35 281 GLY B C 1
ATOM 4425 O O . GLY B 1 315 ? 39.749 41.750 46.616 1.00 28.76 281 GLY B O 1
ATOM 4426 N N . CYS B 1 316 ? 41.205 40.054 46.009 1.00 27.36 282 CYS B N 1
ATOM 4427 C CA . CYS B 1 316 ? 40.147 39.075 45.888 1.00 26.28 282 CYS B CA 1
ATOM 4428 C C . CYS B 1 316 ? 39.471 38.896 47.243 1.00 27.21 282 CYS B C 1
ATOM 4429 O O . CYS B 1 316 ? 40.112 39.146 48.311 1.00 27.45 282 CYS B O 1
ATOM 4432 N N . CYS B 1 317 ? 38.186 38.503 47.230 1.00 25.25 283 CYS B N 1
ATOM 4433 C CA . CYS B 1 317 ? 37.511 38.124 48.447 1.00 24.27 283 CYS B CA 1
ATOM 4434 C C . CYS B 1 317 ? 36.632 36.956 48.076 1.00 23.76 283 CYS B C 1
ATOM 4435 O O . CYS B 1 317 ? 36.332 36.726 46.885 1.00 22.14 283 CYS B O 1
ATOM 4438 N N . GLY B 1 318 ? 36.245 36.172 49.068 1.00 22.00 284 GLY B N 1
ATOM 4439 C CA . GLY B 1 318 ? 35.358 35.048 48.768 1.00 22.88 284 GLY B CA 1
ATOM 4440 C C . GLY B 1 318 ? 36.134 33.776 48.447 1.00 21.23 284 GLY B C 1
ATOM 4441 O O . GLY B 1 318 ? 36.504 33.056 49.372 1.00 22.59 284 GLY B O 1
ATOM 4442 N N . LEU B 1 319 ? 36.379 33.506 47.169 1.00 20.52 285 LEU B N 1
ATOM 4443 C CA . LEU B 1 319 ? 36.947 32.226 46.704 1.00 20.16 285 LEU B CA 1
ATOM 4444 C C . LEU B 1 319 ? 37.757 32.531 45.452 1.00 20.02 285 LEU B C 1
ATOM 4445 O O . LEU B 1 319 ? 37.597 33.598 44.859 1.00 18.99 285 LEU B O 1
ATOM 4450 N N . SER B 1 320 ? 38.680 31.627 45.127 1.00 19.25 286 SER B N 1
ATOM 4451 C CA . SER B 1 320 ? 39.354 31.559 43.847 1.00 19.74 286 SER B CA 1
ATOM 4452 C C . SER B 1 320 ? 39.954 30.177 43.792 1.00 19.93 286 SER B C 1
ATOM 4453 O O . SER B 1 320 ? 40.018 29.468 44.794 1.00 18.55 286 SER B O 1
ATOM 4456 N N . ARG B 1 321 ? 40.383 29.802 42.593 1.00 20.78 287 ARG B N 1
ATOM 4457 C CA . ARG B 1 321 ? 41.223 28.647 42.398 1.00 20.89 287 ARG B CA 1
ATOM 4458 C C . ARG B 1 321 ? 42.384 29.139 41.531 1.00 21.30 287 ARG B C 1
ATOM 4459 O O . ARG B 1 321 ? 42.197 29.792 40.488 1.00 20.43 287 ARG B O 1
ATOM 4467 N N . CYS B 1 322 ? 43.581 28.804 42.006 1.00 22.16 288 CYS B N 1
ATOM 4468 C CA . CYS B 1 322 ? 44.829 29.090 41.324 1.00 23.03 288 CYS B CA 1
ATOM 4469 C C . CYS B 1 322 ? 45.341 27.825 40.648 1.00 22.73 288 CYS B C 1
ATOM 4470 O O . CYS B 1 322 ? 45.468 26.770 41.268 1.00 20.44 288 CYS B O 1
ATOM 4473 N N . ASP B 1 323 ? 45.627 27.959 39.362 1.00 21.73 289 ASP B N 1
ATOM 4474 C CA . ASP B 1 323 ? 46.073 26.855 38.485 1.00 21.58 289 ASP B CA 1
ATOM 4475 C C . ASP B 1 323 ? 47.511 27.089 38.201 1.00 21.62 289 ASP B C 1
ATOM 4476 O O . ASP B 1 323 ? 47.879 28.140 37.719 1.00 22.98 289 ASP B O 1
ATOM 4481 N N . PHE B 1 324 ? 48.327 26.131 38.603 1.00 21.38 290 PHE B N 1
ATOM 4482 C CA . PHE B 1 324 ? 49.754 26.144 38.410 1.00 20.65 290 PHE B CA 1
ATOM 4483 C C . PHE B 1 324 ? 50.229 25.123 37.372 1.00 20.21 290 PHE B C 1
ATOM 4484 O O . PHE B 1 324 ? 49.623 24.068 37.191 1.00 18.71 290 PHE B O 1
ATOM 4492 N N . PHE B 1 325 ? 51.342 25.441 36.736 1.00 20.20 291 PHE B N 1
ATOM 4493 C CA . PHE B 1 325 ? 52.122 24.419 36.025 1.00 22.54 291 PHE B CA 1
ATOM 4494 C C . PHE B 1 325 ? 53.295 24.017 36.883 1.00 22.51 291 PHE B C 1
ATOM 4495 O O . PHE B 1 325 ? 53.882 24.829 37.587 1.00 23.09 291 PHE B O 1
ATOM 4503 N N . LEU B 1 326 ? 53.571 22.733 36.882 1.00 24.05 292 LEU B N 1
ATOM 4504 C CA . LEU B 1 326 ? 54.773 22.186 37.534 1.00 25.92 292 LEU B CA 1
ATOM 4505 C C . LEU B 1 326 ? 55.578 21.390 36.474 1.00 27.23 292 LEU B C 1
ATOM 4506 O O . LEU B 1 326 ? 55.093 20.405 35.932 1.00 26.09 292 LEU B O 1
ATOM 4511 N N . THR B 1 327 ? 56.785 21.872 36.188 1.00 30.18 293 THR B N 1
ATOM 4512 C CA . THR B 1 327 ? 57.661 21.305 35.167 1.00 34.29 293 THR B CA 1
ATOM 4513 C C . THR B 1 327 ? 58.499 20.165 35.742 1.00 36.76 293 THR B C 1
ATOM 4514 O O . THR B 1 327 ? 58.639 20.034 36.981 1.00 37.92 293 THR B O 1
ATOM 4518 N N . GLU B 1 328 ? 59.060 19.368 34.827 1.00 39.21 294 GLU B N 1
ATOM 4519 C CA . GLU B 1 328 ? 59.910 18.202 35.140 1.00 41.14 294 GLU B CA 1
ATOM 4520 C C . GLU B 1 328 ? 61.116 18.513 36.016 1.00 41.79 294 GLU B C 1
ATOM 4521 O O . GLU B 1 328 ? 61.601 17.631 36.676 1.00 43.21 294 GLU B O 1
ATOM 4527 N N . ASP B 1 329 ? 61.601 19.754 36.039 1.00 41.36 295 ASP B N 1
ATOM 4528 C CA . ASP B 1 329 ? 62.654 20.111 36.987 1.00 40.40 295 ASP B CA 1
ATOM 4529 C C . ASP B 1 329 ? 62.150 20.842 38.238 1.00 39.30 295 ASP B C 1
ATOM 4530 O O . ASP B 1 329 ? 62.909 21.528 38.916 1.00 38.81 295 ASP B O 1
ATOM 4535 N N . GLY B 1 330 ? 60.857 20.703 38.531 1.00 38.61 296 GLY B N 1
ATOM 4536 C CA . GLY B 1 330 ? 60.284 21.255 39.753 1.00 36.51 296 GLY B CA 1
ATOM 4537 C C . GLY B 1 330 ? 60.043 22.759 39.817 1.00 35.28 296 GLY B C 1
ATOM 4538 O O . GLY B 1 330 ? 60.017 23.346 40.934 1.00 35.10 296 GLY B O 1
ATOM 4539 N N . LYS B 1 331 ? 59.862 23.399 38.651 1.00 33.66 297 LYS B N 1
ATOM 4540 C CA . LYS B 1 331 ? 59.599 24.879 38.607 1.00 31.88 297 LYS B CA 1
ATOM 4541 C C . LYS B 1 331 ? 58.105 25.060 38.577 1.00 29.59 297 LYS B C 1
ATOM 4542 O O . LYS B 1 331 ? 57.383 24.286 37.910 1.00 28.66 297 LYS B O 1
ATOM 4548 N N . VAL B 1 332 ? 57.658 26.082 39.286 1.00 27.44 298 VAL B N 1
ATOM 4549 C CA . VAL B 1 332 ? 56.232 26.393 39.442 1.00 27.27 298 VAL B CA 1
ATOM 4550 C C . VAL B 1 332 ? 55.908 27.694 38.688 1.00 27.70 298 VAL B C 1
ATOM 4551 O O . VAL B 1 332 ? 56.643 28.668 38.803 1.00 27.53 298 VAL B O 1
ATOM 4555 N N . TYR B 1 333 ? 54.844 27.683 37.871 1.00 26.40 299 TYR B N 1
ATOM 4556 C CA . TYR B 1 333 ? 54.386 28.898 37.221 1.00 24.69 299 TYR B CA 1
ATOM 4557 C C . TYR B 1 333 ? 52.945 29.054 37.492 1.00 23.92 299 TYR B C 1
ATOM 4558 O O . TYR B 1 333 ? 52.189 28.077 37.452 1.00 23.11 299 TYR B O 1
ATOM 4567 N N . LEU B 1 334 ? 52.544 30.279 37.835 1.00 25.07 300 LEU B N 1
ATOM 4568 C CA . LEU B 1 334 ? 51.123 30.566 37.870 1.00 23.82 300 LEU B CA 1
ATOM 4569 C C . LEU B 1 334 ? 50.615 30.596 36.448 1.00 23.67 300 LEU B C 1
ATOM 4570 O O . LEU B 1 334 ? 51.120 31.352 35.651 1.00 22.25 300 LEU B O 1
ATOM 4575 N N . ASN B 1 335 ? 49.624 29.760 36.139 1.00 24.18 301 ASN B N 1
ATOM 4576 C CA . ASN B 1 335 ? 48.862 29.847 34.890 1.00 24.67 301 ASN B CA 1
ATOM 4577 C C . ASN B 1 335 ? 47.650 30.814 35.042 1.00 24.45 301 ASN B C 1
ATOM 4578 O O . ASN B 1 335 ? 47.609 31.891 34.455 1.00 22.99 301 ASN B O 1
ATOM 4583 N N . GLU B 1 336 ? 46.694 30.478 35.904 1.00 25.27 302 GLU B N 1
ATOM 4584 C CA . GLU B 1 336 ? 45.502 31.316 36.037 1.00 26.58 302 GLU B CA 1
ATOM 4585 C C . GLU B 1 336 ? 45.047 31.453 37.436 1.00 25.15 302 GLU B C 1
ATOM 4586 O O . GLU B 1 336 ? 45.127 30.526 38.172 1.00 23.07 302 GLU B O 1
ATOM 4592 N N . LEU B 1 337 ? 44.426 32.569 37.720 1.00 25.52 303 LEU B N 1
ATOM 4593 C CA . LEU B 1 337 ? 43.579 32.721 38.838 1.00 25.19 303 LEU B CA 1
ATOM 4594 C C . LEU B 1 337 ? 42.145 32.802 38.398 1.00 25.67 303 LEU B C 1
ATOM 4595 O O . LEU B 1 337 ? 41.742 33.662 37.736 1.00 24.75 303 LEU B O 1
ATOM 4600 N N . ASN B 1 338 ? 41.388 31.829 38.814 1.00 26.84 304 ASN B N 1
ATOM 4601 C CA . ASN B 1 338 ? 40.048 31.599 38.430 1.00 27.86 304 ASN B CA 1
ATOM 4602 C C . ASN B 1 338 ? 39.144 32.007 39.541 1.00 27.63 304 ASN B C 1
ATOM 4603 O O . ASN B 1 338 ? 39.109 31.348 40.521 1.00 26.53 304 ASN B O 1
ATOM 4608 N N . THR B 1 339 ? 38.384 33.063 39.368 1.00 25.52 305 THR B N 1
ATOM 4609 C CA . THR B 1 339 ? 37.581 33.606 40.448 1.00 24.60 305 THR B CA 1
ATOM 4610 C C . THR B 1 339 ? 36.201 33.021 40.665 1.00 25.52 305 THR B C 1
ATOM 4611 O O . THR B 1 339 ? 35.647 33.180 41.705 1.00 25.36 305 THR B O 1
ATOM 4615 N N . MET B 1 340 ? 35.642 32.378 39.669 1.00 24.29 306 MET B N 1
ATOM 4616 C CA . MET B 1 340 ? 34.427 31.571 39.866 1.00 25.47 306 MET B CA 1
ATOM 4617 C C . MET B 1 340 ? 34.688 30.223 39.226 1.00 24.62 306 MET B C 1
ATOM 4618 O O . MET B 1 340 ? 34.410 30.006 38.051 1.00 24.65 306 MET B O 1
ATOM 4623 N N . PRO B 1 341 ? 35.311 29.323 39.989 1.00 24.87 307 PRO B N 1
ATOM 4624 C CA . PRO B 1 341 ? 35.694 28.062 39.346 1.00 23.19 307 PRO B CA 1
ATOM 4625 C C . PRO B 1 341 ? 34.460 27.182 39.211 1.00 22.65 307 PRO B C 1
ATOM 4626 O O . PRO B 1 341 ? 33.418 27.446 39.826 1.00 21.74 307 PRO B O 1
ATOM 4630 N N . GLY B 1 342 ? 34.524 26.192 38.340 1.00 23.57 308 GLY B N 1
ATOM 4631 C CA . GLY B 1 342 ? 33.468 25.211 38.231 1.00 25.38 308 GLY B CA 1
ATOM 4632 C C . GLY B 1 342 ? 33.126 24.565 39.566 1.00 27.82 308 GLY B C 1
ATOM 4633 O O . GLY B 1 342 ? 34.020 24.367 40.427 1.00 26.94 308 GLY B O 1
ATOM 4634 N N . PHE B 1 343 ? 31.833 24.282 39.748 1.00 31.49 309 PHE B N 1
ATOM 4635 C CA . PHE B 1 343 ? 31.308 23.400 40.826 1.00 35.58 309 PHE B CA 1
ATOM 4636 C C . PHE B 1 343 ? 30.677 22.068 40.334 1.00 38.05 309 PHE B C 1
ATOM 4637 O O . PHE B 1 343 ? 29.802 21.512 41.010 1.00 40.30 309 PHE B O 1
ATOM 4645 N N . THR B 1 344 ? 31.136 21.534 39.200 1.00 41.05 310 THR B N 1
ATOM 4646 C CA . THR B 1 344 ? 30.510 20.341 38.560 1.00 43.05 310 THR B CA 1
ATOM 4647 C C . THR B 1 344 ? 30.891 19.029 39.264 1.00 44.48 310 THR B C 1
ATOM 4648 O O . THR B 1 344 ? 31.076 17.968 38.625 1.00 45.72 310 THR B O 1
ATOM 4652 N N . SER B 1 347 ? 34.262 18.447 39.814 1.00 40.13 313 SER B N 1
ATOM 4653 C CA . SER B 1 347 ? 35.316 19.413 39.428 1.00 39.12 313 SER B CA 1
ATOM 4654 C C . SER B 1 347 ? 36.065 19.844 40.665 1.00 36.56 313 SER B C 1
ATOM 4655 O O . SER B 1 347 ? 35.557 19.737 41.789 1.00 38.32 313 SER B O 1
ATOM 4658 N N . MET B 1 348 ? 37.257 20.353 40.467 1.00 33.31 314 MET B N 1
ATOM 4659 C CA . MET B 1 348 ? 38.235 20.433 41.553 1.00 30.84 314 MET B CA 1
ATOM 4660 C C . MET B 1 348 ? 37.904 21.269 42.770 1.00 27.60 314 MET B C 1
ATOM 4661 O O . MET B 1 348 ? 38.238 20.904 43.866 1.00 26.56 314 MET B O 1
ATOM 4666 N N . TYR B 1 349 ? 37.268 22.404 42.606 1.00 26.05 315 TYR B N 1
ATOM 4667 C CA . TYR B 1 349 ? 37.233 23.343 43.723 1.00 23.21 315 TYR B CA 1
ATOM 4668 C C . TYR B 1 349 ? 36.573 22.769 44.979 1.00 22.62 315 TYR B C 1
ATOM 4669 O O . TYR B 1 349 ? 37.169 22.801 46.045 1.00 21.52 315 TYR B O 1
ATOM 4678 N N . PRO B 1 350 ? 35.336 22.240 44.859 1.00 23.39 316 PRO B N 1
ATOM 4679 C CA . PRO B 1 350 ? 34.679 21.631 46.048 1.00 23.84 316 PRO B CA 1
ATOM 4680 C C . PRO B 1 350 ? 35.394 20.392 46.568 1.00 24.17 316 PRO B C 1
ATOM 4681 O O . PRO B 1 350 ? 35.425 20.163 47.788 1.00 25.48 316 PRO B O 1
ATOM 4685 N N . LEU B 1 351 ? 36.030 19.648 45.679 1.00 23.17 317 LEU B N 1
ATOM 4686 C CA . LEU B 1 351 ? 36.714 18.449 46.075 1.00 23.15 317 LEU B CA 1
ATOM 4687 C C . LEU B 1 351 ? 38.001 18.741 46.796 1.00 22.56 317 LEU B C 1
ATOM 4688 O O . LEU B 1 351 ? 38.422 17.989 47.675 1.00 21.07 317 LEU B O 1
ATOM 4693 N N . LEU B 1 352 ? 38.670 19.823 46.386 1.00 22.37 318 LEU B N 1
ATOM 4694 C CA . LEU B 1 352 ? 39.861 20.282 47.078 1.00 20.21 318 LEU B CA 1
ATOM 4695 C C . LEU B 1 352 ? 39.564 20.636 48.535 1.00 19.35 318 LEU B C 1
ATOM 4696 O O . LEU B 1 352 ? 40.365 20.323 49.395 1.00 19.19 318 LEU B O 1
ATOM 4701 N N . TRP B 1 353 ? 38.423 21.268 48.799 1.00 18.92 319 TRP B N 1
ATOM 4702 C CA . TRP B 1 353 ? 38.018 21.663 50.121 1.00 19.16 319 TRP B CA 1
ATOM 4703 C C . TRP B 1 353 ? 37.513 20.467 50.917 1.00 20.95 319 TRP B C 1
ATOM 4704 O O . TRP B 1 353 ? 37.625 20.430 52.155 1.00 18.03 319 TRP B O 1
ATOM 4715 N N . GLU B 1 354 ? 36.950 19.495 50.192 1.00 21.77 320 GLU B N 1
ATOM 4716 C CA . GLU B 1 354 ? 36.380 18.270 50.795 1.00 23.26 320 GLU B CA 1
ATOM 4717 C C . GLU B 1 354 ? 37.527 17.466 51.398 1.00 23.38 320 GLU B C 1
ATOM 4718 O O . GLU B 1 354 ? 37.431 16.993 52.527 1.00 24.55 320 GLU B O 1
ATOM 4724 N N . ASN B 1 355 ? 38.661 17.402 50.689 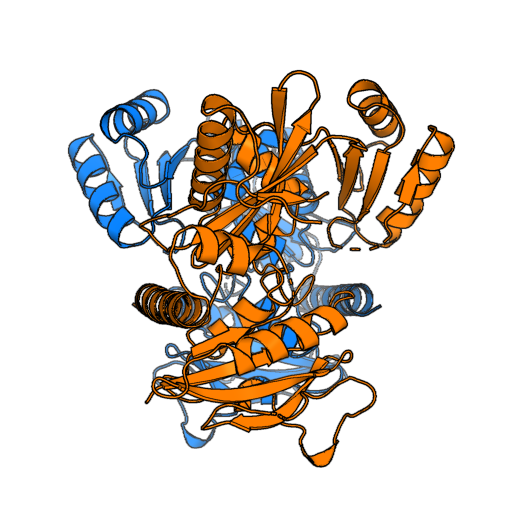1.00 21.79 321 ASN B N 1
ATOM 4725 C CA . ASN B 1 355 ? 39.823 16.746 51.182 1.00 20.43 321 ASN B CA 1
ATOM 4726 C C . ASN B 1 355 ? 40.375 17.446 52.408 1.00 22.33 321 ASN B C 1
ATOM 4727 O O . ASN B 1 355 ? 41.039 16.788 53.275 1.00 21.87 321 ASN B O 1
ATOM 4732 N N . MET B 1 356 ? 40.150 18.768 52.521 1.00 21.50 322 MET B N 1
ATOM 4733 C CA . MET B 1 356 ? 40.570 19.468 53.779 1.00 21.04 322 MET B CA 1
ATOM 4734 C C . MET B 1 356 ? 39.597 19.269 54.947 1.00 21.66 322 MET B C 1
ATOM 4735 O O . MET B 1 356 ? 39.715 19.903 55.989 1.00 22.40 322 MET B O 1
ATOM 4740 N N . GLY B 1 357 ? 38.623 18.397 54.787 1.00 22.64 323 GLY B N 1
ATOM 4741 C CA . GLY B 1 357 ? 37.607 18.265 55.835 1.00 23.19 323 GLY B CA 1
ATOM 4742 C C . GLY B 1 357 ? 36.452 19.269 55.723 1.00 24.70 323 GLY B C 1
ATOM 4743 O O . GLY B 1 357 ? 35.620 19.320 56.614 1.00 24.70 323 GLY B O 1
ATOM 4744 N N . LEU B 1 358 ? 36.392 20.097 54.659 1.00 25.61 324 LEU B N 1
ATOM 4745 C CA . LEU B 1 358 ? 35.274 21.048 54.523 1.00 24.40 324 LEU B CA 1
ATOM 4746 C C . LEU B 1 358 ? 34.247 20.528 53.544 1.00 24.94 324 LEU B C 1
ATOM 4747 O O . LEU B 1 358 ? 34.510 20.431 52.360 1.00 23.94 324 LEU B O 1
ATOM 4752 N N . SER B 1 359 ? 33.052 20.204 54.037 1.00 25.44 325 SER B N 1
ATOM 4753 C CA . SER B 1 359 ? 32.046 19.563 53.185 1.00 26.80 325 SER B CA 1
ATOM 4754 C C . SER B 1 359 ? 31.474 20.626 52.261 1.00 26.59 325 SER B C 1
ATOM 4755 O O . SER B 1 359 ? 31.567 21.818 52.539 1.00 27.32 325 SER B O 1
ATOM 4758 N N . TYR B 1 360 ? 30.934 20.183 51.144 1.00 27.13 326 TYR B N 1
ATOM 4759 C CA . TYR B 1 360 ? 30.403 21.055 50.100 1.00 27.69 326 TYR B CA 1
ATOM 4760 C C . TYR B 1 360 ? 29.286 21.988 50.627 1.00 28.17 326 TYR B C 1
ATOM 4761 O O . TYR B 1 360 ? 29.327 23.224 50.395 1.00 28.53 326 TYR B O 1
ATOM 4770 N N . SER B 1 361 ? 28.349 21.431 51.406 1.00 26.04 327 SER B N 1
ATOM 4771 C CA . SER B 1 361 ? 27.291 22.194 52.014 1.00 25.64 327 SER B CA 1
ATOM 4772 C C . SER B 1 361 ? 27.779 23.286 52.945 1.00 24.68 327 SER B C 1
ATOM 4773 O O . SER B 1 361 ? 27.230 24.393 52.929 1.00 26.58 327 SER B O 1
ATOM 4776 N N . VAL B 1 362 ? 28.774 22.996 53.771 1.00 23.04 328 VAL B N 1
ATOM 4777 C CA . VAL B 1 362 ? 29.351 23.972 54.659 1.00 21.90 328 VAL B CA 1
ATOM 4778 C C . VAL B 1 362 ? 30.272 24.951 53.889 1.00 21.54 328 VAL B C 1
ATOM 4779 O O . VAL B 1 362 ? 30.372 26.097 54.247 1.00 19.31 328 VAL B O 1
ATOM 4783 N N . LEU B 1 363 ? 30.953 24.471 52.834 1.00 22.26 329 LEU B N 1
ATOM 4784 C CA . LEU B 1 363 ? 31.656 25.369 51.911 1.00 22.07 329 LEU B CA 1
ATOM 4785 C C . LEU B 1 363 ? 30.731 26.477 51.413 1.00 22.24 329 LEU B C 1
ATOM 4786 O O . LEU B 1 363 ? 31.113 27.638 51.404 1.00 23.73 329 LEU B O 1
ATOM 4791 N N . ILE B 1 364 ? 29.539 26.111 50.989 1.00 21.37 330 ILE B N 1
ATOM 4792 C CA . ILE B 1 364 ? 28.584 27.062 50.505 1.00 22.37 330 ILE B CA 1
ATOM 4793 C C . ILE B 1 364 ? 28.151 28.046 51.570 1.00 23.70 330 ILE B C 1
ATOM 4794 O O . ILE B 1 364 ? 28.128 29.269 51.292 1.00 23.20 330 ILE B O 1
ATOM 4799 N N . GLU B 1 365 ? 27.835 27.554 52.788 1.00 24.39 331 GLU B N 1
ATOM 4800 C CA . GLU B 1 365 ? 27.506 28.446 53.906 1.00 25.64 331 GLU B CA 1
ATOM 4801 C C . GLU B 1 365 ? 28.623 29.439 54.224 1.00 25.67 331 GLU B C 1
ATOM 4802 O O . GLU B 1 365 ? 28.390 30.605 54.531 1.00 23.96 331 GLU B O 1
ATOM 4808 N N . GLU B 1 366 ? 29.855 28.966 54.181 1.00 25.84 332 GLU B N 1
ATOM 4809 C CA . GLU B 1 366 ? 30.972 29.889 54.371 1.00 26.22 332 GLU B CA 1
ATOM 4810 C C . GLU B 1 366 ? 31.009 30.986 53.260 1.00 24.62 332 GLU B C 1
ATOM 4811 O O . GLU B 1 366 ? 31.209 32.184 53.545 1.00 22.43 332 GLU B O 1
ATOM 4817 N N . LEU B 1 367 ? 30.734 30.590 52.003 1.00 23.31 333 LEU B N 1
ATOM 4818 C CA . LEU B 1 367 ? 30.744 31.562 50.891 1.00 22.17 333 LEU B CA 1
ATOM 4819 C C . LEU B 1 367 ? 29.700 32.649 51.116 1.00 22.10 333 LEU B C 1
ATOM 4820 O O . LEU B 1 367 ? 29.931 33.833 50.834 1.00 22.92 333 LEU B O 1
ATOM 4825 N N . VAL B 1 368 ? 28.552 32.244 51.657 1.00 22.62 334 VAL B N 1
ATOM 4826 C CA . VAL B 1 368 ? 27.439 33.121 51.843 1.00 21.77 334 VAL B CA 1
ATOM 4827 C C . VAL B 1 368 ? 27.809 34.080 52.956 1.00 23.93 334 VAL B C 1
ATOM 4828 O O . VAL B 1 368 ? 27.471 35.266 52.932 1.00 25.22 334 VAL B O 1
ATOM 4832 N N . SER B 1 369 ? 28.463 33.568 53.985 1.00 24.46 335 SER B N 1
ATOM 4833 C CA . SER B 1 369 ? 28.712 34.369 55.118 1.00 24.68 335 SER B CA 1
ATOM 4834 C C . SER B 1 369 ? 29.791 35.397 54.763 1.00 24.25 335 SER B C 1
ATOM 4835 O O . SER B 1 369 ? 29.708 36.538 55.173 1.00 25.02 335 SER B O 1
ATOM 4838 N N . LEU B 1 370 ? 30.775 34.992 53.955 1.00 23.68 336 LEU B N 1
ATOM 4839 C CA . LEU B 1 370 ? 31.756 35.896 53.381 1.00 22.86 336 LEU B CA 1
ATOM 4840 C C . LEU B 1 370 ? 31.100 36.949 52.485 1.00 23.54 336 LEU B C 1
ATOM 4841 O O . LEU B 1 370 ? 31.534 38.109 52.480 1.00 24.64 336 LEU B O 1
ATOM 4846 N N . ALA B 1 371 ? 30.049 36.565 51.737 1.00 22.57 337 ALA B N 1
ATOM 4847 C CA . ALA B 1 371 ? 29.327 37.519 50.918 1.00 22.23 337 ALA B CA 1
ATOM 4848 C C . ALA B 1 371 ? 28.671 38.621 51.741 1.00 23.52 337 ALA B C 1
ATOM 4849 O O . ALA B 1 371 ? 28.792 39.792 51.419 1.00 23.58 337 ALA B O 1
ATOM 4851 N N . LYS B 1 372 ? 27.979 38.243 52.804 1.00 26.06 338 LYS B N 1
ATOM 4852 C CA . LYS B 1 372 ? 27.285 39.210 53.705 1.00 27.61 338 LYS B CA 1
ATOM 4853 C C . LYS B 1 372 ? 28.280 40.149 54.354 1.00 26.82 338 LYS B C 1
ATOM 4854 O O . LYS B 1 372 ? 28.140 41.371 54.301 1.00 26.76 338 LYS B O 1
ATOM 4860 N N . GLU B 1 373 ? 29.368 39.574 54.842 1.00 28.27 339 GLU B N 1
ATOM 4861 C CA . GLU B 1 373 ? 30.500 40.321 55.331 1.00 29.22 339 GLU B CA 1
ATOM 4862 C C . GLU B 1 373 ? 31.135 41.329 54.346 1.00 29.28 339 GLU B C 1
ATOM 4863 O O . GLU B 1 373 ? 31.352 42.445 54.747 1.00 30.85 339 GLU B O 1
ATOM 4869 N N . MET B 1 374 ? 31.399 40.993 53.075 1.00 27.82 340 MET B N 1
ATOM 4870 C CA . MET B 1 374 ? 31.872 42.018 52.138 1.00 27.17 340 MET B CA 1
ATOM 4871 C C . MET B 1 374 ? 30.848 43.070 51.851 1.00 26.57 340 MET B C 1
ATOM 4872 O O . MET B 1 374 ? 31.202 44.209 51.648 1.00 25.47 340 MET B O 1
ATOM 4877 N N . PHE B 1 375 ? 29.580 42.671 51.803 1.00 26.64 341 PHE B N 1
ATOM 4878 C CA . PHE B 1 375 ? 28.469 43.617 51.584 1.00 27.84 341 PHE B CA 1
ATOM 4879 C C . PHE B 1 375 ? 28.458 44.667 52.726 1.00 29.39 341 PHE B C 1
ATOM 4880 O O . PHE B 1 375 ? 28.395 45.850 52.458 1.00 28.33 341 PHE B O 1
ATOM 4888 N N . ASP B 1 376 ? 28.589 44.216 53.975 1.00 31.50 342 ASP B N 1
ATOM 4889 C CA . ASP B 1 376 ? 28.612 45.138 55.080 1.00 35.07 342 ASP B CA 1
ATOM 4890 C C . ASP B 1 376 ? 29.768 46.129 55.022 1.00 36.18 342 ASP B C 1
ATOM 4891 O O . ASP B 1 376 ? 29.559 47.294 55.291 1.00 36.57 342 ASP B O 1
ATOM 4896 N N . LYS B 1 377 ? 30.972 45.664 54.678 1.00 37.87 343 LYS B N 1
ATOM 4897 C CA . LYS B 1 377 ? 32.111 46.547 54.468 1.00 38.93 343 LYS B CA 1
ATOM 4898 C C . LYS B 1 377 ? 31.860 47.533 53.336 1.00 39.72 343 LYS B C 1
ATOM 4899 O O . LYS B 1 377 ? 32.201 48.716 53.463 1.00 40.74 343 LYS B O 1
ATOM 4905 N N . ARG B 1 378 ? 31.274 47.077 52.225 1.00 39.34 344 ARG B N 1
ATOM 4906 C CA . ARG B 1 378 ? 30.989 47.980 51.102 1.00 38.69 344 ARG B CA 1
ATOM 4907 C C . ARG B 1 378 ? 29.948 49.062 51.442 1.00 39.40 344 ARG B C 1
ATOM 4908 O O . ARG B 1 378 ? 30.120 50.216 51.098 1.00 37.49 344 ARG B O 1
ATOM 4916 N N . GLU B 1 379 ? 28.856 48.670 52.095 1.00 41.12 345 GLU B N 1
ATOM 4917 C CA . GLU B 1 379 ? 27.733 49.581 52.341 1.00 43.13 345 GLU B CA 1
ATOM 4918 C C . GLU B 1 379 ? 27.987 50.608 53.448 1.00 45.07 345 GLU B C 1
ATOM 4919 O O . GLU B 1 379 ? 27.227 51.562 53.614 1.00 45.69 345 GLU B O 1
ATOM 4925 N N . SER B 1 380 ? 29.058 50.395 54.200 1.00 46.37 346 SER B N 1
ATOM 4926 C CA . SER B 1 380 ? 29.444 51.250 55.329 1.00 47.66 346 SER B CA 1
ATOM 4927 C C . SER B 1 380 ? 30.456 52.307 54.831 1.00 48.61 346 SER B C 1
ATOM 4928 O O . SER B 1 380 ? 30.949 53.133 55.615 1.00 49.55 346 SER B O 1
#

Sequence (635 aa):
KETLVLLYGGRSAERDVSVLSAESVMRAINYDNFLVKTYFITQAGDFIKTQEFDSQPSDKLMTNDTIIASQKIKPSDIYEEEAVVFPVLHGPMGEDGSIQGFLEVLKMPYVGTNILSSSVAMDKITTNQVLESATTIPQVAYVALIEGEPLESKLAEVEEKLIYPVFVKPANISKAENRTDLKQAIALALKYDSRVLIEQGVDAREIEVGILGNTDVKTTLPGEIVTMAIPAEIDPVIVEKMRDYAATAFRTLGCCGLSRCDFFLTEDGKVYLNELNTMPGFTSMYPLLWENMGLSYSVLIEELVSLAKEMFDKRESKETLVLLYGGRSAERDVSVLSAESVMRAINYDNFLVKTYFITQAGDFIKTQEFDSQPSDKLMTNDTIIASQKIKPSDIYEEEAVVFPVLHGPMGEDGSIQGFLEVLKMPYVGTNILSSSVAMDKITTNQVLESATTIPQVAYVALIEGEPLESKLAEVEEKLIYPVFVKPANGISKAENRTDLKQAIALALKYDSRVLIEQGVDAREIEVGILGNTDVKTTLPGEIVTMAIPAEIDPVIVEKMRDYAATAFRTLGCCGLSRCDFFLTEDGKVYLNELNTMPGFTSMYPLLWENMGLSYSVLIEELVSLAKEMFDKRES